Protein AF-0000000080648294 (afdb_homodimer)

InterPro domains:
  IPR009181 Methanogenesis marker 8 protein [PF09872] (4-254)
  IPR009181 Methanogenesis marker 8 protein [PIRSF004929] (4-280)
  IPR009181 Methanogenesis marker 8 protein [TIGR03275] (4-256)

Structure (mmCIF, N/CA/C/O backbone):
data_AF-0000000080648294-model_v1
#
loop_
_entity.id
_entity.type
_entity.pdbx_description
1 polymer 'Putative methanogenesis marker protein 8'
#
loop_
_atom_site.group_PDB
_atom_site.id
_atom_site.type_symbol
_atom_site.label_atom_id
_atom_site.label_alt_id
_atom_site.label_comp_id
_atom_site.label_asym_id
_atom_site.label_entity_id
_atom_site.label_seq_id
_atom_site.pdbx_PDB_ins_code
_atom_site.Cartn_x
_atom_site.Cartn_y
_atom_site.Cartn_z
_atom_site.occupancy
_atom_site.B_iso_or_equiv
_atom_site.auth_seq_id
_atom_site.auth_comp_id
_atom_site.auth_asym_id
_atom_site.auth_atom_id
_atom_site.pdbx_PDB_model_num
ATOM 1 N N . MET A 1 1 ? -3.008 39 13.141 1 90.19 1 MET A N 1
ATOM 2 C CA . MET A 1 1 ? -1.625 38.531 13.125 1 90.19 1 MET A CA 1
ATOM 3 C C . MET A 1 1 ? -1.568 37.031 13.039 1 90.19 1 MET A C 1
ATOM 5 O O . MET A 1 1 ? -2.24 36.312 13.805 1 90.19 1 MET A O 1
ATOM 9 N N . ASP A 1 2 ? -0.834 36.562 12.039 1 96.5 2 ASP A N 1
ATOM 10 C CA . ASP A 1 2 ? -0.7 35.125 11.789 1 96.5 2 ASP A CA 1
ATOM 11 C C . ASP A 1 2 ? 0.73 34.656 12.047 1 96.5 2 ASP A C 1
ATOM 13 O O . ASP A 1 2 ? 1.686 35.406 11.812 1 96.5 2 ASP A O 1
ATOM 17 N N . GLU A 1 3 ? 0.848 33.469 12.617 1 97.94 3 GLU A N 1
ATOM 18 C CA . GLU A 1 3 ? 2.152 32.875 12.859 1 97.94 3 GLU A CA 1
ATOM 19 C C . GLU A 1 3 ? 2.182 31.422 12.398 1 97.94 3 GLU A C 1
ATOM 21 O O . GLU A 1 3 ? 1.264 30.641 12.688 1 97.94 3 GLU A O 1
ATOM 26 N N . MET A 1 4 ? 3.215 31.094 11.664 1 98 4 MET A N 1
ATOM 27 C CA . MET A 1 4 ? 3.428 29.734 11.211 1 98 4 MET A CA 1
ATOM 28 C C . MET A 1 4 ? 4.906 29.359 11.273 1 98 4 MET A C 1
ATOM 30 O O . MET A 1 4 ? 5.773 30.203 11.039 1 98 4 MET A O 1
ATOM 34 N N . GLU A 1 5 ? 5.152 28.156 11.656 1 97.38 5 GLU A N 1
ATOM 35 C CA . GLU A 1 5 ? 6.5 27.594 11.586 1 97.38 5 GLU A CA 1
ATOM 36 C C . GLU A 1 5 ? 6.68 26.734 10.344 1 97.38 5 GLU A C 1
ATOM 38 O O . GLU A 1 5 ? 5.859 25.859 10.062 1 97.38 5 GLU A O 1
ATOM 43 N N . LEU A 1 6 ? 7.672 27.078 9.578 1 95.62 6 LEU A N 1
ATOM 44 C CA . LEU A 1 6 ? 7.906 26.328 8.336 1 95.62 6 LEU A CA 1
ATOM 45 C C . LEU A 1 6 ? 9.398 26.234 8.039 1 95.62 6 LEU A C 1
ATOM 47 O O . LEU A 1 6 ? 10.203 26.938 8.656 1 95.62 6 LEU A O 1
ATOM 51 N N . LEU A 1 7 ? 9.734 25.344 7.168 1 93.38 7 LEU A N 1
ATOM 52 C CA . LEU A 1 7 ? 11.109 25.203 6.691 1 93.38 7 LEU A CA 1
ATOM 53 C C . LEU A 1 7 ? 12.094 25.188 7.855 1 93.38 7 LEU A C 1
ATOM 55 O O . LEU A 1 7 ? 12.828 26.156 8.062 1 93.38 7 LEU A O 1
ATOM 59 N N . GLY A 1 8 ? 12.141 24.062 8.484 1 92.19 8 GLY A N 1
ATOM 60 C CA . GLY A 1 8 ? 13.039 23.969 9.625 1 92.19 8 GLY A CA 1
ATOM 61 C C . GLY A 1 8 ? 12.477 24.609 10.883 1 92.19 8 GLY A C 1
ATOM 62 O O . GLY A 1 8 ? 13.219 25.219 11.648 1 92.19 8 GLY A O 1
ATOM 63 N N . ARG A 1 9 ? 11.242 24.609 10.961 1 95.31 9 ARG A N 1
ATOM 64 C CA . ARG A 1 9 ? 10.539 25.219 12.086 1 95.31 9 ARG A CA 1
ATOM 65 C C . ARG A 1 9 ? 10.922 26.688 12.242 1 95.31 9 ARG A C 1
ATOM 67 O O . ARG A 1 9 ? 11.141 27.156 13.359 1 95.31 9 ARG A O 1
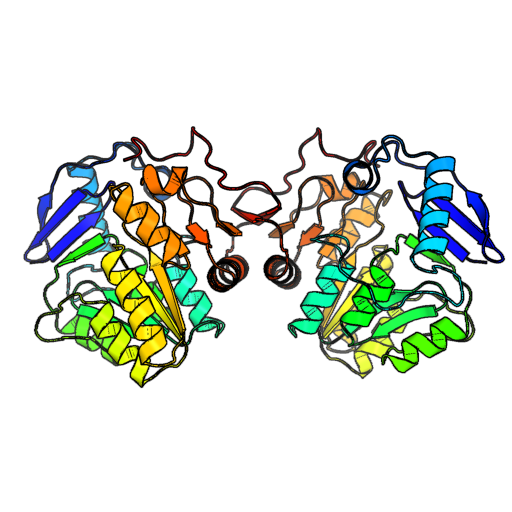ATOM 74 N N . THR A 1 10 ? 11.078 27.297 11.211 1 97.31 10 THR A N 1
ATOM 75 C CA . THR A 1 10 ? 11.32 28.734 11.219 1 97.31 10 THR A CA 1
ATOM 76 C C . THR A 1 10 ? 10.039 29.5 11.523 1 97.31 10 THR A C 1
ATOM 78 O O . THR A 1 10 ? 9.055 29.391 10.789 1 97.31 10 THR A O 1
ATOM 81 N N . ARG A 1 11 ? 10.078 30.266 12.562 1 98.06 11 ARG A N 1
ATOM 82 C CA . ARG A 1 11 ? 8.922 31.094 12.906 1 98.06 11 ARG A CA 1
ATOM 83 C C . ARG A 1 11 ? 8.75 32.25 11.922 1 98.06 11 ARG A C 1
ATOM 85 O O . ARG A 1 11 ? 9.672 33.031 11.711 1 98.06 11 ARG A O 1
ATOM 92 N N . VAL A 1 12 ? 7.629 32.281 11.32 1 98.38 12 VAL A N 1
ATOM 93 C CA . VAL A 1 12 ? 7.312 33.375 10.398 1 98.38 12 VAL A CA 1
ATOM 94 C C . VAL A 1 12 ? 6.016 34.062 10.828 1 98.38 12 VAL A C 1
ATOM 96 O O . VAL A 1 12 ? 5.012 33.406 11.086 1 98.38 12 VAL A O 1
ATOM 99 N N . VAL A 1 13 ? 6.074 35.375 10.898 1 98.5 13 VAL A N 1
ATOM 100 C CA . VAL A 1 13 ? 4.906 36.188 11.289 1 98.5 13 VAL A CA 1
ATOM 101 C C . VAL A 1 13 ? 4.418 37 10.102 1 98.5 13 VAL A C 1
ATOM 103 O O . VAL A 1 13 ? 5.211 37.656 9.414 1 98.5 13 VAL A O 1
ATOM 106 N N . VAL A 1 14 ? 3.176 36.906 9.867 1 97.5 14 VAL A N 1
ATOM 107 C CA . VAL A 1 14 ? 2.543 37.656 8.781 1 97.5 14 VAL A CA 1
ATOM 108 C C . VAL A 1 14 ? 1.523 38.625 9.344 1 97.5 14 VAL A C 1
ATOM 110 O O . VAL A 1 14 ? 0.705 38.281 10.195 1 97.5 14 VAL A O 1
ATOM 113 N N . LYS A 1 15 ? 1.603 39.844 8.938 1 94.81 15 LYS A N 1
ATOM 114 C CA . LYS A 1 15 ? 0.655 40.906 9.281 1 94.81 15 LYS A CA 1
ATOM 115 C C . LYS A 1 15 ? 0.231 41.688 8.047 1 94.81 15 LYS A C 1
ATOM 117 O O . LYS A 1 15 ? 1.077 42.156 7.273 1 94.81 15 LYS A O 1
ATOM 122 N N . ASP A 1 16 ? -1.077 41.875 7.867 1 88 16 ASP A N 1
ATOM 123 C CA . ASP A 1 16 ? -1.646 42.688 6.777 1 88 16 ASP A CA 1
ATOM 124 C C . ASP A 1 16 ? -1.103 42.219 5.426 1 88 16 ASP A C 1
ATOM 126 O O . ASP A 1 16 ? -0.658 43.031 4.617 1 88 16 ASP A O 1
ATOM 130 N N . GLY A 1 17 ? -0.957 40.906 5.336 1 86.19 17 GLY A N 1
ATOM 131 C CA . GLY A 1 17 ? -0.591 40.312 4.062 1 86.19 17 GLY A CA 1
ATOM 132 C C . GLY A 1 17 ? 0.898 40.344 3.779 1 86.19 17 GLY A C 1
ATOM 133 O O . GLY A 1 17 ? 1.329 40.156 2.643 1 86.19 17 GLY A O 1
ATOM 134 N N . ARG A 1 18 ? 1.695 40.656 4.762 1 93.94 18 ARG A N 1
ATOM 135 C CA . ARG A 1 18 ? 3.141 40.719 4.578 1 93.94 18 ARG A CA 1
ATOM 136 C C . ARG A 1 18 ? 3.875 40 5.688 1 93.94 18 ARG A C 1
ATOM 138 O O . ARG A 1 18 ? 3.43 39.969 6.84 1 93.94 18 ARG A O 1
ATOM 145 N N . VAL A 1 19 ? 4.961 39.438 5.297 1 97.5 19 VAL A N 1
ATOM 146 C CA . VAL A 1 19 ? 5.84 38.844 6.301 1 97.5 19 VAL A CA 1
ATOM 147 C C . VAL A 1 19 ? 6.531 39.938 7.094 1 97.5 19 VAL A C 1
ATOM 149 O O . VAL A 1 19 ? 7.219 40.781 6.52 1 97.5 19 VAL A O 1
ATOM 152 N N . VAL A 1 20 ? 6.449 39.969 8.375 1 97.88 20 VAL A N 1
ATOM 153 C CA . VAL A 1 20 ? 6.969 41.062 9.156 1 97.88 20 VAL A CA 1
ATOM 154 C C . VAL A 1 20 ? 8.086 40.594 10.078 1 97.88 20 VAL A C 1
ATOM 156 O O . VAL A 1 20 ? 8.875 41.406 10.578 1 97.88 20 VAL A O 1
ATOM 159 N N . GLU A 1 21 ? 8.109 39.344 10.328 1 97.88 21 GLU A N 1
ATOM 160 C CA . GLU A 1 21 ? 9.117 38.781 11.211 1 97.88 21 GLU A CA 1
ATOM 161 C C . GLU A 1 21 ? 9.461 37.344 10.797 1 97.88 21 GLU A C 1
ATOM 163 O O . GLU A 1 21 ? 8.578 36.562 10.414 1 97.88 21 GLU A O 1
ATOM 168 N N . THR A 1 22 ? 10.656 37 10.828 1 98.19 22 THR A N 1
ATOM 169 C CA . THR A 1 22 ? 11.133 35.656 10.562 1 98.19 22 THR A CA 1
ATOM 170 C C . THR A 1 22 ? 12.188 35.25 11.578 1 98.19 22 THR A C 1
ATOM 172 O O . THR A 1 22 ? 13.102 36.031 11.883 1 98.19 22 THR A O 1
ATOM 175 N N . GLY A 1 23 ? 11.977 34.062 12.109 1 97.88 23 GLY A N 1
ATOM 176 C CA . GLY A 1 23 ? 12.93 33.562 13.086 1 97.88 23 GLY A CA 1
ATOM 177 C C . GLY A 1 23 ? 14.078 32.812 12.461 1 97.88 23 GLY A C 1
ATOM 178 O O . GLY A 1 23 ? 14.25 32.812 11.234 1 97.88 23 GLY A O 1
ATOM 179 N N . GLU A 1 24 ? 14.906 32.219 13.359 1 97.25 24 GLU A N 1
ATOM 180 C CA . GLU A 1 24 ? 16.031 31.391 12.93 1 97.25 24 GLU A CA 1
ATOM 181 C C . GLU A 1 24 ? 15.602 29.938 12.711 1 97.25 24 GLU A C 1
ATOM 183 O O . GLU A 1 24 ? 14.906 29.359 13.547 1 97.25 24 GLU A O 1
ATOM 188 N N . PRO A 1 25 ? 16.031 29.375 11.539 1 97.19 25 PRO A N 1
ATOM 189 C CA . PRO A 1 25 ? 15.68 27.969 11.305 1 97.19 25 PRO A CA 1
ATOM 190 C C . PRO A 1 25 ? 16.422 27.016 12.242 1 97.19 25 PRO A C 1
ATOM 192 O O . PRO A 1 25 ? 17.562 27.266 12.617 1 97.19 25 PRO A O 1
ATOM 195 N N . LEU A 1 26 ? 15.773 25.906 12.539 1 96.56 26 LEU A N 1
ATOM 196 C CA . LEU A 1 26 ? 16.438 24.859 13.312 1 96.56 26 LEU A CA 1
ATOM 197 C C . LEU A 1 26 ? 17.234 23.938 12.398 1 96.56 26 LEU A C 1
ATOM 199 O O . LEU A 1 26 ? 18.094 23.188 12.867 1 96.56 26 LEU A O 1
ATOM 203 N N . LEU A 1 27 ? 16.844 23.953 11.102 1 96.81 27 LEU A N 1
ATOM 204 C CA . LEU A 1 27 ? 17.484 23.094 10.125 1 96.81 27 LEU A CA 1
ATOM 205 C C . LEU A 1 27 ? 18.281 23.891 9.109 1 96.81 27 LEU A C 1
ATOM 207 O O . LEU A 1 27 ? 17.938 25.047 8.836 1 96.81 27 LEU A O 1
ATOM 211 N N . ARG A 1 28 ? 19.25 23.234 8.5 1 96.69 28 ARG A N 1
ATOM 212 C CA . ARG A 1 28 ? 20.031 23.844 7.43 1 96.69 28 ARG A CA 1
ATOM 213 C C . ARG A 1 28 ? 19.594 23.312 6.07 1 96.69 28 ARG A C 1
ATOM 215 O O . ARG A 1 28 ? 19.797 23.969 5.047 1 96.69 28 ARG A O 1
ATOM 222 N N . TRP A 1 29 ? 19 22.094 6.148 1 96.5 29 TRP A N 1
ATOM 223 C CA . TRP A 1 29 ? 18.656 21.469 4.879 1 96.5 29 TRP A CA 1
ATOM 224 C C . TRP A 1 29 ? 17.562 20.422 5.062 1 96.5 29 TRP A C 1
ATOM 226 O O . TRP A 1 29 ? 17.516 19.734 6.078 1 96.5 29 TRP A O 1
ATOM 236 N N . CYS A 1 30 ? 16.719 20.375 4.062 1 94.44 30 CYS A N 1
ATOM 237 C CA . CYS A 1 30 ? 15.648 19.375 3.99 1 94.44 30 CYS A CA 1
ATOM 238 C C . CYS A 1 30 ? 15.539 18.797 2.588 1 94.44 30 CYS A C 1
ATOM 240 O O . CYS A 1 30 ? 15.391 19.531 1.612 1 94.44 30 CYS A O 1
ATOM 242 N N . PRO A 1 31 ? 15.602 17.484 2.51 1 93.06 31 PRO A N 1
ATOM 243 C CA . PRO A 1 31 ? 15.578 16.859 1.186 1 93.06 31 PRO A CA 1
ATOM 244 C C . PRO A 1 31 ? 14.281 17.109 0.431 1 93.06 31 PRO A C 1
ATOM 246 O O . PRO A 1 31 ? 14.281 17.203 -0.799 1 93.06 31 PRO A O 1
ATOM 249 N N . LEU A 1 32 ? 13.203 17.234 1.111 1 89.44 32 LEU A N 1
ATOM 250 C CA . LEU A 1 32 ? 11.914 17.5 0.471 1 89.44 32 LEU A CA 1
ATOM 251 C C . LEU A 1 32 ? 11.914 18.844 -0.23 1 89.44 32 LEU A C 1
ATOM 253 O O . LEU A 1 32 ? 11.57 18.938 -1.41 1 89.44 32 LEU A O 1
ATOM 257 N N . PHE A 1 33 ? 12.328 19.859 0.433 1 91.5 33 PHE A N 1
ATOM 258 C CA . PHE A 1 33 ? 12.281 21.203 -0.124 1 91.5 33 PHE A CA 1
ATOM 259 C C . PHE A 1 33 ? 13.383 21.406 -1.152 1 91.5 33 PHE A C 1
ATOM 261 O O . PHE A 1 33 ? 13.227 22.188 -2.096 1 91.5 33 PHE A O 1
ATOM 268 N N . ASP A 1 34 ? 14.453 20.703 -0.922 1 93.94 34 ASP A N 1
ATOM 269 C CA . ASP A 1 34 ? 15.484 20.672 -1.954 1 93.94 34 ASP A CA 1
ATOM 270 C C . ASP A 1 34 ? 14.93 20.125 -3.268 1 93.94 34 ASP A C 1
ATOM 272 O O . ASP A 1 34 ? 15.117 20.734 -4.324 1 93.94 34 ASP A O 1
ATOM 276 N N . LYS A 1 35 ? 14.227 19.078 -3.164 1 88.56 35 LYS A N 1
ATOM 277 C CA . LYS A 1 35 ? 13.688 18.406 -4.34 1 88.56 35 LYS A CA 1
ATOM 278 C C . LYS A 1 35 ? 12.57 19.219 -4.98 1 88.56 35 LYS A C 1
ATOM 280 O O . LYS A 1 35 ? 12.547 19.406 -6.199 1 88.56 35 LYS A O 1
ATOM 285 N N . VAL A 1 36 ? 11.68 19.797 -4.199 1 86.25 36 VAL A N 1
ATOM 286 C CA . VAL A 1 36 ? 10.438 20.328 -4.734 1 86.25 36 VAL A CA 1
ATOM 287 C C . VAL A 1 36 ? 10.609 21.828 -5.043 1 86.25 36 VAL A C 1
ATOM 289 O O . VAL A 1 36 ? 9.977 22.344 -5.957 1 86.25 36 VAL A O 1
ATOM 292 N N . ARG A 1 37 ? 11.5 22.516 -4.266 1 89.56 37 ARG A N 1
ATOM 293 C CA . ARG A 1 37 ? 11.586 23.953 -4.426 1 89.56 37 ARG A CA 1
ATOM 294 C C . ARG A 1 37 ? 13.016 24.391 -4.719 1 89.56 37 ARG A C 1
ATOM 296 O O . ARG A 1 37 ? 13.266 25.578 -4.957 1 89.56 37 ARG A O 1
ATOM 303 N N . GLY A 1 38 ? 13.922 23.484 -4.641 1 92.44 38 GLY A N 1
ATOM 304 C CA . GLY A 1 38 ? 15.312 23.812 -4.922 1 92.44 38 GLY A CA 1
ATOM 305 C C . GLY A 1 38 ? 15.984 24.578 -3.797 1 92.44 38 GLY A C 1
ATOM 306 O O . GLY A 1 38 ? 16.969 25.281 -4.02 1 92.44 38 GLY A O 1
ATOM 307 N N . ILE A 1 39 ? 15.422 24.469 -2.629 1 95 39 ILE A N 1
ATOM 308 C CA . ILE A 1 39 ? 16 25.156 -1.48 1 95 39 ILE A CA 1
ATOM 309 C C . ILE A 1 39 ? 17.172 24.344 -0.925 1 95 39 ILE A C 1
ATOM 311 O O . ILE A 1 39 ? 16.953 23.422 -0.13 1 95 39 ILE A O 1
ATOM 315 N N . LYS A 1 40 ? 18.312 24.781 -1.219 1 95.69 40 LYS A N 1
ATOM 316 C CA . LYS A 1 40 ? 19.516 24.031 -0.856 1 95.69 40 LYS A CA 1
ATOM 317 C C . LYS A 1 40 ? 19.938 24.344 0.575 1 95.69 40 LYS A C 1
ATOM 319 O O . LYS A 1 40 ? 20.625 23.547 1.208 1 95.69 40 LYS A O 1
ATOM 324 N N . GLU A 1 41 ? 19.562 25.547 0.936 1 97 41 GLU A N 1
ATOM 325 C CA . GLU A 1 41 ? 19.844 25.984 2.301 1 97 41 GLU A CA 1
ATOM 326 C C . GLU A 1 41 ? 18.641 26.703 2.908 1 97 41 GLU A C 1
ATOM 328 O O . GLU A 1 41 ? 18.109 27.625 2.309 1 97 41 GLU A O 1
ATOM 333 N N . ILE A 1 42 ? 18.344 26.25 4.062 1 97.25 42 ILE A N 1
ATOM 334 C CA . ILE A 1 42 ? 17.219 26.875 4.766 1 97.25 42 ILE A CA 1
ATOM 335 C C . ILE A 1 42 ? 17.734 28.047 5.594 1 97.25 42 ILE A C 1
ATOM 337 O O . ILE A 1 42 ? 18.531 27.875 6.512 1 97.25 42 ILE A O 1
ATOM 341 N N . THR A 1 43 ? 17.312 29.172 5.258 1 97.69 43 THR A N 1
ATOM 342 C CA . THR A 1 43 ? 17.609 30.406 5.969 1 97.69 43 THR A CA 1
ATOM 343 C C . THR A 1 43 ? 16.328 31.156 6.316 1 97.69 43 THR A C 1
ATOM 345 O O . THR A 1 43 ? 15.242 30.812 5.844 1 97.69 43 THR A O 1
ATOM 348 N N . SER A 1 44 ? 16.516 32.219 7.164 1 97.88 44 SER A N 1
ATOM 349 C CA . SER A 1 44 ? 15.367 33.062 7.477 1 97.88 44 SER A CA 1
ATOM 350 C C . SER A 1 44 ? 14.789 33.688 6.215 1 97.88 44 SER A C 1
ATOM 352 O O . SER A 1 44 ? 13.57 33.781 6.07 1 97.88 44 SER A O 1
ATOM 354 N N . GLU A 1 45 ? 15.688 34.062 5.367 1 97.44 45 GLU A N 1
ATOM 355 C CA . GLU A 1 45 ? 15.273 34.656 4.113 1 97.44 45 GLU A CA 1
ATOM 356 C C . GLU A 1 45 ? 14.531 33.656 3.227 1 97.44 45 GLU A C 1
ATOM 358 O O . GLU A 1 45 ? 13.516 34 2.613 1 97.44 45 GLU A O 1
ATOM 363 N N . ALA A 1 46 ? 15.031 32.469 3.16 1 96.88 46 ALA A N 1
ATOM 364 C CA . ALA A 1 46 ? 14.383 31.438 2.367 1 96.88 46 ALA A CA 1
ATOM 365 C C . ALA A 1 46 ? 12.984 31.125 2.908 1 96.88 46 ALA A C 1
ATOM 367 O O . ALA A 1 46 ? 12.047 30.906 2.137 1 96.88 46 ALA A O 1
ATOM 368 N N . ALA A 1 47 ? 12.891 31.094 4.203 1 97.5 47 ALA A N 1
ATOM 369 C CA . ALA A 1 47 ? 11.602 30.844 4.844 1 97.5 47 ALA A CA 1
ATOM 370 C C . ALA A 1 47 ? 10.602 31.953 4.527 1 97.5 47 ALA A C 1
ATOM 372 O O . ALA A 1 47 ? 9.445 31.672 4.207 1 97.5 47 ALA A O 1
ATOM 373 N N . ALA A 1 48 ? 11.078 33.188 4.652 1 97.75 48 ALA A N 1
ATOM 374 C CA . ALA A 1 48 ? 10.227 34.344 4.324 1 97.75 48 ALA A CA 1
ATOM 375 C C . ALA A 1 48 ? 9.758 34.281 2.875 1 97.75 48 ALA A C 1
ATOM 377 O O . ALA A 1 48 ? 8.57 34.469 2.59 1 97.75 48 ALA A O 1
ATOM 378 N N . ALA A 1 49 ? 10.664 33.969 2.031 1 96.75 49 ALA A N 1
ATOM 379 C CA . ALA A 1 49 ? 10.344 33.875 0.609 1 96.75 49 ALA A CA 1
ATOM 380 C C . ALA A 1 49 ? 9.336 32.781 0.34 1 96.75 49 ALA A C 1
ATOM 382 O O . ALA A 1 49 ? 8.461 32.906 -0.516 1 96.75 49 ALA A O 1
ATOM 383 N N . ASN A 1 50 ? 9.547 31.688 0.988 1 96.19 50 ASN A N 1
ATOM 384 C CA . ASN A 1 50 ? 8.617 30.578 0.826 1 96.19 50 ASN A CA 1
ATOM 385 C C . ASN A 1 50 ? 7.215 30.938 1.299 1 96.19 50 ASN A C 1
ATOM 387 O O . ASN A 1 50 ? 6.227 30.547 0.67 1 96.19 50 ASN A O 1
ATOM 391 N N . MET A 1 51 ? 7.152 31.641 2.393 1 97.06 51 MET A N 1
ATOM 392 C CA . MET A 1 51 ? 5.855 32.094 2.883 1 97.06 51 MET A CA 1
ATOM 393 C C . MET A 1 51 ? 5.199 33.031 1.884 1 97.06 51 MET A C 1
ATOM 395 O O . MET A 1 51 ? 4.008 32.906 1.596 1 97.06 51 MET A O 1
ATOM 399 N N . GLU A 1 52 ? 5.957 33.938 1.379 1 97.06 52 GLU A N 1
ATOM 400 C CA . GLU A 1 52 ? 5.441 34.875 0.392 1 97.06 52 GLU A CA 1
ATOM 401 C C . GLU A 1 52 ? 4.941 34.156 -0.855 1 97.06 52 GLU A C 1
ATOM 403 O O . GLU A 1 52 ? 3.918 34.531 -1.428 1 97.06 52 GLU A O 1
AT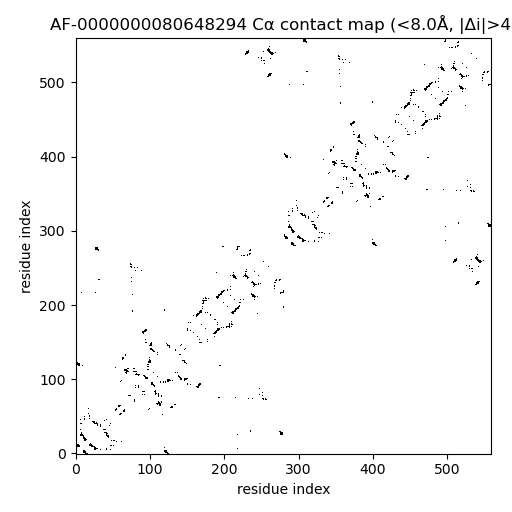OM 408 N N . PHE A 1 53 ? 5.684 33.188 -1.214 1 95.62 53 PHE A N 1
ATOM 409 C CA . PHE A 1 53 ? 5.266 32.375 -2.336 1 95.62 53 PHE A CA 1
ATOM 410 C C . PHE A 1 53 ? 3.902 31.734 -2.068 1 95.62 53 PHE A C 1
ATOM 412 O O . PHE A 1 53 ? 3.012 31.797 -2.92 1 95.62 53 PHE A O 1
ATOM 419 N N . ARG A 1 54 ? 3.701 31.188 -0.909 1 95.62 54 ARG A N 1
ATOM 420 C CA . ARG A 1 54 ? 2.443 30.547 -0.55 1 95.62 54 ARG A CA 1
ATOM 421 C C . ARG A 1 54 ? 1.299 31.547 -0.51 1 95.62 54 ARG A C 1
ATOM 423 O O . ARG A 1 54 ? 0.176 31.234 -0.913 1 95.62 54 ARG A O 1
ATOM 430 N N . MET A 1 55 ? 1.632 32.719 0.008 1 96.69 55 MET A N 1
ATOM 431 C CA . MET A 1 55 ? 0.629 33.781 0.053 1 96.69 55 MET A CA 1
ATOM 432 C C . MET A 1 55 ? 0.204 34.188 -1.354 1 96.69 55 MET A C 1
ATOM 434 O O . MET A 1 55 ? -0.988 34.344 -1.628 1 96.69 55 MET A O 1
ATOM 438 N N . ARG A 1 56 ? 1.156 34.312 -2.217 1 96.06 56 ARG A N 1
ATOM 439 C CA . ARG A 1 56 ? 0.896 34.75 -3.582 1 96.06 56 ARG A CA 1
ATOM 440 C C . ARG A 1 56 ? 0.206 33.656 -4.391 1 96.06 56 ARG A C 1
ATOM 442 O O . ARG A 1 56 ? -0.791 33.906 -5.07 1 96.06 56 ARG A O 1
ATOM 449 N N . GLU A 1 57 ? 0.686 32.438 -4.277 1 94.81 57 GLU A N 1
ATOM 450 C CA . GLU A 1 57 ? 0.249 31.359 -5.16 1 94.81 57 GLU A CA 1
ATOM 451 C C . GLU A 1 57 ? -1.02 30.688 -4.637 1 94.81 57 GLU A C 1
ATOM 453 O O . GLU A 1 57 ? -1.857 30.234 -5.414 1 94.81 57 GLU A O 1
ATOM 458 N N . HIS A 1 58 ? -1.169 30.672 -3.297 1 95.81 58 HIS A N 1
ATOM 459 C CA . HIS A 1 58 ? -2.252 29.875 -2.734 1 95.81 58 HIS A CA 1
ATOM 460 C C . HIS A 1 58 ? -3.18 30.719 -1.876 1 95.81 58 HIS A C 1
ATOM 462 O O . HIS A 1 58 ? -4.16 30.219 -1.326 1 95.81 58 HIS A O 1
ATOM 468 N N . GLY A 1 59 ? -2.834 31.969 -1.691 1 96.56 59 GLY A N 1
ATOM 469 C CA . GLY A 1 59 ? -3.676 32.906 -0.969 1 96.56 59 GLY A CA 1
ATOM 470 C C . GLY A 1 59 ? -3.643 32.719 0.535 1 96.56 59 GLY A C 1
ATOM 471 O O . GLY A 1 59 ? -4.566 33.125 1.242 1 96.56 59 GLY A O 1
ATOM 472 N N . MET A 1 60 ? -2.645 32.062 1.048 1 96.75 60 MET A N 1
ATOM 473 C CA . MET A 1 60 ? -2.562 31.812 2.482 1 96.75 60 MET A CA 1
ATOM 474 C C . MET A 1 60 ? -2.584 33.125 3.273 1 96.75 60 MET A C 1
ATOM 476 O O . MET A 1 60 ? -1.997 34.094 2.852 1 96.75 60 MET A O 1
ATOM 480 N N . PHE A 1 61 ? -3.334 33.156 4.328 1 97.06 61 PHE A N 1
ATOM 481 C CA . PHE A 1 61 ? -3.453 34.25 5.277 1 97.06 61 PHE A CA 1
ATOM 482 C C . PHE A 1 61 ? -4.137 35.469 4.629 1 97.06 61 PHE A C 1
ATOM 484 O O . PHE A 1 61 ? -4.051 36.594 5.141 1 97.06 61 PHE A O 1
ATOM 491 N N . THR A 1 62 ? -4.805 35.281 3.506 1 96.25 62 THR A N 1
ATOM 492 C CA . THR A 1 62 ? -5.531 36.375 2.834 1 96.25 62 THR A CA 1
ATOM 493 C C . THR A 1 62 ? -6.934 35.906 2.445 1 96.25 62 THR A C 1
ATOM 495 O O . THR A 1 62 ? -7.234 34.719 2.48 1 96.25 62 THR A O 1
ATOM 498 N N . PRO A 1 63 ? -7.781 36.844 2.047 1 96.69 63 PRO A N 1
ATOM 499 C CA . PRO A 1 63 ? -9.125 36.469 1.59 1 96.69 63 PRO A CA 1
ATOM 500 C C . PRO A 1 63 ? -9.109 35.625 0.321 1 96.69 63 PRO A C 1
ATOM 502 O O . PRO A 1 63 ? -10.125 35 -0.02 1 96.69 63 PRO A O 1
ATOM 505 N N . ALA A 1 64 ? -8.055 35.594 -0.363 1 96.56 64 ALA A N 1
ATOM 506 C CA . ALA A 1 64 ? -7.953 34.844 -1.62 1 96.56 64 ALA A CA 1
ATOM 507 C C . ALA A 1 64 ? -7.5 33.406 -1.379 1 96.56 64 ALA A C 1
ATOM 509 O O . ALA A 1 64 ? -7.129 32.719 -2.32 1 96.56 64 ALA A O 1
ATOM 510 N N . ARG A 1 65 ? -7.531 32.938 -0.154 1 97.69 65 ARG A N 1
ATOM 511 C CA . ARG A 1 65 ? -7.078 31.625 0.244 1 97.69 65 ARG A CA 1
ATOM 512 C C . ARG A 1 65 ? -7.785 30.531 -0.56 1 97.69 65 ARG A C 1
ATOM 514 O O . ARG A 1 65 ? -9.016 30.422 -0.516 1 97.69 65 ARG A O 1
ATOM 521 N N . LYS A 1 66 ? -6.996 29.75 -1.257 1 97.38 66 LYS A N 1
ATOM 522 C CA . LYS A 1 66 ? -7.555 28.625 -1.983 1 97.38 66 LYS A CA 1
ATOM 523 C C . LYS A 1 66 ? -7.91 27.484 -1.033 1 97.38 66 LYS A C 1
ATOM 525 O O . LYS A 1 66 ? -7.086 27.062 -0.216 1 97.38 66 LYS A O 1
ATOM 530 N N . LEU A 1 67 ? -9.102 26.938 -1.147 1 97.94 67 LEU A N 1
ATOM 531 C CA . LEU A 1 67 ? -9.57 25.891 -0.247 1 97.94 67 LEU A CA 1
ATOM 532 C C . LEU A 1 67 ? -9.719 24.562 -0.987 1 97.94 67 LEU A C 1
ATOM 534 O O . LEU A 1 67 ? -10.18 23.562 -0.412 1 97.94 67 LEU A O 1
ATOM 538 N N . GLU A 1 68 ? -9.406 24.516 -2.211 1 95.12 68 GLU A N 1
ATOM 539 C CA . GLU A 1 68 ? -9.281 23.312 -3.031 1 95.12 68 GLU A CA 1
ATOM 540 C C . GLU A 1 68 ? -7.957 23.297 -3.781 1 95.12 68 GLU A C 1
ATOM 542 O O . GLU A 1 68 ? -7.59 24.266 -4.438 1 95.12 68 GLU A O 1
ATOM 547 N N . MET A 1 69 ? -7.281 22.188 -3.578 1 91.75 69 MET A N 1
ATOM 548 C CA . MET A 1 69 ? -5.965 22.078 -4.203 1 91.75 69 MET A CA 1
ATOM 549 C C . MET A 1 69 ? -5.668 20.625 -4.57 1 91.75 69 MET A C 1
ATOM 551 O O . MET A 1 69 ? -6.199 19.703 -3.953 1 91.75 69 MET A O 1
ATOM 555 N N . ASP A 1 70 ? -4.848 20.5 -5.582 1 86.75 70 ASP A N 1
ATOM 556 C CA . ASP A 1 70 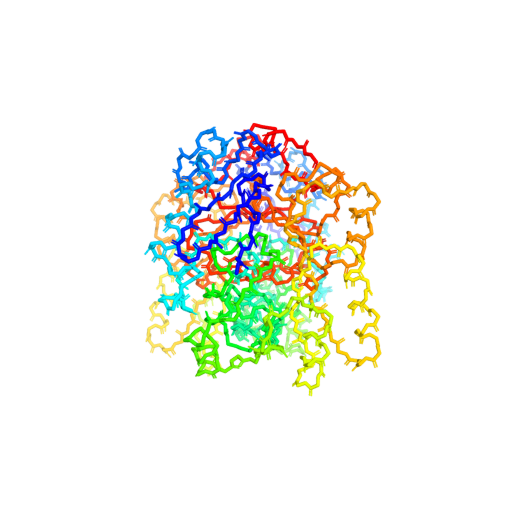? -4.34 19.172 -5.945 1 86.75 70 ASP A CA 1
ATOM 557 C C . ASP A 1 70 ? -3.295 18.703 -4.938 1 86.75 70 ASP A C 1
ATOM 559 O O . ASP A 1 70 ? -2.861 19.453 -4.074 1 86.75 70 ASP A O 1
ATOM 563 N N . VAL A 1 71 ? -2.963 17.5 -5.125 1 86.56 71 VAL A N 1
ATOM 564 C CA . VAL A 1 71 ? -1.968 16.938 -4.215 1 86.56 71 VAL A CA 1
ATOM 565 C C . VAL A 1 71 ? -0.588 17.5 -4.547 1 86.56 71 VAL A C 1
ATOM 567 O O . VAL A 1 71 ? -0.25 17.672 -5.723 1 86.56 71 VAL A O 1
ATOM 570 N N . PHE A 1 72 ? 0.05 17.812 -3.496 1 78.88 72 PHE A N 1
ATOM 571 C CA . PHE A 1 72 ? 1.398 18.359 -3.576 1 78.88 72 PHE A CA 1
ATOM 572 C C . PHE A 1 72 ? 2.439 17.25 -3.5 1 78.88 72 PHE A C 1
ATOM 574 O O . PHE A 1 72 ? 3.393 17.234 -4.281 1 78.88 72 PHE A O 1
ATOM 581 N N . VAL A 1 73 ? 2.281 16.344 -2.566 1 82.94 73 VAL A N 1
ATOM 582 C CA . VAL A 1 73 ? 3.176 15.203 -2.363 1 82.94 73 VAL A CA 1
ATOM 583 C C . VAL A 1 73 ? 2.375 13.906 -2.373 1 82.94 73 VAL A C 1
ATOM 585 O O . VAL A 1 73 ? 1.16 13.914 -2.164 1 82.94 73 VAL A O 1
ATOM 588 N N . GLY A 1 74 ? 3.117 12.906 -2.617 1 87.12 74 GLY A N 1
ATOM 589 C CA . GLY A 1 74 ? 2.453 11.617 -2.666 1 87.12 74 GLY A CA 1
ATOM 590 C C . GLY A 1 74 ? 1.904 11.172 -1.321 1 87.12 74 GLY A C 1
ATOM 591 O O . GLY A 1 74 ? 0.779 10.68 -1.235 1 87.12 74 GLY A O 1
ATOM 592 N N . PHE A 1 75 ? 2.84 11.422 -0.353 1 92.5 75 PHE A N 1
ATOM 593 C CA . PHE A 1 75 ? 2.475 11.023 1.003 1 92.5 75 PHE A CA 1
ATOM 594 C C . PHE A 1 75 ? 2.611 12.203 1.962 1 92.5 75 PHE A C 1
ATOM 596 O O . PHE A 1 75 ? 3.711 12.727 2.164 1 92.5 75 PHE A O 1
ATOM 603 N N . GLY A 1 76 ? 1.568 12.742 2.406 1 94.06 76 GLY A N 1
ATOM 604 C CA . GLY A 1 76 ? 1.438 13.75 3.447 1 94.06 76 GLY A CA 1
ATOM 605 C C . GLY A 1 76 ? 0.228 13.531 4.336 1 94.06 76 GLY A C 1
ATOM 606 O O . GLY A 1 76 ? -0.653 12.734 4.012 1 94.06 76 GLY A O 1
ATOM 607 N N . ALA A 1 77 ? 0.292 14.234 5.379 1 95.94 77 ALA A N 1
ATOM 608 C CA . ALA A 1 77 ? -0.809 14.062 6.324 1 95.94 77 ALA A CA 1
ATOM 609 C C . ALA A 1 77 ? -2.146 14.406 5.676 1 95.94 77 ALA A C 1
ATOM 611 O O . ALA A 1 77 ? -3.113 13.656 5.793 1 95.94 77 ALA A O 1
ATOM 612 N N . SER A 1 78 ? -2.209 15.516 4.957 1 96.56 78 SER A N 1
ATOM 613 C CA . SER A 1 78 ? -3.465 15.93 4.34 1 96.56 78 SER A CA 1
ATOM 614 C C . SER A 1 78 ? -3.867 14.984 3.213 1 96.56 78 SER A C 1
ATOM 616 O O . SER A 1 78 ? -5.039 14.625 3.088 1 96.56 78 SER A O 1
ATOM 618 N N . GLU A 1 79 ? -2.895 14.57 2.369 1 96.62 79 GLU A N 1
ATOM 619 C CA . GLU A 1 79 ? -3.172 13.633 1.287 1 96.62 79 GLU A CA 1
ATOM 620 C C . GLU A 1 79 ? -3.73 12.32 1.825 1 96.62 79 GLU A C 1
ATOM 622 O O . GLU A 1 79 ? -4.691 11.773 1.274 1 96.62 79 GLU A O 1
ATOM 627 N N . VAL A 1 80 ? -3.133 11.914 2.879 1 97.62 80 VAL A N 1
ATOM 628 C CA . VAL A 1 80 ? -3.52 10.648 3.488 1 97.62 80 VAL A CA 1
ATOM 629 C C . VAL A 1 80 ? -4.938 10.75 4.043 1 97.62 80 VAL A C 1
ATOM 631 O O . VAL A 1 80 ? -5.773 9.875 3.793 1 97.62 80 VAL A O 1
ATOM 634 N N . MET A 1 81 ? -5.211 11.828 4.727 1 98.25 81 MET A N 1
ATOM 635 C CA . MET A 1 81 ? -6.539 12.008 5.305 1 98.25 81 MET A CA 1
ATOM 636 C C . MET A 1 81 ? -7.586 12.211 4.215 1 98.25 81 MET A C 1
ATOM 638 O O . MET A 1 81 ? -8.719 11.742 4.344 1 98.25 81 MET A O 1
ATOM 642 N N . MET A 1 82 ? -7.188 12.906 3.164 1 98.12 82 MET A N 1
ATOM 643 C CA . MET A 1 82 ? -8.078 13.086 2.02 1 98.12 82 MET A CA 1
ATOM 644 C C . MET A 1 82 ? -8.484 11.734 1.437 1 98.12 82 MET A C 1
ATOM 646 O O . MET A 1 82 ? -9.68 11.453 1.302 1 98.12 82 MET A O 1
ATOM 650 N N . THR A 1 83 ? -7.523 10.898 1.187 1 97.81 83 THR A N 1
ATOM 651 C CA . THR A 1 83 ? -7.785 9.586 0.605 1 97.81 83 THR A CA 1
ATOM 652 C C . THR A 1 83 ? -8.586 8.719 1.569 1 97.81 83 THR A C 1
ATOM 654 O O . THR A 1 83 ? -9.531 8.031 1.161 1 97.81 83 THR A O 1
ATOM 657 N N . ALA A 1 84 ? -8.188 8.75 2.859 1 98.5 84 ALA A N 1
ATOM 658 C CA . ALA A 1 84 ? -8.883 7.949 3.863 1 98.5 84 ALA A CA 1
ATOM 659 C C . ALA A 1 84 ? -10.367 8.312 3.92 1 98.5 84 ALA A C 1
ATOM 661 O O . ALA A 1 84 ? -11.219 7.438 4.074 1 98.5 84 ALA A O 1
ATOM 662 N N . THR A 1 85 ? -10.625 9.594 3.795 1 98.56 85 THR A N 1
ATOM 663 C CA . THR A 1 85 ? -12.008 10.062 3.816 1 98.56 85 THR A CA 1
ATOM 664 C C . THR A 1 85 ? -12.742 9.641 2.543 1 98.56 85 THR A C 1
ATOM 666 O O . THR A 1 85 ? -13.852 9.109 2.605 1 98.56 85 THR A O 1
ATOM 669 N N . ARG A 1 86 ? -12.102 9.836 1.43 1 97.5 86 ARG A N 1
ATOM 670 C CA . ARG A 1 86 ? -12.695 9.492 0.142 1 97.5 86 ARG A CA 1
ATOM 671 C C . ARG A 1 86 ? -13.016 8 0.066 1 97.5 86 ARG A C 1
ATOM 673 O O . ARG A 1 86 ? -14.016 7.605 -0.535 1 97.5 86 ARG A O 1
ATOM 680 N N . ARG A 1 87 ? -12.203 7.219 0.716 1 96.94 87 ARG A N 1
ATOM 681 C CA . ARG A 1 87 ? -12.312 5.766 0.618 1 96.94 87 ARG A CA 1
ATOM 682 C C . ARG A 1 87 ? -13.117 5.199 1.787 1 96.94 87 ARG A C 1
ATOM 684 O O . ARG A 1 87 ? -13.242 3.98 1.924 1 96.94 87 ARG A O 1
ATOM 691 N N . GLY A 1 88 ? -13.547 6.023 2.705 1 97.25 88 GLY A N 1
ATOM 692 C CA . GLY A 1 88 ? -14.453 5.625 3.771 1 97.25 88 GLY A CA 1
ATOM 693 C C . GLY A 1 88 ? -13.734 5.004 4.957 1 97.25 88 GLY A C 1
ATOM 694 O O . GLY A 1 88 ? -14.359 4.324 5.777 1 97.25 88 GLY A O 1
ATOM 695 N N . LEU A 1 89 ? -12.438 5.133 5.016 1 98.06 89 LEU A N 1
ATOM 696 C CA . LEU A 1 89 ? -11.68 4.609 6.148 1 98.06 89 LEU A CA 1
ATOM 697 C C . LEU A 1 89 ? -11.867 5.5 7.375 1 98.06 89 LEU A C 1
ATOM 699 O O . LEU A 1 89 ? -11.648 5.055 8.508 1 98.06 89 LEU A O 1
ATOM 703 N N . ILE A 1 90 ? -12.133 6.762 7.129 1 98.75 90 ILE A N 1
ATOM 704 C CA . ILE A 1 90 ? -12.586 7.707 8.141 1 98.75 90 ILE A CA 1
ATOM 705 C C . ILE A 1 90 ? -13.781 8.5 7.609 1 98.75 90 ILE A C 1
ATOM 707 O O . ILE A 1 90 ? -13.969 8.609 6.398 1 98.75 90 ILE A O 1
ATOM 711 N N . GLU A 1 91 ? -14.5 9.031 8.523 1 98.81 91 GLU A N 1
ATOM 712 C CA . GLU A 1 91 ? -15.695 9.766 8.125 1 98.81 91 GLU A CA 1
ATOM 713 C C . GLU A 1 91 ? -15.414 11.258 8.023 1 98.81 91 GLU A C 1
ATOM 715 O O . GLU A 1 91 ? -16.125 11.984 7.328 1 98.81 91 GLU A O 1
ATOM 720 N N . ALA A 1 92 ? -14.398 11.719 8.742 1 98.88 92 ALA A N 1
ATOM 721 C CA . ALA A 1 92 ? -14.078 13.148 8.789 1 98.88 92 ALA A CA 1
ATOM 722 C C . ALA A 1 92 ? -12.664 13.375 9.305 1 98.88 92 ALA A C 1
ATOM 724 O O . ALA A 1 92 ? -11.953 12.414 9.625 1 98.88 92 ALA A O 1
ATOM 725 N N . ALA A 1 93 ? -12.281 14.617 9.289 1 98.88 93 ALA A N 1
ATOM 726 C CA . ALA A 1 93 ? -10.984 15.016 9.836 1 98.88 93 ALA A CA 1
ATOM 727 C C . ALA A 1 93 ? -11.109 16.312 10.633 1 98.88 93 ALA A C 1
ATOM 729 O O . ALA A 1 93 ? -11.953 17.156 10.336 1 98.88 93 ALA A O 1
ATOM 730 N N . VAL A 1 94 ? -10.383 16.375 11.672 1 98.88 94 VAL A N 1
ATOM 731 C CA . VAL A 1 94 ? -10.164 17.594 12.445 1 98.88 94 VAL A CA 1
ATOM 732 C C . VAL A 1 94 ? -8.75 18.125 12.188 1 98.88 94 VAL A C 1
ATOM 734 O O . VAL A 1 94 ? -7.766 17.5 12.594 1 98.88 94 VAL A O 1
ATOM 737 N N . THR A 1 95 ? -8.688 19.188 11.531 1 98.31 95 THR A N 1
ATOM 738 C CA . THR A 1 95 ? -7.398 19.781 11.18 1 98.31 95 THR A CA 1
ATOM 739 C C . THR A 1 95 ? -7.461 21.297 11.281 1 98.31 95 THR A C 1
ATOM 741 O O . THR A 1 95 ? -8.352 21.844 11.93 1 98.31 95 THR A O 1
ATOM 744 N N . VAL A 1 96 ? -6.398 22.016 10.805 1 98.38 96 VAL A N 1
ATOM 745 C CA . VAL A 1 96 ? -6.352 23.469 10.977 1 98.38 96 VAL A CA 1
ATOM 746 C C . VAL A 1 96 ? -6.289 24.156 9.609 1 98.38 96 VAL A C 1
ATOM 748 O O . VAL A 1 96 ? -5.883 23.531 8.617 1 98.38 96 VAL A O 1
ATOM 751 N N . CYS A 1 97 ? -6.676 25.359 9.594 1 98.5 97 CYS A N 1
ATOM 752 C CA . CYS A 1 97 ? -6.605 26.203 8.414 1 98.5 97 CYS A CA 1
ATOM 753 C C . CYS A 1 97 ? -6.27 27.641 8.797 1 98.5 97 CYS A C 1
ATOM 755 O O . CYS A 1 97 ? -6.816 28.172 9.766 1 98.5 97 CYS A O 1
ATOM 757 N N . ASP A 1 98 ? -5.32 28.219 8.078 1 98.06 98 ASP A N 1
ATOM 758 C CA . ASP A 1 98 ? -5.09 29.641 8.281 1 98.06 98 ASP A CA 1
ATOM 759 C C . ASP A 1 98 ? -6.352 30.453 7.977 1 98.06 98 ASP A C 1
ATOM 761 O O . ASP A 1 98 ? -7.074 30.141 7.027 1 98.06 98 ASP A O 1
ATOM 765 N N . GLY A 1 99 ? -6.605 31.391 8.82 1 97.88 99 GLY A N 1
ATOM 766 C CA . GLY A 1 99 ? -7.797 32.219 8.672 1 97.88 99 GLY A CA 1
ATOM 767 C C . GLY A 1 99 ? -9.008 31.625 9.375 1 97.88 99 GLY A C 1
ATOM 768 O O . GLY A 1 99 ? -10.055 32.281 9.469 1 97.88 99 GLY A O 1
ATOM 769 N N . ALA A 1 100 ? -8.875 30.375 9.953 1 98.62 100 ALA A N 1
ATOM 770 C CA . ALA A 1 100 ? -10.078 29.766 10.492 1 98.62 100 ALA A CA 1
ATOM 771 C C . ALA A 1 100 ? -9.773 28.984 11.766 1 98.62 100 ALA A C 1
ATOM 773 O O . ALA A 1 100 ? -10.68 28.688 12.555 1 98.62 100 ALA A O 1
AT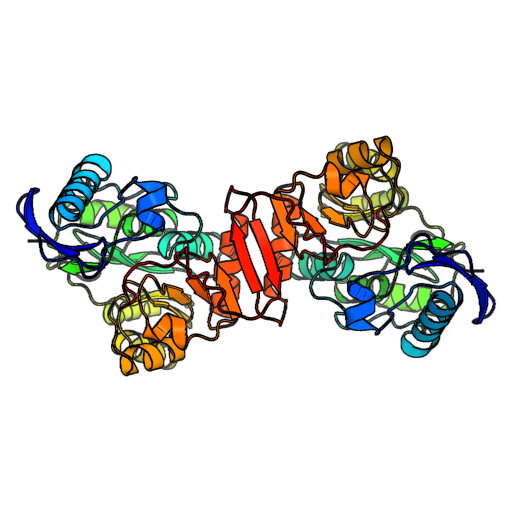OM 774 N N . GLY A 1 101 ? -8.477 28.641 12 1 98.56 101 GLY A N 1
ATOM 775 C CA . GLY A 1 101 ? -8.141 27.797 13.141 1 98.56 101 GLY A CA 1
ATOM 776 C C . GLY A 1 101 ? -8.555 26.359 12.953 1 98.56 101 GLY A C 1
ATOM 777 O O . GLY A 1 101 ? -8.328 25.766 11.898 1 98.56 101 GLY A O 1
ATOM 778 N N . THR A 1 102 ? -9.117 25.688 13.969 1 98.81 102 THR A N 1
ATOM 779 C CA . THR A 1 102 ? -9.5 24.281 13.906 1 98.81 102 THR A CA 1
ATOM 780 C C . THR A 1 102 ? -10.797 24.109 13.125 1 98.81 102 THR A C 1
ATOM 782 O O . THR A 1 102 ? -11.773 24.828 13.352 1 98.81 102 THR A O 1
ATOM 785 N N . VAL A 1 103 ? -10.805 23.188 12.203 1 98.88 103 VAL A N 1
ATOM 786 C CA . VAL A 1 103 ? -11.938 22.906 11.328 1 98.88 103 VAL A CA 1
ATOM 787 C C . VAL A 1 103 ? -12.258 21.406 11.344 1 98.88 103 VAL A C 1
ATOM 789 O O . VAL A 1 103 ? -11.352 20.578 11.312 1 98.88 103 VAL A O 1
ATOM 792 N N . VAL A 1 104 ? -13.523 21.078 11.461 1 98.94 104 VAL A N 1
ATOM 793 C CA . VAL A 1 104 ? -14.039 19.719 11.297 1 98.94 104 VAL A CA 1
ATOM 794 C C . VAL A 1 104 ? -14.68 19.578 9.922 1 98.94 104 VAL A C 1
ATOM 796 O O . VAL A 1 104 ? -15.516 20.391 9.531 1 98.94 104 VAL A O 1
ATOM 799 N N . THR A 1 105 ? -14.305 18.547 9.141 1 98.88 105 THR A N 1
ATOM 800 C CA . THR A 1 105 ? -14.914 18.422 7.828 1 98.88 105 THR A CA 1
ATOM 801 C C . THR A 1 105 ? -14.914 16.969 7.371 1 98.88 105 THR A C 1
ATOM 803 O O . THR A 1 105 ? -13.977 16.219 7.664 1 98.88 105 THR A O 1
ATOM 806 N N . ALA A 1 106 ? -15.945 16.594 6.688 1 98.75 106 ALA A N 1
ATOM 807 C CA . ALA A 1 106 ? -16.062 15.281 6.043 1 98.75 106 ALA A CA 1
ATOM 808 C C . ALA A 1 106 ? -15.766 15.383 4.551 1 98.75 106 ALA A C 1
ATOM 810 O O . ALA A 1 106 ? -15.938 14.406 3.812 1 98.75 106 ALA A O 1
ATOM 811 N N . ASN A 1 107 ? -15.383 16.562 4.098 1 98.69 107 ASN A N 1
ATOM 812 C CA . ASN A 1 107 ? -15.094 16.828 2.691 1 98.69 107 ASN A CA 1
ATOM 813 C C . ASN A 1 107 ? -13.625 16.594 2.367 1 98.69 107 ASN A C 1
ATOM 815 O O . ASN A 1 107 ? -12.766 17.391 2.738 1 98.69 107 ASN A O 1
ATOM 819 N N . PRO A 1 108 ? -13.352 15.523 1.586 1 98.19 108 PRO A N 1
ATOM 820 C CA . PRO A 1 108 ? -11.953 15.195 1.314 1 98.19 108 PRO A CA 1
ATOM 821 C C . PRO A 1 108 ? -11.219 16.312 0.582 1 98.19 108 PRO A C 1
ATOM 823 O O . PRO A 1 108 ? -10.039 16.562 0.853 1 98.19 108 PRO A O 1
ATOM 826 N N . SER A 1 109 ? -11.867 16.953 -0.291 1 97.75 109 SER A N 1
ATOM 827 C CA . SER A 1 109 ? -11.242 18.047 -1.043 1 97.75 109 SER A CA 1
ATOM 828 C C . SER A 1 109 ? -10.867 19.203 -0.13 1 97.75 109 SER A C 1
ATOM 830 O O . SER A 1 109 ? -9.812 19.812 -0.293 1 97.75 109 SER A O 1
ATOM 832 N N . LEU A 1 110 ? -11.719 19.484 0.815 1 98.56 110 LEU A N 1
ATOM 833 C CA . LEU A 1 110 ? -11.453 20.562 1.764 1 98.56 110 LEU A CA 1
ATOM 834 C C . LEU A 1 110 ? -10.305 20.188 2.693 1 98.56 110 LEU A C 1
ATOM 836 O O . LEU A 1 110 ? -9.484 21.047 3.041 1 98.56 110 LEU A O 1
ATOM 840 N N . ILE A 1 111 ? -10.211 18.922 3.1 1 98.38 111 ILE A N 1
ATOM 841 C CA . ILE A 1 111 ? -9.102 18.438 3.918 1 98.38 111 ILE A CA 1
ATOM 842 C C . ILE A 1 111 ? -7.777 18.766 3.227 1 98.38 111 ILE A C 1
ATOM 844 O O . ILE A 1 111 ? -6.887 19.359 3.824 1 98.38 111 ILE A O 1
ATOM 848 N N . GLN A 1 112 ? -7.711 18.391 1.987 1 97.81 112 GLN A N 1
ATOM 849 C CA . GLN A 1 112 ? -6.496 18.609 1.205 1 97.81 112 GLN A CA 1
ATOM 850 C C . GLN A 1 112 ? -6.266 20.109 0.959 1 97.81 112 GLN A C 1
ATOM 852 O O . GLN A 1 112 ? -5.137 20.594 1.057 1 97.81 112 GLN A O 1
ATOM 857 N N . GLY A 1 113 ? -7.266 20.797 0.624 1 97.06 113 GLY A N 1
ATOM 858 C CA . GLY A 1 113 ? -7.148 22.219 0.35 1 97.06 113 GLY A CA 1
ATOM 859 C C . GLY A 1 113 ? -6.641 23.016 1.536 1 97.06 113 GLY A C 1
ATOM 860 O O . GLY A 1 113 ? -5.824 23.938 1.375 1 97.06 113 GLY A O 1
ATOM 861 N N . MET A 1 114 ? -7.086 22.688 2.74 1 97.44 114 MET A N 1
ATOM 862 C CA . MET A 1 114 ? -6.672 23.391 3.957 1 97.44 114 MET A CA 1
ATOM 863 C C . MET A 1 114 ? -5.25 23 4.348 1 97.44 114 MET A C 1
ATOM 865 O O . MET A 1 114 ? -4.449 23.859 4.727 1 97.44 114 MET A O 1
ATOM 869 N N . GLY A 1 115 ? -4.98 21.688 4.156 1 94.62 115 GLY A N 1
ATOM 870 C CA . GLY A 1 115 ? -3.768 21.141 4.742 1 94.62 115 GLY A CA 1
ATOM 871 C C . GLY A 1 115 ? -2.611 21.062 3.764 1 94.62 115 GLY A C 1
ATOM 872 O O . GLY A 1 115 ? -1.459 20.891 4.168 1 94.62 115 GLY A O 1
ATOM 873 N N . GLY A 1 116 ? -2.807 21.156 2.482 1 90 116 GLY A N 1
ATOM 874 C CA . GLY A 1 116 ? -1.828 20.859 1.445 1 90 116 GLY A CA 1
ATOM 875 C C . GLY A 1 116 ? -0.549 21.672 1.593 1 90 116 GLY A C 1
ATOM 876 O O . GLY A 1 116 ? 0.549 21.125 1.442 1 90 116 GLY A O 1
ATOM 877 N N . TRP A 1 117 ? -0.651 22.906 1.989 1 89.88 117 TRP A N 1
ATOM 878 C CA . TRP A 1 117 ? 0.522 23.781 2.018 1 89.88 117 TRP A CA 1
ATOM 879 C C . TRP A 1 117 ? 0.74 24.359 3.412 1 89.88 117 TRP A C 1
ATOM 881 O O . TRP A 1 117 ? 1.587 25.234 3.604 1 89.88 117 TRP A O 1
ATOM 891 N N . ILE A 1 118 ? 0.005 23.734 4.312 1 92.5 118 ILE A N 1
ATOM 892 C CA . ILE A 1 118 ? 0.163 24.234 5.676 1 92.5 118 ILE A CA 1
ATOM 893 C C . ILE A 1 118 ? 1.323 23.516 6.355 1 92.5 118 ILE A C 1
ATOM 895 O O . ILE A 1 118 ? 1.58 22.344 6.078 1 92.5 118 ILE A O 1
ATOM 899 N N . SER A 1 119 ? 2.033 24.234 7.121 1 93.06 119 SER A N 1
ATOM 900 C CA . SER A 1 119 ? 3.047 23.672 8.008 1 93.06 119 SER A CA 1
ATOM 901 C C . SER A 1 119 ? 2.613 23.766 9.469 1 93.06 119 SER A C 1
ATOM 903 O O . SER A 1 119 ? 1.495 23.375 9.812 1 93.06 119 SER A O 1
ATOM 905 N N . GLY A 1 120 ? 3.436 24.25 10.32 1 96.38 120 GLY A N 1
ATOM 906 C CA . GLY A 1 120 ? 3.08 24.344 11.727 1 96.38 120 GLY A CA 1
ATOM 907 C C . GLY A 1 120 ? 2.361 25.625 12.078 1 96.38 120 GLY A C 1
ATOM 908 O O . GLY A 1 120 ? 2.977 26.578 12.578 1 96.38 120 GLY A O 1
ATOM 909 N N . LEU A 1 121 ? 1.05 25.656 11.812 1 97.94 121 LEU A N 1
ATOM 910 C CA . LEU A 1 121 ? 0.262 26.828 12.148 1 97.94 121 LEU A CA 1
ATOM 911 C C . LEU A 1 121 ? 0.186 27.031 13.656 1 97.94 121 LEU A C 1
ATOM 913 O O . LEU A 1 121 ? -0.248 26.125 14.383 1 97.94 121 LEU A O 1
ATOM 917 N N . VAL A 1 122 ? 0.618 28.172 14.094 1 97.25 122 VAL A N 1
ATOM 918 C CA . VAL A 1 122 ? 0.678 28.453 15.523 1 97.25 122 VAL A CA 1
ATOM 919 C C . VAL A 1 122 ? -0.524 29.297 15.938 1 97.25 122 VAL A C 1
ATOM 921 O O . VAL A 1 122 ? -1.209 28.969 16.922 1 97.25 122 VAL A O 1
ATOM 924 N N . THR A 1 123 ? -0.72 30.422 15.242 1 97.31 123 THR A N 1
ATOM 925 C CA . THR A 1 123 ? -1.857 31.297 15.477 1 97.31 123 THR A CA 1
ATOM 926 C C . THR A 1 123 ? -2.346 31.922 14.164 1 97.31 123 THR A C 1
ATOM 928 O O . THR A 1 123 ? -1.584 32.031 13.195 1 97.31 123 THR A O 1
ATOM 931 N N . THR A 1 124 ? -3.594 32.219 14.156 1 98.06 124 THR A N 1
ATOM 932 C CA . THR A 1 124 ? -4.172 32.875 12.984 1 98.06 124 THR A CA 1
ATOM 933 C C . THR A 1 124 ? -5.363 33.75 13.383 1 98.06 124 THR A C 1
ATOM 935 O O . THR A 1 124 ? -5.973 33.531 14.43 1 98.06 124 THR A O 1
ATOM 938 N N . ASP A 1 125 ? -5.613 34.719 12.586 1 97.5 125 ASP A N 1
ATOM 939 C CA . ASP A 1 125 ? -6.797 35.562 12.758 1 97.5 125 ASP A CA 1
ATOM 940 C C . ASP A 1 125 ? -7.91 35.156 11.797 1 97.5 125 ASP A C 1
ATOM 942 O O . ASP A 1 125 ? -7.637 34.719 10.68 1 97.5 125 ASP A O 1
ATOM 946 N N . PRO A 1 126 ? -9.117 35.375 12.297 1 98.06 126 PRO A N 1
ATOM 947 C CA . PRO A 1 126 ? -10.227 35 11.414 1 98.06 126 PRO A CA 1
ATOM 948 C C . PRO A 1 126 ? -10.289 35.875 10.156 1 98.06 126 PRO A C 1
ATOM 950 O O . PRO A 1 126 ? -10.062 37.062 10.227 1 98.06 126 PRO A O 1
ATOM 953 N N . ILE A 1 127 ? -10.508 35.25 9.047 1 98.06 127 ILE A N 1
ATOM 954 C CA . ILE A 1 127 ? -10.742 35.906 7.777 1 98.06 127 ILE A CA 1
ATOM 955 C C . ILE A 1 127 ? -12.133 35.562 7.254 1 98.06 127 ILE A C 1
ATOM 957 O O . ILE A 1 127 ? -12.398 34.438 6.887 1 98.06 127 ILE A O 1
ATOM 961 N N . PRO A 1 128 ? -12.977 36.562 7.145 1 98.5 128 PRO A N 1
ATOM 962 C CA . PRO A 1 128 ? -14.383 36.312 6.824 1 98.5 128 PRO A CA 1
ATOM 963 C C . PRO A 1 128 ? -14.555 35.5 5.547 1 98.5 128 PRO A C 1
ATOM 965 O O . PRO A 1 128 ? -15.367 34.562 5.508 1 98.5 128 PRO A O 1
ATOM 968 N N . GLU A 1 129 ? -13.836 35.781 4.492 1 98.44 129 GLU A N 1
ATOM 969 C CA . GLU A 1 129 ? -13.953 35.062 3.217 1 98.44 129 GLU A CA 1
ATOM 970 C C . GLU A 1 129 ? -13.547 33.594 3.344 1 98.44 129 GLU A C 1
ATOM 972 O O . GLU A 1 129 ? -14.156 32.719 2.727 1 98.44 129 GLU A O 1
ATOM 977 N N . VAL A 1 130 ? -12.555 33.344 4.18 1 98.44 130 VAL A N 1
ATOM 978 C CA . VAL A 1 130 ? -12.078 31.969 4.398 1 98.44 130 VAL A CA 1
ATOM 979 C C . VAL A 1 130 ? -13.117 31.188 5.207 1 98.44 130 VAL A C 1
ATOM 981 O O . VAL A 1 130 ? -13.445 30.047 4.863 1 98.44 130 VAL A O 1
ATOM 984 N N . LEU A 1 131 ? -13.633 31.828 6.258 1 98.81 131 LEU A N 1
ATOM 985 C CA . LEU A 1 131 ? -14.664 31.219 7.082 1 98.81 131 LEU A CA 1
ATOM 986 C C . LEU A 1 131 ? -15.875 30.828 6.238 1 98.81 131 LEU A C 1
ATOM 988 O O . LEU A 1 131 ? -16.359 29.688 6.309 1 98.81 131 LEU A O 1
ATOM 992 N N . ALA A 1 132 ? -16.312 31.75 5.402 1 98.75 132 ALA A N 1
ATOM 993 C CA . ALA A 1 132 ? -17.469 31.5 4.539 1 98.75 132 ALA A CA 1
ATOM 994 C C . ALA A 1 132 ? -17.172 30.391 3.535 1 98.75 132 ALA A C 1
ATOM 996 O O . ALA A 1 132 ? -18.047 29.562 3.24 1 98.75 132 ALA A O 1
ATOM 997 N N . GLY A 1 133 ? -15.977 30.391 2.975 1 98.69 133 GLY A N 1
ATOM 998 C CA . GLY A 1 133 ? -15.578 29.359 2.025 1 98.69 133 GLY A CA 1
ATOM 999 C C . GLY A 1 133 ? -15.578 27.969 2.625 1 98.69 133 GLY A C 1
ATOM 1000 O O . GLY A 1 133 ? -15.992 27 1.972 1 98.69 133 GLY A O 1
ATOM 1001 N N . ILE A 1 134 ? -15.125 27.828 3.844 1 98.81 134 ILE A N 1
ATOM 1002 C CA . ILE A 1 134 ? -15.086 26.562 4.547 1 98.81 134 ILE A CA 1
ATOM 1003 C C . ILE A 1 134 ? -16.516 26.062 4.809 1 98.81 134 ILE A C 1
ATOM 1005 O O . ILE A 1 134 ? -16.828 24.906 4.543 1 98.81 134 ILE A O 1
ATOM 1009 N N . GLU A 1 135 ? -17.328 26.969 5.27 1 98.69 135 GLU A N 1
ATOM 1010 C CA . GLU A 1 135 ? -18.719 26.625 5.559 1 98.69 135 GLU A CA 1
ATOM 1011 C C . GLU A 1 135 ? -19.453 26.188 4.293 1 98.69 135 GLU A C 1
ATOM 1013 O O . GLU A 1 135 ? -20.234 25.234 4.316 1 98.69 135 GLU A O 1
ATOM 1018 N N . ALA A 1 136 ? -19.172 26.875 3.229 1 98.56 136 ALA A N 1
ATOM 1019 C CA . ALA A 1 136 ? -19.812 26.562 1.953 1 98.56 136 ALA A CA 1
ATOM 1020 C C . ALA A 1 136 ? -19.422 25.172 1.465 1 98.56 136 ALA A C 1
ATOM 1022 O O . ALA A 1 136 ? -20.141 24.562 0.673 1 98.56 136 ALA A O 1
ATOM 1023 N N . ARG A 1 137 ? -18.359 24.688 1.98 1 98.5 137 ARG A N 1
ATOM 1024 C CA . ARG A 1 137 ? -17.859 23.391 1.552 1 98.5 137 ARG A CA 1
ATOM 1025 C C . ARG A 1 137 ? -18.125 22.328 2.6 1 98.5 137 ARG A C 1
ATOM 1027 O O . ARG A 1 137 ? -17.562 21.234 2.545 1 98.5 137 ARG A O 1
ATOM 1034 N N . GLY A 1 138 ? -18.891 22.688 3.561 1 98.12 138 GLY A N 1
ATOM 1035 C CA . GLY A 1 138 ? -19.359 21.719 4.543 1 98.12 138 GLY A CA 1
ATOM 1036 C C . GLY A 1 138 ? -18.453 21.625 5.758 1 98.12 138 GLY A C 1
ATOM 1037 O O . GLY A 1 138 ? -18.594 20.703 6.566 1 98.12 138 GLY A O 1
ATOM 1038 N N . GLY A 1 139 ? -17.516 22.5 5.902 1 98.69 139 GLY A N 1
ATOM 1039 C CA . GLY A 1 139 ? -16.656 22.516 7.074 1 98.69 139 GLY A CA 1
ATOM 1040 C C . GLY A 1 139 ? -17.281 23.234 8.258 1 98.69 139 GLY A C 1
ATOM 1041 O O . GLY A 1 139 ? -18.109 24.141 8.078 1 98.69 139 GLY A O 1
ATOM 1042 N N . VAL A 1 140 ? -16.922 22.812 9.391 1 98.81 140 VAL A N 1
ATOM 1043 C CA . VAL A 1 140 ? -17.344 23.453 10.633 1 98.81 140 VAL A CA 1
ATOM 1044 C C . VAL A 1 140 ? -16.125 24.094 11.312 1 98.81 140 VAL A C 1
ATOM 1046 O O . VAL A 1 140 ? -15.203 23.391 11.727 1 98.81 140 VAL A O 1
ATOM 1049 N N . VAL A 1 141 ? -16.188 25.391 11.453 1 98.88 141 VAL A N 1
ATOM 1050 C CA . VAL A 1 141 ? -15.125 26.109 12.141 1 98.88 141 VAL A CA 1
ATOM 1051 C C . VAL A 1 141 ? -15.383 26.109 13.648 1 98.88 141 VAL A C 1
ATOM 1053 O O . VAL A 1 141 ? -16.469 26.469 14.102 1 98.88 141 VAL A O 1
ATOM 1056 N N . LEU A 1 142 ? -14.391 25.719 14.375 1 98.75 142 LEU A N 1
ATOM 1057 C CA . LEU A 1 142 ? -14.531 25.578 15.82 1 98.75 142 LEU A CA 1
ATOM 1058 C C . LEU A 1 142 ? -14.953 26.906 16.453 1 98.75 142 LEU A C 1
ATOM 1060 O O . LEU A 1 142 ? -15.859 26.938 17.281 1 98.75 142 LEU A O 1
ATOM 1064 N N . ASP A 1 143 ? -14.266 27.984 16.109 1 98.5 143 ASP A N 1
ATOM 1065 C CA . ASP A 1 143 ? -14.492 29.297 16.703 1 98.5 143 ASP A CA 1
ATOM 1066 C C . ASP A 1 143 ? -14.312 30.406 15.672 1 98.5 143 ASP A C 1
ATOM 1068 O O . ASP A 1 143 ? -13.242 31.016 15.594 1 98.5 143 ASP A O 1
ATOM 1072 N N . PRO A 1 144 ? -15.32 30.766 14.961 1 98.38 144 PRO A N 1
ATOM 1073 C CA . PRO A 1 144 ? -15.211 31.75 13.891 1 98.38 144 PRO A CA 1
ATOM 1074 C C . PRO A 1 144 ? -14.797 33.125 14.398 1 98.38 144 PRO A C 1
ATOM 1076 O O . PRO A 1 144 ? -14.297 33.969 13.633 1 98.38 144 PRO A O 1
ATOM 1079 N N . ALA A 1 145 ? -15.016 33.406 15.656 1 98.31 145 ALA A N 1
ATOM 1080 C CA . ALA A 1 145 ? -14.727 34.719 16.203 1 98.31 145 ALA A CA 1
ATOM 1081 C C . ALA A 1 145 ? -13.227 34.906 16.438 1 98.31 145 ALA A C 1
ATOM 1083 O O . ALA A 1 145 ? -12.688 36 16.266 1 98.31 145 ALA A O 1
ATOM 1084 N N . THR A 1 146 ? -12.523 33.844 16.828 1 98.12 146 THR A N 1
ATOM 1085 C CA . THR A 1 146 ? -11.133 34.031 17.25 1 98.12 146 THR A CA 1
ATOM 1086 C C . THR A 1 146 ? -10.203 33.156 16.391 1 98.12 146 THR A C 1
ATOM 1088 O O . THR A 1 146 ? -8.984 33.344 16.422 1 98.12 146 THR A O 1
ATOM 1091 N N . ALA A 1 147 ? -10.781 32.219 15.656 1 98.31 147 ALA A N 1
ATOM 1092 C CA . ALA A 1 147 ? -9.992 31.25 14.883 1 98.31 147 ALA A CA 1
ATOM 1093 C C . ALA A 1 147 ? -9.008 30.516 15.781 1 98.31 147 ALA A C 1
ATOM 1095 O O . ALA A 1 147 ? -7.867 30.25 15.383 1 98.31 147 ALA A O 1
ATOM 1096 N N . ARG A 1 148 ? -9.414 30.203 16.969 1 97.94 148 ARG A N 1
ATOM 1097 C CA . ARG A 1 148 ? -8.508 29.531 17.875 1 97.94 148 ARG A CA 1
ATOM 1098 C C . ARG A 1 148 ? -8.188 28.125 17.406 1 97.94 148 ARG A C 1
ATOM 1100 O O . ARG A 1 148 ? -9.023 27.469 16.766 1 97.94 148 ARG A O 1
ATOM 1107 N N . ILE A 1 149 ? -7.027 27.594 17.75 1 98.25 149 ILE A N 1
ATOM 1108 C CA . ILE A 1 149 ? -6.582 26.234 17.422 1 98.25 149 ILE A CA 1
ATOM 1109 C C . ILE A 1 149 ? -6.703 25.344 18.672 1 98.25 149 ILE A C 1
ATOM 1111 O O . ILE A 1 149 ? -6.047 25.594 19.688 1 98.25 149 ILE A O 1
ATOM 1115 N N . ASP A 1 150 ? -7.582 24.438 18.594 1 98.69 150 ASP A N 1
ATOM 1116 C CA . ASP A 1 150 ? -7.855 23.484 19.672 1 98.69 150 ASP A CA 1
ATOM 1117 C C . ASP A 1 150 ? -8.375 22.156 19.125 1 98.69 150 ASP A C 1
ATOM 1119 O O . ASP A 1 150 ? -9.578 21.984 18.922 1 98.69 150 ASP A O 1
ATOM 1123 N N . GLN A 1 151 ? -7.504 21.234 19.016 1 98.75 151 GLN A N 1
ATOM 1124 C CA . GLN A 1 151 ? -7.82 19.984 18.328 1 98.75 151 GLN A CA 1
ATOM 1125 C C . GLN A 1 151 ? -8.727 19.109 19.188 1 98.75 151 GLN A C 1
ATOM 1127 O O . GLN A 1 151 ? -9.539 18.344 18.672 1 98.75 151 GLN A O 1
ATOM 1132 N N . VAL A 1 152 ? -8.539 19.172 20.484 1 98.88 152 VAL A N 1
ATOM 1133 C CA . VAL A 1 152 ? -9.383 18.391 21.375 1 98.88 152 VAL A CA 1
ATOM 1134 C C . VAL A 1 152 ? -10.82 18.891 21.312 1 98.88 152 VAL A C 1
ATOM 1136 O O . VAL A 1 152 ? -11.758 18.094 21.188 1 98.88 152 VAL A O 1
ATOM 1139 N N . ALA A 1 153 ? -10.969 20.188 21.344 1 98.81 153 ALA A N 1
ATOM 1140 C CA . ALA A 1 153 ? -12.305 20.766 21.234 1 98.81 153 ALA A CA 1
ATOM 1141 C C . ALA A 1 153 ? -12.922 20.438 19.875 1 98.81 153 ALA A C 1
ATOM 1143 O O . ALA A 1 153 ? -14.117 20.141 19.781 1 98.81 153 ALA A O 1
ATOM 1144 N N . GLY A 1 154 ? -12.148 20.516 18.797 1 98.88 154 GLY A N 1
ATOM 1145 C CA . GLY A 1 154 ? -12.625 20.094 17.484 1 98.88 154 GLY A CA 1
ATOM 1146 C C . GLY A 1 154 ? -13.055 18.641 17.453 1 98.88 154 GLY A C 1
ATOM 1147 O O . GLY A 1 154 ? -14.0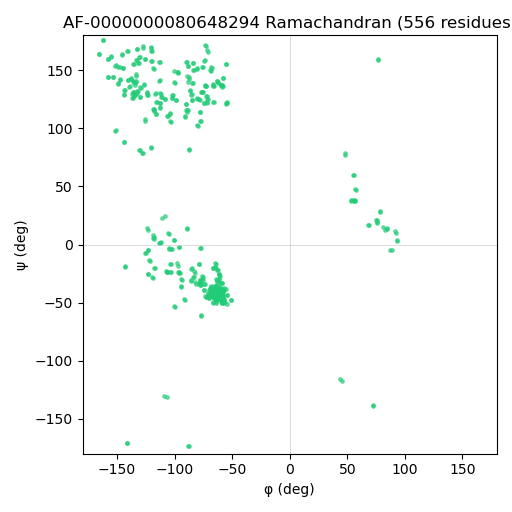7 18.297 16.844 1 98.88 154 GLY A O 1
ATOM 1148 N N . ALA A 1 155 ? -12.281 17.812 18.109 1 98.94 155 ALA A N 1
ATOM 1149 C CA . ALA A 1 155 ? -12.586 16.375 18.156 1 98.94 155 ALA A CA 1
ATOM 1150 C C . ALA A 1 155 ? -13.906 16.125 18.891 1 98.94 155 ALA A C 1
ATOM 1152 O O . ALA A 1 155 ? -14.648 15.203 18.531 1 98.94 155 ALA A O 1
ATOM 1153 N N . LYS A 1 156 ? -14.125 16.875 19.906 1 98.88 156 LYS A N 1
ATOM 1154 C CA . LYS A 1 156 ? -15.398 16.734 20.609 1 98.88 156 LYS A CA 1
ATOM 1155 C C . LYS A 1 156 ? -16.578 17 19.688 1 98.88 156 LYS A C 1
ATOM 1157 O O . LYS A 1 156 ? -17.578 16.266 19.719 1 98.88 156 LYS A O 1
ATOM 1162 N N . ILE A 1 157 ? -16.469 18.031 18.875 1 98.75 157 ILE A N 1
ATOM 1163 C CA . ILE A 1 157 ? -17.5 18.328 17.906 1 98.75 157 ILE A CA 1
ATOM 1164 C C . ILE A 1 157 ? -17.625 17.172 16.906 1 98.75 157 ILE A C 1
ATOM 1166 O O . ILE A 1 157 ? -18.734 16.719 16.609 1 98.75 157 ILE A O 1
ATOM 1170 N N . ALA A 1 158 ? -16.516 16.688 16.422 1 98.88 158 ALA A N 1
ATOM 1171 C CA . ALA A 1 158 ? -16.516 15.57 15.469 1 98.88 158 ALA A CA 1
ATOM 1172 C C . ALA A 1 158 ? -17.172 14.336 16.078 1 98.88 158 ALA A C 1
ATOM 1174 O O . ALA A 1 158 ? -17.938 13.641 15.414 1 98.88 158 ALA A O 1
ATOM 1175 N N . ALA A 1 159 ? -16.906 14.117 17.359 1 98.69 159 ALA A N 1
ATOM 1176 C CA . ALA A 1 159 ? -17.391 12.93 18.047 1 98.69 159 ALA A CA 1
ATOM 1177 C C . ALA A 1 159 ? -18.922 12.953 18.172 1 98.69 159 ALA A C 1
ATOM 1179 O O . ALA A 1 159 ? -19.547 11.914 18.391 1 98.69 159 ALA A O 1
ATOM 1180 N N . GLU A 1 160 ? -19.531 14.078 18.062 1 98.31 160 GLU A N 1
ATOM 1181 C CA . GLU A 1 160 ? -20.984 14.195 18.094 1 98.31 160 GLU A CA 1
ATOM 1182 C C . GLU A 1 160 ? -21.594 13.805 16.75 1 98.31 160 GLU A C 1
ATOM 1184 O O . GLU A 1 160 ? -22.797 13.531 16.672 1 98.31 160 GLU A O 1
ATOM 1189 N N . ARG A 1 161 ? -20.812 13.766 15.742 1 97.94 161 ARG A N 1
ATOM 1190 C CA . ARG A 1 161 ? -21.344 13.648 14.398 1 97.94 161 ARG A CA 1
ATOM 1191 C C . ARG A 1 161 ? -20.859 12.375 13.711 1 97.94 161 ARG A C 1
ATOM 1193 O O . ARG A 1 161 ? -21.516 11.852 12.812 1 97.94 161 ARG A O 1
ATOM 1200 N N . TYR A 1 162 ? -19.75 11.992 14.117 1 98.44 162 TYR A N 1
ATOM 1201 C CA . TYR A 1 162 ? -19.094 10.898 13.406 1 98.44 162 TYR A CA 1
ATOM 1202 C C . TYR A 1 162 ? -18.609 9.836 14.375 1 98.44 162 TYR A C 1
ATOM 1204 O O . TYR A 1 162 ? -18.312 10.133 15.531 1 98.44 162 TYR A O 1
ATOM 1212 N N . LYS A 1 163 ? -18.453 8.617 13.898 1 98.44 163 LYS A N 1
ATOM 1213 C CA . LYS A 1 163 ? -17.984 7.504 14.711 1 98.44 163 LYS A CA 1
ATOM 1214 C C . LYS A 1 163 ? -16.484 7.297 14.555 1 98.44 163 LYS A C 1
ATOM 1216 O O . LYS A 1 163 ? -15.836 6.703 15.422 1 98.44 163 LYS A O 1
ATOM 1221 N N . SER A 1 164 ? -15.922 7.754 13.43 1 98.88 164 SER A N 1
ATOM 1222 C CA . SER A 1 164 ? -14.5 7.617 13.164 1 98.88 164 SER A CA 1
ATOM 1223 C C . SER A 1 164 ? -13.953 8.828 12.414 1 98.88 164 SER A C 1
ATOM 1225 O O . SER A 1 164 ? -14.516 9.242 11.398 1 98.88 164 SER A O 1
ATOM 1227 N N . PHE A 1 165 ? -12.906 9.422 12.859 1 98.94 165 PHE A N 1
ATOM 1228 C CA . PHE A 1 165 ? -12.344 10.609 12.219 1 98.94 165 PHE A CA 1
ATOM 1229 C C . PHE A 1 165 ? -10.875 10.773 12.578 1 98.94 165 PHE A C 1
ATOM 1231 O O . PHE A 1 165 ? -10.391 10.164 13.531 1 98.94 165 PHE A O 1
ATOM 1238 N N . ALA A 1 166 ? -10.141 11.523 11.773 1 98.94 166 ALA A N 1
ATOM 1239 C CA . ALA A 1 166 ? -8.727 11.797 12.008 1 98.94 166 ALA A CA 1
ATOM 1240 C C . ALA A 1 166 ? -8.531 13.148 12.695 1 98.94 166 ALA A C 1
ATOM 1242 O O . ALA A 1 166 ? -9.32 14.07 12.492 1 98.94 166 ALA A O 1
ATOM 1243 N N . VAL A 1 167 ? -7.531 13.25 13.484 1 98.94 167 VAL A N 1
ATOM 1244 C CA . VAL A 1 167 ? -7.148 14.5 14.133 1 98.94 167 VAL A CA 1
ATOM 1245 C C . VAL A 1 167 ? -5.641 14.695 14.031 1 98.94 167 VAL A C 1
ATOM 1247 O O . VAL A 1 167 ? -4.867 13.797 14.383 1 98.94 167 VAL A O 1
ATOM 1250 N N . THR A 1 168 ? -5.215 15.844 13.547 1 98.69 168 THR A N 1
ATOM 1251 C CA . THR A 1 168 ? -3.793 16.172 13.555 1 98.69 168 THR A CA 1
ATOM 1252 C C . THR A 1 168 ? -3.375 16.75 14.898 1 98.69 168 THR A C 1
ATOM 1254 O O . THR A 1 168 ? -4.105 17.547 15.492 1 98.69 168 THR A O 1
ATOM 1257 N N . VAL A 1 169 ? -2.24 16.344 15.352 1 98.25 169 VAL A N 1
ATOM 1258 C CA . VAL A 1 169 ? -1.726 16.859 16.625 1 98.25 169 VAL A CA 1
ATOM 1259 C C . VAL A 1 169 ? -0.243 17.188 16.484 1 98.25 169 VAL A C 1
ATOM 1261 O O . VAL A 1 169 ? 0.462 16.594 15.664 1 98.25 169 VAL A O 1
ATOM 1264 N N . ALA A 1 170 ? 0.21 18.125 17.359 1 96.75 170 ALA A N 1
ATOM 1265 C CA . ALA A 1 170 ? 1.611 18.531 17.297 1 96.75 170 ALA A CA 1
ATOM 1266 C C . ALA A 1 170 ? 2.33 18.219 18.609 1 96.75 170 ALA A C 1
ATOM 1268 O O . ALA A 1 170 ? 3.465 18.656 18.812 1 96.75 170 ALA A O 1
ATOM 1269 N N . ASP A 1 171 ? 1.595 17.531 19.547 1 96.81 171 ASP A N 1
ATOM 1270 C CA . ASP A 1 171 ? 2.217 17.219 20.828 1 96.81 171 ASP A CA 1
ATOM 1271 C C . ASP A 1 171 ? 1.559 16 21.484 1 96.81 171 ASP A C 1
ATOM 1273 O O . ASP A 1 171 ? 0.437 15.633 21.125 1 96.81 171 ASP A O 1
ATOM 1277 N N . ALA A 1 172 ? 2.293 15.469 22.406 1 98.19 172 ALA A N 1
ATOM 1278 C CA . ALA A 1 172 ? 1.87 14.227 23.062 1 98.19 172 ALA A CA 1
ATOM 1279 C C . ALA A 1 172 ? 0.654 14.461 23.953 1 98.19 172 ALA A C 1
ATOM 1281 O O . ALA A 1 172 ? -0.229 13.609 24.047 1 98.19 172 ALA A O 1
ATOM 1282 N N . GLU A 1 173 ? 0.646 15.523 24.594 1 98.5 173 GLU A N 1
ATOM 1283 C CA . GLU A 1 173 ? -0.455 15.805 25.516 1 98.5 173 GLU A CA 1
ATOM 1284 C C . GLU A 1 173 ? -1.797 15.789 24.781 1 98.5 173 GLU A C 1
ATOM 1286 O O . GLU A 1 173 ? -2.752 15.164 25.25 1 98.5 173 GLU A O 1
ATOM 1291 N N . THR A 1 174 ? -1.841 16.516 23.672 1 98.69 174 THR A N 1
ATOM 1292 C CA . THR A 1 174 ? -3.066 16.547 22.891 1 98.69 174 THR A CA 1
ATOM 1293 C C . THR A 1 174 ? -3.441 15.141 22.422 1 98.69 174 THR A C 1
ATOM 1295 O O . THR A 1 174 ? -4.609 14.75 22.484 1 98.69 174 THR A O 1
ATOM 1298 N N . ALA A 1 175 ? -2.49 14.352 21.969 1 98.81 175 ALA A N 1
ATOM 1299 C CA . ALA A 1 175 ? -2.736 12.984 21.531 1 98.81 175 ALA A CA 1
ATOM 1300 C C . ALA A 1 175 ? -3.346 12.148 22.641 1 98.81 175 ALA A C 1
ATOM 1302 O O . ALA A 1 175 ? -4.305 11.406 22.422 1 98.81 175 ALA A O 1
ATOM 1303 N N . GLU A 1 176 ? -2.809 12.297 23.781 1 98.88 176 GLU A N 1
ATOM 1304 C CA . GLU A 1 176 ? -3.277 11.531 24.938 1 98.88 176 GLU A CA 1
ATOM 1305 C C . GLU A 1 176 ? -4.699 11.938 25.312 1 98.88 176 GLU A C 1
ATOM 1307 O O . GLU A 1 176 ? -5.512 11.086 25.688 1 98.88 176 GLU A O 1
ATOM 1312 N N . ARG A 1 177 ? -4.934 13.164 25.25 1 98.81 177 ARG A N 1
ATOM 1313 C CA . ARG A 1 177 ? -6.285 13.641 25.547 1 98.81 177 ARG A CA 1
ATOM 1314 C C . ARG A 1 177 ? -7.285 13.102 24.531 1 98.81 177 ARG A C 1
ATOM 1316 O O . ARG A 1 177 ? -8.438 12.836 24.859 1 98.81 177 ARG A O 1
ATOM 1323 N N . LEU A 1 178 ? -6.875 12.977 23.312 1 98.94 178 LEU A N 1
ATOM 1324 C CA . LEU A 1 178 ? -7.742 12.406 22.281 1 98.94 178 LEU A CA 1
ATOM 1325 C C . LEU A 1 178 ? -8.031 10.938 22.578 1 98.94 178 LEU A C 1
ATOM 1327 O O . LEU A 1 178 ? -9.148 10.469 22.344 1 98.94 178 LEU A O 1
ATOM 1331 N N . ARG A 1 179 ? -7.043 10.195 23.062 1 98.81 179 ARG A N 1
ATOM 1332 C CA . ARG A 1 179 ? -7.273 8.805 23.438 1 98.81 179 ARG A CA 1
ATOM 1333 C C . ARG A 1 179 ? -8.297 8.703 24.562 1 98.81 179 ARG A C 1
ATOM 1335 O O . ARG A 1 179 ? -9.164 7.828 24.547 1 98.81 179 ARG A O 1
ATOM 1342 N N . ALA A 1 180 ? -8.148 9.625 25.469 1 98.62 180 ALA A N 1
ATOM 1343 C CA . ALA A 1 180 ? -9.141 9.664 26.547 1 98.62 180 ALA A CA 1
ATOM 1344 C C . ALA A 1 180 ? -10.539 9.953 26 1 98.62 180 ALA A C 1
ATOM 1346 O O . ALA A 1 180 ? -11.516 9.328 26.406 1 98.62 180 ALA A O 1
ATOM 1347 N N . LEU A 1 181 ? -10.602 10.898 25.094 1 98.62 181 LEU A N 1
ATOM 1348 C CA . LEU A 1 181 ? -11.875 11.273 24.484 1 98.62 181 LEU A CA 1
ATOM 1349 C C . LEU A 1 181 ? -12.484 10.086 23.734 1 98.62 181 LEU A C 1
ATOM 1351 O O . LEU A 1 181 ? -13.703 9.898 23.75 1 98.62 181 LEU A O 1
ATOM 1355 N N . GLU A 1 182 ? -11.672 9.352 23.016 1 98.25 182 GLU A N 1
ATOM 1356 C CA . GLU A 1 182 ? -12.109 8.164 22.281 1 98.25 182 GLU A CA 1
ATOM 1357 C C . GLU A 1 182 ? -12.883 7.215 23.188 1 98.25 182 GLU A C 1
ATOM 1359 O O . GLU A 1 182 ? -13.938 6.707 22.812 1 98.25 182 GLU A O 1
ATOM 1364 N N . LYS A 1 183 ? -12.328 6.957 24.328 1 97.31 183 LYS A N 1
ATOM 1365 C CA . LYS A 1 183 ? -12.945 6.055 25.281 1 97.31 183 LYS A CA 1
ATOM 1366 C C . LYS A 1 183 ? -14.242 6.648 25.844 1 97.31 183 LYS A C 1
ATOM 1368 O O . LYS A 1 183 ? -15.25 5.953 25.953 1 97.31 183 LYS A O 1
ATOM 1373 N N . GLU A 1 184 ? -14.156 7.891 26.109 1 98 184 GLU A N 1
ATOM 1374 C CA . GLU A 1 184 ? -15.289 8.586 26.719 1 98 184 GLU A CA 1
ATOM 1375 C C . GLU A 1 184 ? -16.484 8.617 25.781 1 98 184 GLU A C 1
ATOM 1377 O O . GLU A 1 184 ? -17.625 8.445 26.203 1 98 184 GLU A O 1
ATOM 1382 N N . ARG A 1 185 ? -16.25 8.844 24.531 1 98.12 185 ARG A N 1
ATOM 1383 C CA . ARG A 1 185 ? -17.328 9.102 23.578 1 98.12 185 ARG A CA 1
ATOM 1384 C C . ARG A 1 185 ? -17.609 7.871 22.734 1 98.12 185 ARG A C 1
ATOM 1386 O O . ARG A 1 185 ? -18.547 7.871 21.922 1 98.12 185 ARG A O 1
ATOM 1393 N N . ASP A 1 186 ? -16.891 6.805 22.859 1 97.75 186 ASP A N 1
ATOM 1394 C CA . ASP A 1 186 ? -17.016 5.562 22.109 1 97.75 186 ASP A CA 1
ATOM 1395 C C . ASP A 1 186 ? -16.906 5.816 20.609 1 97.75 186 ASP A C 1
ATOM 1397 O O . ASP A 1 186 ? -17.797 5.449 19.844 1 97.75 186 ASP A O 1
ATOM 1401 N N . VAL A 1 187 ? -15.945 6.555 20.203 1 98.62 187 VAL A N 1
ATOM 1402 C CA . VAL A 1 187 ? -15.602 6.824 18.812 1 98.62 187 VAL A CA 1
ATOM 1403 C C . VAL A 1 187 ? -14.18 6.344 18.531 1 98.62 187 VAL A C 1
ATOM 1405 O O . VAL A 1 187 ? -13.453 5.957 19.453 1 98.62 187 VAL A O 1
ATOM 1408 N N . ARG A 1 188 ? -13.805 6.254 17.312 1 98.5 188 ARG A N 1
ATOM 1409 C CA . ARG A 1 188 ? -12.445 5.922 16.891 1 98.5 188 ARG A CA 1
ATOM 1410 C C . ARG A 1 188 ? -11.734 7.141 16.312 1 98.5 188 ARG A C 1
ATOM 1412 O O . ARG A 1 188 ? -12.242 7.777 15.391 1 98.5 188 ARG A O 1
ATOM 1419 N N . ILE A 1 189 ? -10.594 7.449 16.859 1 98.94 189 ILE A N 1
ATOM 1420 C CA . ILE A 1 189 ? -9.867 8.633 16.422 1 98.94 189 ILE A CA 1
ATOM 1421 C C . ILE A 1 189 ? -8.516 8.219 15.836 1 98.94 189 ILE A C 1
ATOM 1423 O O . ILE A 1 189 ? -7.699 7.598 16.531 1 98.94 189 ILE A O 1
ATOM 1427 N N . LEU A 1 190 ? -8.336 8.477 14.594 1 98.94 190 LEU A N 1
ATOM 1428 C CA . LEU A 1 190 ? -7.02 8.336 13.969 1 98.94 190 LEU A CA 1
ATOM 1429 C C . LEU A 1 190 ? -6.133 9.531 14.312 1 98.94 190 LEU A C 1
ATOM 1431 O O . LEU A 1 190 ? -6.309 10.625 13.773 1 98.94 190 LEU A O 1
ATOM 1435 N N . VAL A 1 191 ? -5.188 9.344 15.156 1 98.94 191 VAL A N 1
ATOM 1436 C CA . VAL A 1 191 ? -4.32 10.422 15.617 1 98.94 191 VAL A CA 1
ATOM 1437 C C . VAL A 1 191 ? -3.104 10.531 14.703 1 98.94 191 VAL A C 1
ATOM 1439 O O . VAL A 1 191 ? -2.32 9.586 14.586 1 98.94 191 VAL A O 1
ATOM 1442 N N . VAL A 1 192 ? -2.936 11.711 14.094 1 98.81 192 VAL A N 1
ATOM 1443 C CA . VAL A 1 192 ? -1.851 11.953 13.148 1 98.81 192 VAL A CA 1
ATOM 1444 C C . VAL A 1 192 ? -0.917 13.031 13.703 1 98.81 192 VAL A C 1
ATOM 1446 O O . VAL A 1 192 ? -1.285 14.203 13.773 1 98.81 192 VAL A O 1
ATOM 1449 N N . GLY A 1 193 ? 0.294 12.609 14.031 1 98.31 193 GLY A N 1
ATOM 1450 C CA . GLY A 1 193 ? 1.282 13.547 14.539 1 98.31 193 GLY A CA 1
ATOM 1451 C C . GLY A 1 193 ? 1.969 14.336 13.438 1 98.31 193 GLY A C 1
ATOM 1452 O O . GLY A 1 193 ? 2.541 13.758 12.516 1 98.31 193 GLY A O 1
ATOM 1453 N N . VAL A 1 194 ? 1.935 15.641 13.547 1 97.19 194 VAL A N 1
ATOM 1454 C CA . VAL A 1 194 ? 2.543 16.531 12.57 1 97.19 194 VAL A CA 1
ATOM 1455 C C . VAL A 1 194 ? 3.406 17.578 13.281 1 97.19 194 VAL A C 1
ATOM 1457 O O . VAL A 1 194 ? 3.295 17.75 14.5 1 97.19 194 VAL A O 1
ATOM 1460 N N . HIS A 1 195 ? 4.309 18.203 12.508 1 95.81 195 HIS A N 1
ATOM 1461 C CA . HIS A 1 195 ? 5.109 19.312 13.016 1 95.81 195 HIS A CA 1
ATOM 1462 C C . HIS A 1 195 ? 5.871 18.922 14.273 1 95.81 195 HIS A C 1
ATOM 1464 O O . HIS A 1 195 ? 5.785 19.609 15.297 1 95.81 195 HIS A O 1
ATOM 1470 N N . LEU A 1 196 ? 6.73 17.906 14.156 1 96.06 196 LEU A N 1
ATOM 1471 C CA . LEU A 1 196 ? 7.305 17.281 15.352 1 96.06 196 LEU A CA 1
ATOM 1472 C C . LEU A 1 196 ? 8.805 17.547 15.43 1 96.06 196 LEU A C 1
ATOM 1474 O O . LEU A 1 196 ? 9.477 17.047 16.328 1 96.06 196 LEU A O 1
ATOM 1478 N N . THR A 1 197 ? 9.305 18.281 14.461 1 94.56 197 THR A N 1
ATOM 1479 C CA . THR A 1 197 ? 10.711 18.672 14.539 1 94.56 197 THR A CA 1
ATOM 1480 C C . THR A 1 197 ? 11.008 19.375 15.859 1 94.56 197 THR A C 1
ATOM 1482 O O . THR A 1 197 ? 10.305 20.312 16.234 1 94.56 197 THR A O 1
ATOM 1485 N N . GLY A 1 198 ? 11.945 18.859 16.609 1 93.56 198 GLY A N 1
ATOM 1486 C CA . GLY A 1 198 ? 12.359 19.516 17.844 1 93.56 198 GLY A CA 1
ATOM 1487 C C . GLY A 1 198 ? 11.617 19 19.062 1 93.56 198 GLY A C 1
ATOM 1488 O O . GLY A 1 198 ? 11.805 19.516 20.172 1 93.56 198 GLY A O 1
ATOM 1489 N N . ILE A 1 199 ? 10.789 18.031 18.875 1 95.25 199 ILE A N 1
ATOM 1490 C CA . ILE A 1 199 ? 10.086 17.438 20.016 1 95.25 199 ILE A CA 1
ATOM 1491 C C . ILE A 1 199 ? 11.094 16.797 20.969 1 95.25 199 ILE A C 1
ATOM 1493 O O . ILE A 1 199 ? 12.086 16.203 20.516 1 95.25 199 ILE A O 1
ATOM 1497 N N . GLY A 1 200 ? 10.883 16.922 22.266 1 95.56 200 GLY A N 1
ATOM 1498 C CA . GLY A 1 200 ? 11.766 16.297 23.25 1 95.56 200 GLY A CA 1
ATOM 1499 C C . GLY A 1 200 ? 11.617 14.789 23.312 1 95.56 200 GLY A C 1
ATOM 1500 O O . GLY A 1 200 ? 10.656 14.234 22.781 1 95.56 200 GLY A O 1
ATOM 1501 N N . GLU A 1 201 ? 12.57 14.164 23.984 1 97.19 201 GLU A N 1
ATOM 1502 C CA . GLU A 1 201 ? 12.617 12.703 24.078 1 97.19 201 GLU A CA 1
ATOM 1503 C C . GLU A 1 201 ? 11.344 12.156 24.734 1 97.19 201 GLU A C 1
ATOM 1505 O O . GLU A 1 201 ? 10.727 11.227 24.203 1 97.19 201 GLU A O 1
ATOM 1510 N N . GLU A 1 202 ? 11.008 12.711 25.797 1 97.81 202 GLU A N 1
ATOM 1511 C CA . GLU A 1 202 ? 9.812 12.242 26.5 1 97.81 202 GLU A CA 1
ATOM 1512 C C . GLU A 1 202 ? 8.555 12.453 25.672 1 97.81 202 GLU A C 1
ATOM 1514 O O . GLU A 1 202 ? 7.707 11.562 25.578 1 97.81 202 GLU A O 1
ATOM 1519 N N . GLY A 1 203 ? 8.453 13.664 25.094 1 97.69 203 GLY A N 1
ATOM 1520 C CA . GLY A 1 203 ? 7.32 13.938 24.234 1 97.69 203 GLY A CA 1
ATOM 1521 C C . GLY A 1 203 ? 7.215 12.969 23.062 1 97.69 203 GLY A C 1
ATOM 1522 O O . GLY A 1 203 ? 6.117 12.539 22.703 1 97.69 203 GLY A O 1
ATOM 1523 N N . ALA A 1 204 ? 8.383 12.633 22.531 1 97.94 204 ALA A N 1
ATOM 1524 C CA . ALA A 1 204 ? 8.422 11.703 21.406 1 97.94 204 ALA A CA 1
ATOM 1525 C C . ALA A 1 204 ? 7.902 10.328 21.812 1 97.94 204 ALA A C 1
ATOM 1527 O O . ALA A 1 204 ? 7.082 9.734 21.109 1 97.94 204 ALA A O 1
ATOM 1528 N N . GLU A 1 205 ? 8.367 9.82 22.906 1 98.25 205 GLU A N 1
ATOM 1529 C CA . GLU A 1 205 ? 7.953 8.5 23.391 1 98.25 205 GLU A CA 1
ATOM 1530 C C . GLU A 1 205 ? 6.453 8.453 23.656 1 98.25 205 GLU A C 1
ATOM 1532 O O . GLU A 1 205 ? 5.777 7.5 23.281 1 98.25 205 GLU A O 1
ATOM 1537 N N . ARG A 1 206 ? 6.016 9.484 24.297 1 98.5 206 ARG A N 1
ATOM 1538 C CA . ARG A 1 206 ? 4.594 9.57 24.625 1 98.5 206 ARG A CA 1
ATOM 1539 C C . ARG A 1 206 ? 3.748 9.672 23.359 1 98.5 206 ARG A C 1
ATOM 1541 O O . ARG A 1 206 ? 2.691 9.047 23.266 1 98.5 206 ARG A O 1
ATOM 1548 N N . LEU A 1 207 ? 4.199 10.422 22.438 1 98.56 207 LEU A N 1
ATOM 1549 C CA . LEU A 1 207 ? 3.465 10.578 21.188 1 98.56 207 LEU A CA 1
ATOM 1550 C C . LEU A 1 207 ? 3.439 9.266 20.406 1 98.56 207 LEU A C 1
ATOM 1552 O O . LEU A 1 207 ? 2.4 8.875 19.875 1 98.56 207 LEU A O 1
ATOM 1556 N N . LEU A 1 208 ? 4.57 8.523 20.359 1 98.62 208 LEU A N 1
ATOM 1557 C CA . LEU A 1 208 ? 4.652 7.238 19.656 1 98.62 208 LEU A CA 1
ATOM 1558 C C . LEU A 1 208 ? 3.682 6.23 20.266 1 98.62 208 LEU A C 1
ATOM 1560 O O . LEU A 1 208 ? 3.152 5.371 19.547 1 98.62 208 LEU A O 1
ATOM 1564 N N . ALA A 1 209 ? 3.371 6.379 21.469 1 98.5 209 ALA A N 1
ATOM 1565 C CA . ALA A 1 209 ? 2.473 5.457 22.172 1 98.5 209 ALA A CA 1
ATOM 1566 C C . ALA A 1 209 ? 1.013 5.805 21.891 1 98.5 209 ALA A C 1
ATOM 1568 O O . ALA A 1 209 ? 0.142 4.934 21.938 1 98.5 209 ALA A O 1
ATOM 1569 N N . ALA A 1 210 ? 0.788 7.078 21.547 1 98.69 210 ALA A N 1
ATOM 1570 C CA . ALA A 1 210 ? -0.598 7.535 21.484 1 98.69 210 ALA A CA 1
ATOM 1571 C C . ALA A 1 210 ? -1.052 7.715 20.031 1 98.69 210 ALA A C 1
ATOM 1573 O O . ALA A 1 210 ? -2.25 7.676 19.75 1 98.69 210 ALA A O 1
ATOM 1574 N N . ALA A 1 211 ? -0.147 7.91 19.125 1 98.75 211 ALA A N 1
ATOM 1575 C CA . ALA A 1 211 ? -0.494 8.258 17.734 1 98.75 211 ALA A CA 1
ATOM 1576 C C . ALA A 1 211 ? -0.679 7.008 16.891 1 98.75 211 ALA A C 1
ATOM 1578 O O . ALA A 1 211 ? -0.227 5.922 17.266 1 98.75 211 ALA A O 1
ATOM 1579 N N . ASP A 1 212 ? -1.418 7.133 15.797 1 98.88 212 ASP A N 1
ATOM 1580 C CA . ASP A 1 212 ? -1.557 6.078 14.797 1 98.88 212 ASP A CA 1
ATOM 1581 C C . ASP A 1 212 ? -0.556 6.266 13.664 1 98.88 212 ASP A C 1
ATOM 1583 O O . ASP A 1 212 ? -0.093 5.285 13.07 1 98.88 212 ASP A O 1
ATOM 1587 N N . ILE A 1 213 ? -0.324 7.5 13.328 1 98.81 213 ILE A N 1
ATOM 1588 C CA . ILE A 1 213 ? 0.619 7.91 12.297 1 98.81 213 ILE A CA 1
ATOM 1589 C C . ILE A 1 213 ? 1.451 9.094 12.789 1 98.81 213 ILE A C 1
ATOM 1591 O O . ILE A 1 213 ? 0.93 9.992 13.461 1 98.81 213 ILE A O 1
ATOM 1595 N N . VAL A 1 214 ? 2.719 9.109 12.469 1 98.44 214 VAL A N 1
ATOM 1596 C CA . VAL A 1 214 ? 3.529 10.281 12.773 1 98.44 214 VAL A CA 1
ATOM 1597 C C . VAL A 1 214 ? 4.371 10.664 11.555 1 98.44 214 VAL A C 1
ATOM 1599 O O . VAL A 1 214 ? 4.848 9.789 10.828 1 98.44 214 VAL A O 1
ATOM 1602 N N . THR A 1 215 ? 4.43 11.969 11.406 1 94.81 215 THR A N 1
ATOM 1603 C CA . THR A 1 215 ? 5.391 12.516 10.453 1 94.81 215 THR A CA 1
ATOM 1604 C C . THR A 1 215 ? 6.73 12.789 11.133 1 94.81 215 THR A C 1
ATOM 1606 O O . THR A 1 215 ? 6.777 13.406 12.195 1 94.81 215 THR A O 1
ATOM 1609 N N . SER A 1 216 ? 7.754 12.211 10.844 1 89 216 SER A N 1
ATOM 1610 C CA . SER A 1 216 ? 8.992 12.344 11.609 1 89 216 SER A CA 1
ATOM 1611 C C . SER A 1 216 ? 9.719 13.641 11.258 1 89 216 SER A C 1
ATOM 1613 O O . SER A 1 216 ? 10.32 14.273 12.133 1 89 216 SER A O 1
ATOM 1615 N N . CYS A 1 217 ? 9.602 14.016 10.023 1 90.69 217 CYS A N 1
ATOM 1616 C CA . CYS A 1 217 ? 10.359 15.164 9.539 1 90.69 217 CYS A CA 1
ATOM 1617 C C . CYS A 1 217 ? 11.805 15.102 10.016 1 90.69 217 CYS A C 1
ATOM 1619 O O . CYS A 1 217 ? 12.516 14.133 9.734 1 90.69 217 CYS A O 1
ATOM 1621 N N . ALA A 1 218 ? 12.281 16.188 10.891 1 95.12 218 ALA A N 1
ATOM 1622 C CA . ALA A 1 218 ? 13.672 16.203 11.32 1 95.12 218 ALA A CA 1
ATOM 1623 C C . ALA A 1 218 ? 13.797 15.859 12.805 1 95.12 218 ALA A C 1
ATOM 1625 O O . ALA A 1 218 ? 14.797 16.203 13.445 1 95.12 218 ALA A O 1
ATOM 1626 N N . SER A 1 219 ? 12.867 15.164 13.359 1 95.81 219 SER A N 1
ATOM 1627 C CA . SER A 1 219 ? 12.875 14.828 14.781 1 95.81 219 SER A CA 1
ATOM 1628 C C . SER A 1 219 ? 13.836 13.68 15.07 1 95.81 219 SER A C 1
ATOM 1630 O O . SER A 1 219 ? 13.562 12.531 14.703 1 95.81 219 SER A O 1
ATOM 1632 N N . LYS A 1 220 ? 14.867 13.93 15.789 1 96 220 LYS A N 1
ATOM 1633 C CA . LYS A 1 220 ? 15.859 12.914 16.125 1 96 220 LYS A CA 1
ATOM 1634 C C . LYS A 1 220 ? 15.266 11.844 17.031 1 96 220 LYS A C 1
ATOM 1636 O O . LYS A 1 220 ? 15.328 10.648 16.734 1 96 220 LYS A O 1
ATOM 1641 N N . PRO A 1 221 ? 14.617 12.211 18.094 1 97.25 221 PRO A N 1
ATOM 1642 C CA . PRO A 1 221 ? 14.102 11.18 19 1 97.25 221 PRO A CA 1
ATOM 1643 C C . PRO A 1 221 ? 13.062 10.281 18.328 1 97.25 221 PRO A C 1
ATOM 1645 O O . PRO A 1 221 ? 13.031 9.078 18.578 1 97.25 221 PRO A O 1
ATOM 1648 N N . LEU A 1 222 ? 12.18 10.805 17.5 1 97.31 222 LEU A N 1
ATOM 1649 C CA . LEU A 1 222 ? 11.18 9.992 16.828 1 97.31 222 LEU A CA 1
ATOM 1650 C C . LEU A 1 222 ? 11.836 9 15.875 1 97.31 222 LEU A C 1
ATOM 1652 O O . LEU A 1 222 ? 11.477 7.82 15.859 1 97.31 222 LEU A O 1
ATOM 1656 N N . ARG A 1 223 ? 12.773 9.492 15.117 1 96.5 223 ARG A N 1
ATOM 1657 C CA . ARG A 1 223 ? 13.453 8.656 14.133 1 96.5 223 ARG A CA 1
ATOM 1658 C C . ARG A 1 223 ? 14.234 7.539 14.812 1 96.5 223 ARG A C 1
ATOM 1660 O O . ARG A 1 223 ? 14.367 6.441 14.266 1 96.5 223 ARG A O 1
ATOM 1667 N N . GLU A 1 224 ? 14.695 7.758 15.969 1 96.5 224 GLU A N 1
ATOM 1668 C CA . GLU A 1 224 ? 15.5 6.777 16.703 1 96.5 224 GLU A CA 1
ATOM 1669 C C . GLU A 1 224 ? 14.609 5.758 17.406 1 96.5 224 GLU A C 1
ATOM 1671 O O . GLU A 1 224 ? 14.977 4.586 17.516 1 96.5 224 GLU A O 1
ATOM 1676 N N . LYS A 1 225 ? 13.461 6.152 17.828 1 97.5 225 LYS A N 1
ATOM 1677 C CA . LYS A 1 225 ? 12.695 5.32 18.734 1 97.5 225 LYS A CA 1
ATOM 1678 C C . LYS A 1 225 ? 11.539 4.625 18.016 1 97.5 225 LYS A C 1
ATOM 1680 O O . LYS A 1 225 ? 10.969 3.66 18.531 1 97.5 225 LYS A O 1
ATOM 1685 N N . VAL A 1 226 ? 11.195 5.074 16.906 1 98.12 226 VAL A N 1
ATOM 1686 C CA . VAL A 1 226 ? 9.992 4.602 16.219 1 98.12 226 VAL A CA 1
ATOM 1687 C C . VAL A 1 226 ? 10.172 3.139 15.82 1 98.12 226 VAL A C 1
ATOM 1689 O O . VAL A 1 226 ? 11.266 2.727 15.422 1 98.12 226 VAL A O 1
ATOM 1692 N N . ARG A 1 227 ? 9.18 2.311 15.969 1 97.62 227 ARG A N 1
ATOM 1693 C CA . ARG A 1 227 ? 9.047 0.941 15.484 1 97.62 227 ARG A CA 1
ATOM 1694 C C . ARG A 1 227 ? 7.746 0.756 14.719 1 97.62 227 ARG A C 1
ATOM 1696 O O . ARG A 1 227 ? 6.801 0.149 15.219 1 97.62 227 ARG A O 1
ATOM 1703 N N . PRO A 1 228 ? 7.707 1.201 13.469 1 98.5 228 PRO A N 1
ATOM 1704 C CA . PRO A 1 228 ? 6.449 1.278 12.727 1 98.5 228 PRO A CA 1
ATOM 1705 C C . PRO A 1 228 ? 6.066 -0.048 12.07 1 98.5 228 PRO A C 1
ATOM 1707 O O . PRO A 1 228 ? 6.93 -0.9 11.844 1 98.5 228 PRO A O 1
ATOM 1710 N N . LEU A 1 229 ? 4.801 -0.239 11.805 1 98.44 229 LEU A N 1
ATOM 1711 C CA . LEU A 1 229 ? 4.285 -1.337 11 1 98.44 229 LEU A CA 1
ATOM 1712 C C . LEU A 1 229 ? 4.496 -1.059 9.516 1 98.44 229 LEU A C 1
ATOM 1714 O O . LEU A 1 229 ? 4.629 -1.989 8.711 1 98.44 229 LEU A O 1
ATOM 1718 N N . VAL A 1 230 ? 4.48 0.176 9.211 1 98.62 230 VAL A N 1
ATOM 1719 C CA . VAL A 1 230 ? 4.668 0.597 7.828 1 98.62 230 VAL A CA 1
ATOM 1720 C C . VAL A 1 230 ? 5.379 1.947 7.789 1 98.62 230 VAL A C 1
ATOM 1722 O O . VAL A 1 230 ? 5.18 2.785 8.672 1 98.62 230 VAL A O 1
ATOM 1725 N N . GLN A 1 231 ? 6.238 2.119 6.875 1 98.62 231 GLN A N 1
ATOM 1726 C CA . GLN A 1 231 ? 6.914 3.373 6.562 1 98.62 231 GLN A CA 1
ATOM 1727 C C . GLN A 1 231 ? 6.695 3.77 5.105 1 98.62 231 GLN A C 1
ATOM 1729 O O . GLN A 1 231 ? 6.836 2.941 4.203 1 98.62 231 GLN A O 1
ATOM 1734 N N . VAL A 1 232 ? 6.266 4.988 4.879 1 97.75 232 VAL A N 1
ATOM 1735 C CA . VAL A 1 232 ? 6.176 5.504 3.52 1 97.75 232 VAL A CA 1
ATOM 1736 C C . VAL A 1 232 ? 7.219 6.605 3.316 1 97.75 232 VAL A C 1
ATOM 1738 O O . VAL A 1 232 ? 7.297 7.547 4.109 1 97.75 232 VAL A O 1
ATOM 1741 N N . GLY A 1 233 ? 8.008 6.449 2.281 1 94.38 233 GLY A N 1
ATOM 1742 C CA . GLY A 1 233 ? 9.109 7.371 2.047 1 94.38 233 GLY A CA 1
ATOM 1743 C C . GLY A 1 233 ? 10.289 7.125 2.959 1 94.38 233 GLY A C 1
ATOM 1744 O O . GLY A 1 233 ? 10.141 6.566 4.047 1 94.38 233 GLY A O 1
ATOM 1745 N N . THR A 1 234 ? 11.492 7.637 2.516 1 92.62 234 THR A N 1
ATOM 1746 C CA . THR A 1 234 ? 12.688 7.387 3.312 1 92.62 234 THR A CA 1
ATOM 1747 C C . THR A 1 234 ? 13.359 8.703 3.705 1 92.62 234 THR A C 1
ATOM 1749 O O . THR A 1 234 ? 14.078 8.758 4.707 1 92.62 234 THR A O 1
ATOM 1752 N N . ALA A 1 235 ? 13.156 9.766 2.916 1 89.12 235 ALA A N 1
ATOM 1753 C CA . ALA A 1 235 ? 13.758 11.055 3.227 1 89.12 235 ALA A CA 1
ATOM 1754 C C . ALA A 1 235 ? 13 11.758 4.348 1 89.12 235 ALA A C 1
ATOM 1756 O O . ALA A 1 235 ? 13.562 12.047 5.402 1 89.12 235 ALA A O 1
ATOM 1757 N N . VAL A 1 236 ? 11.75 12.031 4.094 1 90.12 236 VAL A N 1
ATOM 1758 C CA . VAL A 1 236 ? 10.828 12.555 5.102 1 90.12 236 VAL A CA 1
ATOM 1759 C C . VAL A 1 236 ? 9.656 11.594 5.277 1 90.12 236 VAL A C 1
ATOM 1761 O O . VAL A 1 236 ? 8.562 11.844 4.762 1 90.12 236 VAL A O 1
ATOM 1764 N N . PRO A 1 237 ? 9.875 10.609 6.066 1 95.38 237 PRO A N 1
ATOM 1765 C CA . PRO A 1 237 ? 8.93 9.492 6.105 1 95.38 237 PRO A CA 1
ATOM 1766 C C . PRO A 1 237 ? 7.703 9.789 6.961 1 95.38 237 PRO A C 1
ATOM 1768 O O . PRO A 1 237 ? 7.758 10.641 7.855 1 95.38 237 PRO A O 1
ATOM 1771 N N . LEU A 1 238 ? 6.629 9.172 6.605 1 97.75 238 LEU A N 1
ATOM 1772 C CA . LEU A 1 238 ? 5.516 8.93 7.52 1 97.75 238 LEU A CA 1
ATOM 1773 C C . LEU A 1 238 ? 5.555 7.5 8.055 1 97.75 238 LEU A C 1
ATOM 1775 O O . LEU A 1 238 ? 5.848 6.562 7.312 1 97.75 238 LEU A O 1
ATOM 1779 N N . PHE A 1 239 ? 5.25 7.34 9.336 1 98.75 239 PHE A N 1
ATOM 1780 C CA . PHE A 1 239 ? 5.254 6.039 9.992 1 98.75 239 PHE A CA 1
ATOM 1781 C C . PHE A 1 239 ? 3.855 5.66 10.461 1 98.75 239 PHE A C 1
ATOM 1783 O O . PHE A 1 239 ? 3.191 6.441 11.148 1 98.75 239 PHE A O 1
ATOM 1790 N N . GLY A 1 240 ? 3.373 4.5 9.977 1 98.75 240 GLY A N 1
ATOM 1791 C CA . GLY A 1 240 ? 2.186 3.902 10.562 1 98.75 240 GLY A CA 1
ATOM 1792 C C . GLY A 1 240 ? 2.488 3.053 11.781 1 98.75 240 GLY A C 1
ATOM 1793 O O . GLY A 1 240 ? 3.246 2.084 11.703 1 98.75 240 GLY A O 1
ATOM 1794 N N . LEU A 1 241 ? 1.85 3.352 12.906 1 98.69 241 LEU A N 1
ATOM 1795 C CA . LEU A 1 241 ? 2.232 2.764 14.188 1 98.69 241 LEU A CA 1
ATOM 1796 C C . LEU A 1 241 ? 1.215 1.719 14.633 1 98.69 241 LEU A C 1
ATOM 1798 O O . LEU A 1 241 ? 1.51 0.884 15.484 1 98.69 241 LEU A O 1
ATOM 1802 N N . THR A 1 242 ? 0.034 1.825 14.148 1 98.5 242 THR A N 1
ATOM 1803 C CA . THR A 1 242 ? -1.051 0.899 14.453 1 98.5 242 THR A CA 1
ATOM 1804 C C . THR A 1 242 ? -1.568 0.237 13.18 1 98.5 242 THR A C 1
ATOM 1806 O O . THR A 1 242 ? -1.231 0.661 12.07 1 98.5 242 THR A O 1
ATOM 1809 N N . ALA A 1 243 ? -2.422 -0.809 13.312 1 98.06 243 ALA A N 1
ATOM 1810 C CA . ALA A 1 243 ? -3.027 -1.468 12.156 1 98.06 243 ALA A CA 1
ATOM 1811 C C . ALA A 1 243 ? -3.861 -0.485 11.344 1 98.06 243 ALA A C 1
ATOM 1813 O O . ALA A 1 243 ? -3.854 -0.53 10.109 1 98.06 243 ALA A O 1
ATOM 1814 N N . TRP A 1 244 ? -4.539 0.406 12.078 1 98.31 244 TRP A N 1
ATOM 1815 C CA . TRP A 1 244 ? -5.352 1.406 11.391 1 98.31 244 TRP A CA 1
ATOM 1816 C C . TRP A 1 244 ? -4.473 2.4 10.641 1 98.31 244 TRP A C 1
ATOM 1818 O O . TRP A 1 244 ? -4.754 2.738 9.492 1 98.31 244 TRP A O 1
ATOM 1828 N N . GLY A 1 245 ? -3.416 2.846 11.305 1 98.62 245 GLY A N 1
ATOM 1829 C CA . GLY A 1 245 ? -2.459 3.707 10.633 1 98.62 245 GLY A CA 1
ATOM 1830 C C . GLY A 1 245 ? -1.846 3.066 9.398 1 98.62 245 GLY A C 1
ATOM 1831 O O . GLY A 1 245 ? -1.706 3.715 8.359 1 98.62 245 GLY A O 1
ATOM 1832 N N . LYS A 1 246 ? -1.551 1.819 9.508 1 98.56 246 LYS A N 1
ATOM 1833 C CA . LYS A 1 246 ? -1.017 1.066 8.375 1 98.56 246 LYS A CA 1
ATOM 1834 C C . LYS A 1 246 ? -2.016 1.02 7.223 1 98.56 246 LYS A C 1
ATOM 1836 O O . LYS A 1 246 ? -1.663 1.299 6.074 1 98.56 246 LYS A O 1
ATOM 1841 N N . GLU A 1 247 ? -3.225 0.731 7.527 1 98.19 247 GLU A N 1
ATOM 1842 C CA . GLU A 1 247 ? -4.27 0.621 6.516 1 98.19 247 GLU A CA 1
ATOM 1843 C C . GLU A 1 247 ? -4.441 1.932 5.754 1 98.19 247 GLU A C 1
ATOM 1845 O O . GLU A 1 247 ? -4.527 1.935 4.523 1 98.19 247 GLU A O 1
ATOM 1850 N N . VAL A 1 248 ? -4.441 2.988 6.48 1 98.44 248 VAL A N 1
ATOM 1851 C CA . VAL A 1 248 ? -4.688 4.309 5.906 1 98.44 248 VAL A CA 1
ATOM 1852 C C . VAL A 1 248 ? -3.516 4.703 5.008 1 98.44 248 VAL A C 1
ATOM 1854 O O . VAL A 1 248 ? -3.719 5.195 3.895 1 98.44 248 VAL A O 1
ATOM 1857 N N . LEU A 1 249 ? -2.322 4.477 5.457 1 98.44 249 LEU A N 1
ATOM 1858 C CA . LEU A 1 249 ? -1.146 4.82 4.668 1 98.44 249 LEU A CA 1
ATOM 1859 C C . LEU A 1 249 ? -1.063 3.957 3.412 1 98.44 249 LEU A C 1
ATOM 1861 O O . LEU A 1 249 ? -0.751 4.457 2.328 1 98.44 249 LEU A O 1
ATOM 1865 N N . VAL A 1 250 ? -1.352 2.693 3.553 1 98.38 250 VAL A N 1
ATOM 1866 C CA . VAL A 1 250 ? -1.325 1.787 2.41 1 98.38 250 VAL A CA 1
ATOM 1867 C C . VAL A 1 250 ? -2.395 2.195 1.401 1 98.38 250 VAL A C 1
ATOM 1869 O O . VAL A 1 250 ? -2.156 2.176 0.191 1 98.38 250 VAL A O 1
ATOM 1872 N N . GLU A 1 251 ? -3.543 2.568 1.891 1 98.12 251 GLU A N 1
ATOM 1873 C CA . GLU A 1 251 ? -4.613 3.004 0.998 1 98.12 251 GLU A CA 1
ATOM 1874 C C . GLU A 1 251 ? -4.172 4.191 0.147 1 98.12 251 GLU A C 1
ATOM 1876 O O . GLU A 1 251 ? -4.484 4.258 -1.044 1 98.12 251 GLU A O 1
ATOM 1881 N N . ARG A 1 252 ? -3.443 5.105 0.74 1 97.81 252 ARG A N 1
ATOM 1882 C CA . ARG A 1 252 ? -2.936 6.277 0.031 1 97.81 252 ARG A CA 1
ATOM 1883 C C . ARG A 1 252 ? -2.062 5.863 -1.149 1 97.81 252 ARG A C 1
ATOM 1885 O O . ARG A 1 252 ? -2.066 6.523 -2.191 1 97.81 252 ARG A O 1
ATOM 1892 N N . ALA A 1 253 ? -1.372 4.812 -1.055 1 97.38 253 ALA A N 1
ATOM 1893 C CA . ALA A 1 253 ? -0.45 4.336 -2.084 1 97.38 253 ALA A CA 1
ATOM 1894 C C . ALA A 1 253 ? -1.187 4.047 -3.389 1 97.38 253 ALA A C 1
ATOM 1896 O O . ALA A 1 253 ? -0.619 4.188 -4.473 1 97.38 253 ALA A O 1
ATOM 1897 N N . LYS A 1 254 ? -2.42 3.67 -3.311 1 96.81 254 LYS A N 1
ATOM 1898 C CA . LYS A 1 254 ? -3.213 3.344 -4.492 1 96.81 254 LYS A CA 1
ATOM 1899 C C . LYS A 1 254 ? -3.352 4.555 -5.414 1 96.81 254 LYS A C 1
ATOM 1901 O O . LYS A 1 254 ? -3.469 4.402 -6.629 1 96.81 254 LYS A O 1
ATOM 1906 N N . GLU A 1 255 ? -3.244 5.742 -4.82 1 95.12 255 GLU A N 1
ATOM 1907 C CA . GLU A 1 255 ? -3.543 6.957 -5.578 1 95.12 255 GLU A CA 1
ATOM 1908 C C . GLU A 1 255 ? -2.264 7.695 -5.961 1 95.12 255 GLU A C 1
ATOM 1910 O O . GLU A 1 255 ? -2.316 8.734 -6.617 1 95.12 255 GLU A O 1
ATOM 1915 N N . VAL A 1 256 ? -1.168 7.195 -5.516 1 94.56 256 VAL A N 1
ATOM 1916 C CA . VAL A 1 256 ? 0.097 7.816 -5.891 1 94.56 256 VAL A CA 1
ATOM 1917 C C . VAL A 1 256 ? 0.401 7.527 -7.355 1 94.56 256 VAL A C 1
ATOM 1919 O O . VAL A 1 256 ? 0.339 6.379 -7.797 1 94.56 256 VAL A O 1
ATOM 1922 N N . ASP A 1 257 ? 0.673 8.508 -8.133 1 90.69 257 ASP A N 1
ATOM 1923 C CA . ASP A 1 257 ? 0.822 8.383 -9.578 1 90.69 257 ASP A CA 1
ATOM 1924 C C . ASP A 1 257 ? 2.186 7.805 -9.945 1 90.69 257 ASP A C 1
ATOM 1926 O O . ASP A 1 257 ? 2.312 7.078 -10.93 1 90.69 257 ASP A O 1
ATOM 1930 N N . ARG A 1 258 ? 3.207 8.078 -9.188 1 93.44 258 ARG A N 1
ATOM 1931 C CA . ARG A 1 258 ? 4.551 7.574 -9.461 1 93.44 258 ARG A CA 1
ATOM 1932 C C . ARG A 1 258 ? 4.668 6.098 -9.094 1 93.44 258 ARG A C 1
ATOM 1934 O O . ARG A 1 258 ? 3.969 5.613 -8.203 1 93.44 258 ARG A O 1
ATOM 1941 N N . PRO A 1 259 ? 5.613 5.371 -9.797 1 96.69 259 PRO A N 1
ATOM 1942 C CA . PRO A 1 259 ? 5.828 3.963 -9.461 1 96.69 259 PRO A CA 1
ATOM 1943 C C . PRO A 1 259 ? 6.234 3.76 -8 1 96.69 259 PRO A C 1
ATOM 1945 O O . PRO A 1 259 ? 6.992 4.562 -7.449 1 96.69 259 PRO A O 1
ATOM 1948 N N . ILE A 1 260 ? 5.727 2.676 -7.457 1 97.56 260 ILE A N 1
ATOM 1949 C CA . ILE A 1 260 ? 5.961 2.469 -6.035 1 97.56 260 ILE A CA 1
ATOM 1950 C C . ILE A 1 260 ? 6.562 1.084 -5.805 1 97.56 260 ILE A C 1
ATOM 1952 O O . ILE A 1 260 ? 6.168 0.114 -6.457 1 97.56 260 ILE A O 1
ATOM 1956 N N . LEU A 1 261 ? 7.539 1.011 -4.922 1 98.19 261 LEU A N 1
ATOM 1957 C CA . LEU A 1 261 ? 8.078 -0.242 -4.406 1 98.19 261 LEU A CA 1
ATOM 1958 C C . LEU A 1 261 ? 7.543 -0.535 -3.012 1 98.19 261 LEU A C 1
ATOM 1960 O O . LEU A 1 261 ? 7.57 0.334 -2.137 1 98.19 261 LEU A O 1
ATOM 1964 N N . ILE A 1 262 ? 6.98 -1.707 -2.842 1 98 262 ILE A N 1
ATOM 1965 C CA . ILE A 1 262 ? 6.562 -2.201 -1.535 1 98 262 ILE A CA 1
ATOM 1966 C C . ILE A 1 262 ? 7.426 -3.393 -1.133 1 98 262 ILE A C 1
ATOM 1968 O O . ILE A 1 262 ? 7.469 -4.406 -1.836 1 98 262 ILE A O 1
ATOM 1972 N N . ASN A 1 263 ? 8.078 -3.27 -0.007 1 95.56 263 ASN A N 1
ATOM 1973 C CA . ASN A 1 263 ? 8.992 -4.32 0.428 1 95.56 263 ASN A CA 1
ATOM 1974 C C . ASN A 1 263 ? 8.883 -4.578 1.928 1 95.56 263 ASN A C 1
ATOM 1976 O O . ASN A 1 263 ? 8.781 -3.637 2.717 1 95.56 263 ASN A O 1
ATOM 1980 N N . THR A 1 264 ? 8.844 -5.867 2.279 1 94.12 264 THR A N 1
ATOM 1981 C CA . THR A 1 264 ? 8.977 -6.227 3.688 1 94.12 264 THR A CA 1
ATOM 1982 C C . THR A 1 264 ? 10.43 -6.148 4.133 1 94.12 264 THR A C 1
ATOM 1984 O O . THR A 1 264 ? 11.312 -6.758 3.52 1 94.12 264 THR A O 1
ATOM 1987 N N . MET A 1 265 ? 10.695 -5.406 5.133 1 93.94 265 MET A N 1
ATOM 1988 C CA . MET A 1 265 ? 12.047 -5.258 5.664 1 93.94 265 MET A CA 1
ATOM 1989 C C . MET A 1 265 ? 12.023 -4.605 7.047 1 93.94 265 MET A C 1
ATOM 1991 O O . MET A 1 265 ? 11.008 -4.031 7.445 1 93.94 265 MET A O 1
ATOM 1995 N N . PRO A 1 266 ? 13.141 -4.723 7.762 1 95.69 266 PRO A N 1
ATOM 1996 C CA . PRO A 1 266 ? 13.188 -4.031 9.055 1 95.69 266 PRO A CA 1
ATOM 1997 C C . PRO A 1 266 ? 13.062 -2.516 8.914 1 95.69 266 PRO A C 1
ATOM 1999 O O . PRO A 1 266 ? 13.648 -1.926 8 1 95.69 266 PRO A O 1
ATOM 2002 N N . LEU A 1 267 ? 12.312 -1.965 9.797 1 97.62 267 LEU A N 1
ATOM 2003 C CA . LEU A 1 267 ? 12.094 -0.523 9.812 1 97.62 267 LEU A CA 1
ATOM 2004 C C . LEU A 1 267 ? 12.609 0.091 11.109 1 97.62 267 LEU A C 1
ATOM 2006 O O . LEU A 1 267 ? 12.664 -0.583 12.141 1 97.62 267 LEU A O 1
ATOM 2010 N N . PRO A 1 268 ? 13.023 1.319 11.117 1 97.62 268 PRO A N 1
ATOM 2011 C CA . PRO A 1 268 ? 12.891 2.275 10.016 1 97.62 268 PRO A CA 1
ATOM 2012 C C . PRO A 1 268 ? 14.062 2.221 9.047 1 97.62 268 PRO A C 1
ATOM 2014 O O . PRO A 1 268 ? 15.148 1.754 9.406 1 97.62 268 PRO A O 1
ATOM 2017 N N . VAL A 1 269 ? 13.828 2.598 7.824 1 97 269 VAL A N 1
ATOM 2018 C CA . VAL A 1 269 ? 14.844 2.781 6.797 1 97 269 VAL A CA 1
ATOM 2019 C C . VAL A 1 269 ? 15.109 4.27 6.598 1 97 269 VAL A C 1
ATOM 2021 O O . VAL A 1 269 ? 14.312 4.973 5.977 1 97 269 VAL A O 1
ATOM 2024 N N . LEU A 1 270 ? 16.219 4.719 7.082 1 96.5 270 LEU A N 1
ATOM 2025 C CA . LEU A 1 270 ? 16.594 6.125 7.098 1 96.5 270 LEU A CA 1
ATOM 2026 C C . LEU A 1 270 ? 18 6.316 6.559 1 96.5 270 LEU A C 1
ATOM 2028 O O . LEU A 1 270 ? 18.938 6.516 7.332 1 96.5 270 LEU A O 1
ATOM 2032 N N . PRO A 1 271 ? 18.094 6.34 5.281 1 94.25 271 PRO A N 1
ATOM 2033 C CA . PRO A 1 271 ? 19.438 6.523 4.723 1 94.25 271 PRO A CA 1
ATOM 2034 C C . PRO A 1 271 ? 20.078 7.836 5.16 1 94.25 271 PRO A C 1
ATOM 2036 O O . PRO A 1 271 ? 19.453 8.898 5.066 1 94.25 271 PRO A O 1
ATOM 2039 N N . GLU A 1 272 ? 21.297 7.758 5.496 1 92.5 272 GLU A N 1
ATOM 2040 C CA . GLU A 1 272 ? 22 8.891 6.086 1 92.5 272 GLU A CA 1
ATOM 2041 C C . GLU A 1 272 ? 22.062 10.07 5.117 1 92.5 272 GLU A C 1
ATOM 2043 O O . GLU A 1 272 ? 21.859 11.219 5.52 1 92.5 272 GLU A O 1
ATOM 2048 N N . ASN A 1 273 ? 22.266 9.82 3.889 1 91.62 273 ASN A N 1
ATOM 2049 C CA . ASN A 1 273 ? 22.469 10.875 2.904 1 91.62 273 ASN A CA 1
ATOM 2050 C C . ASN A 1 273 ? 21.156 11.539 2.506 1 91.62 273 ASN A C 1
ATOM 2052 O O . ASN A 1 273 ? 21.156 12.539 1.787 1 91.62 273 ASN A O 1
ATOM 2056 N N . LYS A 1 274 ? 20.078 11.062 3.016 1 92.5 274 LYS A N 1
ATOM 2057 C CA . LYS A 1 274 ? 18.766 11.609 2.633 1 92.5 274 LYS A CA 1
ATOM 2058 C C . LYS A 1 274 ? 18.062 12.219 3.834 1 92.5 274 LYS A C 1
ATOM 2060 O O . LYS A 1 274 ? 16.891 12.609 3.734 1 92.5 274 LYS A O 1
ATOM 2065 N N . GLN A 1 275 ? 18.672 12.312 4.906 1 94.88 275 GLN A N 1
ATOM 2066 C CA . GLN A 1 275 ? 18.031 12.828 6.109 1 94.88 275 GLN A CA 1
ATOM 2067 C C . GLN A 1 275 ? 18.156 14.352 6.188 1 94.88 275 GLN A C 1
ATOM 2069 O O . GLN A 1 275 ? 19.172 14.914 5.777 1 94.88 275 GLN A O 1
ATOM 2074 N N . PRO A 1 276 ? 17.094 14.984 6.707 1 95.62 276 PRO A N 1
ATOM 2075 C CA . PRO A 1 276 ? 17.266 16.406 7.02 1 95.62 276 PRO A CA 1
ATOM 2076 C C . PRO A 1 276 ? 18.453 16.656 7.957 1 95.62 276 PRO A C 1
ATOM 2078 O O . PRO A 1 276 ? 18.844 15.766 8.711 1 95.62 276 PRO A O 1
ATOM 2081 N N . ARG A 1 277 ? 18.984 17.922 7.867 1 94.81 277 ARG A N 1
ATOM 2082 C CA . ARG A 1 277 ? 20.156 18.203 8.672 1 94.81 277 ARG A CA 1
ATOM 2083 C C . ARG A 1 277 ? 20.031 19.547 9.375 1 94.81 277 ARG A C 1
ATOM 2085 O O . ARG A 1 277 ? 19.672 20.547 8.742 1 94.81 277 ARG A O 1
ATOM 2092 N N . PRO A 1 278 ? 20.406 19.672 10.578 1 96 278 PRO A N 1
ATOM 2093 C CA . PRO A 1 278 ? 20.625 18.547 11.484 1 96 278 PRO A CA 1
ATOM 2094 C C . PRO A 1 278 ? 19.328 17.906 11.961 1 96 278 PRO A C 1
ATOM 2096 O O . PRO A 1 278 ? 18.25 18.516 11.828 1 96 278 PRO A O 1
ATOM 2099 N N . LEU A 1 279 ? 19.422 16.688 12.406 1 95.44 279 LEU A N 1
ATOM 2100 C CA . LEU A 1 279 ? 18.312 16.141 13.164 1 95.44 279 LEU A CA 1
ATOM 2101 C C . LEU A 1 279 ? 18.234 16.766 14.555 1 95.44 279 LEU A C 1
ATOM 2103 O O . LEU A 1 279 ? 19.266 16.984 15.195 1 95.44 279 LEU A O 1
ATOM 2107 N N . VAL A 1 280 ? 17.094 17.062 14.875 1 94.75 280 VAL A N 1
ATOM 2108 C CA . VAL A 1 280 ? 16.922 17.766 16.141 1 94.75 280 VAL A CA 1
ATOM 2109 C C . VAL A 1 280 ? 15.773 17.125 16.938 1 94.75 280 VAL A C 1
ATOM 2111 O O . VAL A 1 280 ? 14.859 16.531 16.344 1 94.75 280 VAL A O 1
ATOM 2114 N N . MET B 1 1 ? -2.033 -39.844 -13.281 1 90.19 1 MET B N 1
ATOM 2115 C CA . MET B 1 1 ? -0.681 -39.281 -13.391 1 90.19 1 MET B CA 1
ATOM 2116 C C . MET B 1 1 ? -0.694 -37.781 -13.312 1 90.19 1 MET B C 1
ATOM 2118 O O . MET B 1 1 ? -1.465 -37.125 -14.023 1 90.19 1 MET B O 1
ATOM 2122 N N . ASP B 1 2 ? 0.097 -37.281 -12.383 1 96.5 2 ASP B N 1
ATOM 2123 C CA . ASP B 1 2 ? 0.174 -35.844 -12.141 1 96.5 2 ASP B CA 1
ATOM 2124 C C . ASP B 1 2 ? 1.551 -35.281 -12.516 1 96.5 2 ASP B C 1
ATOM 2126 O O . ASP B 1 2 ? 2.561 -36 -12.359 1 96.5 2 ASP B O 1
ATOM 2130 N N . GLU B 1 3 ? 1.562 -34.094 -13.102 1 97.88 3 GLU B N 1
ATOM 2131 C CA . GLU B 1 3 ? 2.809 -33.438 -13.453 1 97.88 3 GLU B CA 1
ATOM 2132 C C . GLU B 1 3 ? 2.801 -31.984 -12.984 1 97.88 3 GLU B C 1
ATOM 2134 O O . GLU B 1 3 ? 1.819 -31.266 -13.188 1 97.88 3 GLU B O 1
ATOM 2139 N N . MET B 1 4 ? 3.873 -31.609 -12.344 1 97.94 4 MET B N 1
ATOM 2140 C CA . MET B 1 4 ? 4.051 -30.234 -11.906 1 97.94 4 MET B CA 1
ATOM 2141 C C . MET B 1 4 ? 5.496 -29.781 -12.102 1 97.94 4 MET B C 1
ATOM 2143 O O . MET B 1 4 ? 6.426 -30.578 -11.945 1 97.94 4 MET B O 1
ATOM 2147 N N . GLU B 1 5 ? 5.641 -28.562 -12.508 1 97.38 5 GLU B N 1
ATOM 2148 C CA . GLU B 1 5 ? 6.961 -27.938 -12.555 1 97.38 5 GLU B CA 1
ATOM 2149 C C . GLU B 1 5 ? 7.203 -27.062 -11.32 1 97.38 5 GLU B C 1
ATOM 2151 O O . GLU B 1 5 ? 6.367 -26.219 -10.969 1 97.38 5 GLU B O 1
ATOM 2156 N N . LEU B 1 6 ? 8.266 -27.344 -10.641 1 95.81 6 LEU B N 1
ATOM 2157 C CA . LEU B 1 6 ? 8.57 -26.594 -9.43 1 95.81 6 LEU B CA 1
ATOM 2158 C C . LEU B 1 6 ? 10.078 -26.422 -9.258 1 95.81 6 LEU B C 1
ATOM 2160 O O . LEU B 1 6 ? 10.867 -27.078 -9.938 1 95.81 6 LEU B O 1
ATOM 2164 N N . LEU B 1 7 ? 10.453 -25.5 -8.422 1 93.5 7 LEU B N 1
ATOM 2165 C CA . LEU B 1 7 ? 11.852 -25.281 -8.07 1 93.5 7 LEU B CA 1
ATOM 2166 C C . LEU B 1 7 ? 12.719 -25.219 -9.32 1 93.5 7 LEU B C 1
ATOM 2168 O O . LEU B 1 7 ? 13.477 -26.156 -9.602 1 93.5 7 LEU B O 1
ATOM 2172 N N . GLY B 1 8 ? 12.672 -24.094 -9.945 1 92.31 8 GLY B N 1
ATOM 2173 C CA . GLY B 1 8 ? 13.461 -23.969 -11.156 1 92.31 8 GLY B CA 1
ATOM 2174 C C . GLY B 1 8 ? 12.82 -24.641 -12.359 1 92.31 8 GLY B C 1
ATOM 2175 O O . GLY B 1 8 ? 13.523 -25.219 -13.188 1 92.31 8 GLY B O 1
ATOM 2176 N N . ARG B 1 9 ? 11.594 -24.703 -12.328 1 95.31 9 ARG B N 1
ATOM 2177 C CA . ARG B 1 9 ? 10.82 -25.344 -13.383 1 95.31 9 ARG B CA 1
ATOM 2178 C C . ARG B 1 9 ? 11.258 -26.797 -13.578 1 95.31 9 ARG B C 1
ATOM 2180 O O . ARG B 1 9 ? 11.406 -27.25 -14.711 1 95.31 9 ARG B O 1
ATOM 2187 N N . THR B 1 10 ? 11.539 -27.391 -12.562 1 97.31 10 THR B N 1
ATOM 2188 C CA . THR B 1 10 ? 11.852 -28.828 -12.602 1 97.31 10 THR B CA 1
ATOM 2189 C C . THR B 1 10 ? 10.586 -29.656 -12.789 1 97.31 10 THR B C 1
ATOM 2191 O O . THR B 1 10 ? 9.664 -29.578 -11.969 1 97.31 10 THR B O 1
ATOM 2194 N N . ARG B 1 11 ? 10.578 -30.422 -13.828 1 98 11 ARG B N 1
ATOM 2195 C CA . ARG B 1 11 ? 9.438 -31.297 -14.078 1 98 11 ARG B CA 1
ATOM 2196 C C . ARG B 1 11 ? 9.414 -32.469 -13.078 1 98 11 ARG B C 1
ATOM 2198 O O . ARG B 1 11 ? 10.391 -33.188 -12.961 1 98 11 ARG B O 1
ATOM 2205 N N . VAL B 1 12 ? 8.352 -32.562 -12.391 1 98.38 12 VAL B N 1
ATOM 2206 C CA . VAL B 1 12 ? 8.172 -33.656 -11.445 1 98.38 12 VAL B CA 1
ATOM 2207 C C . VAL B 1 12 ? 6.887 -34.406 -11.766 1 98.38 12 VAL B C 1
ATOM 2209 O O . VAL B 1 12 ? 5.828 -33.812 -11.93 1 98.38 12 VAL B O 1
ATOM 2212 N N . VAL B 1 13 ? 7.012 -35.75 -11.844 1 98.5 13 VAL B N 1
ATOM 2213 C CA . VAL B 1 13 ? 5.859 -36.594 -12.133 1 98.5 13 VAL B CA 1
ATOM 2214 C C . VAL B 1 13 ? 5.516 -37.438 -10.898 1 98.5 13 VAL B C 1
ATOM 2216 O O . VAL B 1 13 ? 6.398 -38.031 -10.281 1 98.5 13 VAL B O 1
ATOM 2219 N N . VAL B 1 14 ? 4.293 -37.406 -10.555 1 97.56 14 VAL B N 1
ATOM 2220 C CA . VAL B 1 14 ? 3.795 -38.188 -9.422 1 97.56 14 VAL B CA 1
ATOM 2221 C C . VAL B 1 14 ? 2.783 -39.219 -9.898 1 97.56 14 VAL B C 1
ATOM 2223 O O . VAL B 1 14 ? 1.877 -38.906 -10.672 1 97.56 14 VAL B O 1
ATOM 2226 N N . LYS B 1 15 ? 2.963 -40.406 -9.5 1 95 15 LYS B N 1
ATOM 2227 C CA . LYS B 1 15 ? 2.045 -41.531 -9.766 1 95 15 LYS B CA 1
ATOM 2228 C C . LYS B 1 15 ? 1.777 -42.344 -8.5 1 95 15 LYS B C 1
ATOM 2230 O O . LYS B 1 15 ? 2.711 -42.719 -7.801 1 95 15 LYS B O 1
ATOM 2235 N N . ASP B 1 16 ? 0.498 -42.594 -8.203 1 88.38 16 ASP B N 1
ATOM 2236 C CA . ASP B 1 16 ? 0.071 -43.406 -7.07 1 88.38 16 ASP B CA 1
ATOM 2237 C C . ASP B 1 16 ? 0.71 -42.906 -5.773 1 88.38 16 ASP B C 1
ATOM 2239 O O . ASP B 1 16 ? 1.266 -43.719 -5.012 1 88.38 16 ASP B O 1
ATOM 2243 N N . GLY B 1 17 ? 0.793 -41.594 -5.691 1 86.62 17 GLY B N 1
ATOM 2244 C CA . GLY B 1 17 ? 1.241 -40.969 -4.449 1 86.62 17 GLY B CA 1
ATOM 2245 C C . GLY B 1 17 ? 2.752 -40.969 -4.305 1 86.62 17 GLY B C 1
ATOM 2246 O O . GLY B 1 17 ? 3.271 -40.75 -3.211 1 86.62 17 GLY B O 1
ATOM 2247 N N . ARG B 1 18 ? 3.469 -41.219 -5.352 1 94 18 ARG B N 1
ATOM 2248 C CA . ARG B 1 18 ? 4.926 -41.219 -5.301 1 94 18 ARG B CA 1
ATOM 2249 C C . ARG B 1 18 ? 5.52 -40.438 -6.465 1 94 18 ARG B C 1
ATOM 2251 O O . ARG B 1 18 ? 4.977 -40.469 -7.57 1 94 18 ARG B O 1
ATOM 2258 N N . VAL B 1 19 ? 6.594 -39.812 -6.16 1 97.5 19 VAL B N 1
ATOM 2259 C CA . VAL B 1 19 ? 7.352 -39.188 -7.234 1 97.5 19 VAL B CA 1
ATOM 2260 C C . VAL B 1 19 ? 8.031 -40.25 -8.086 1 97.5 19 VAL B C 1
ATOM 2262 O O . VAL B 1 19 ? 8.82 -41.062 -7.578 1 97.5 19 VAL B O 1
ATOM 2265 N N . VAL B 1 20 ? 7.84 -40.281 -9.352 1 97.88 20 VAL B N 1
ATOM 2266 C CA . VAL B 1 20 ? 8.352 -41.375 -10.18 1 97.88 20 VAL B CA 1
ATOM 2267 C C . VAL B 1 20 ? 9.352 -40.844 -11.188 1 97.88 20 VAL B C 1
ATOM 2269 O O . VAL B 1 20 ? 10.133 -41.594 -11.766 1 97.88 20 VAL B O 1
ATOM 2272 N N . GLU B 1 21 ? 9.289 -39.594 -11.438 1 97.88 21 GLU B N 1
ATOM 2273 C CA . GLU B 1 21 ? 10.188 -38.969 -12.406 1 97.88 21 GLU B CA 1
ATOM 2274 C C . GLU B 1 21 ? 10.484 -37.5 -12.031 1 97.88 21 GLU B C 1
ATOM 2276 O O . GLU B 1 21 ? 9.602 -36.781 -11.562 1 97.88 21 GLU B O 1
ATOM 2281 N N . THR B 1 22 ? 11.648 -37.125 -12.156 1 98.19 22 THR B N 1
ATOM 2282 C CA . THR B 1 22 ? 12.078 -35.75 -11.938 1 98.19 22 THR B CA 1
ATOM 2283 C C . THR B 1 22 ? 13.016 -35.281 -13.047 1 98.19 22 THR B C 1
ATOM 2285 O O . THR B 1 22 ? 13.93 -36 -13.438 1 98.19 22 THR B O 1
ATOM 2288 N N . GLY B 1 23 ? 12.695 -34.094 -13.57 1 97.94 23 GLY B N 1
ATOM 2289 C CA . GLY B 1 23 ? 13.531 -33.562 -14.617 1 97.94 23 GLY B CA 1
ATOM 2290 C C . GLY B 1 23 ? 14.703 -32.75 -14.086 1 97.94 23 GLY B C 1
ATOM 2291 O O . GLY B 1 23 ? 14.977 -32.75 -12.883 1 97.94 23 GLY B O 1
ATOM 2292 N N . GLU B 1 24 ? 15.422 -32.125 -15.039 1 97.25 24 GLU B N 1
ATOM 2293 C CA . GLU B 1 24 ? 16.531 -31.234 -14.703 1 97.25 24 GLU B CA 1
ATOM 2294 C C . GLU B 1 24 ? 16.047 -29.797 -14.445 1 97.25 24 GLU B C 1
ATOM 2296 O O . GLU B 1 24 ? 15.258 -29.266 -15.219 1 97.25 24 GLU B O 1
ATOM 2301 N N . PRO B 1 25 ? 16.531 -29.219 -13.32 1 97.19 25 PRO B N 1
ATOM 2302 C CA . PRO B 1 25 ? 16.141 -27.828 -13.055 1 97.19 25 PRO B CA 1
ATOM 2303 C C . PRO B 1 25 ? 16.75 -26.844 -14.047 1 97.19 25 PRO B C 1
ATOM 2305 O O . PRO B 1 25 ? 17.875 -27.047 -14.508 1 97.19 25 PRO B O 1
ATOM 2308 N N . LEU B 1 26 ? 16.016 -25.766 -14.297 1 96.62 26 LEU B N 1
ATOM 2309 C CA . LEU B 1 26 ? 16.547 -24.688 -15.117 1 96.62 26 LEU B CA 1
ATOM 2310 C C . LEU B 1 26 ? 17.375 -23.719 -14.273 1 96.62 26 LEU B C 1
ATOM 2312 O O . LEU B 1 26 ? 18.156 -22.922 -14.805 1 96.62 26 LEU B O 1
ATOM 2316 N N . LEU B 1 27 ? 17.109 -23.766 -12.945 1 96.81 27 LEU B N 1
ATOM 2317 C CA . LEU B 1 27 ? 17.781 -22.859 -12.023 1 96.81 27 LEU B CA 1
ATOM 2318 C C . LEU B 1 27 ? 18.703 -23.625 -11.078 1 96.81 27 LEU B C 1
ATOM 2320 O O . LEU B 1 27 ? 18.453 -24.797 -10.773 1 96.81 27 LEU B O 1
ATOM 2324 N N . ARG B 1 28 ? 19.672 -22.922 -10.562 1 96.62 28 ARG B N 1
ATOM 2325 C CA . ARG B 1 28 ? 20.578 -23.469 -9.555 1 96.62 28 ARG B CA 1
ATOM 2326 C C . ARG B 1 28 ? 20.234 -22.953 -8.164 1 96.62 28 ARG B C 1
ATOM 2328 O O . ARG B 1 28 ? 20.531 -23.609 -7.164 1 96.62 28 ARG B O 1
ATOM 2335 N N . TRP B 1 29 ? 19.562 -21.781 -8.195 1 96.56 29 TRP B N 1
ATOM 2336 C CA . TRP B 1 29 ? 19.297 -21.156 -6.895 1 96.56 29 TRP B CA 1
ATOM 2337 C C . TRP B 1 29 ? 18.125 -20.188 -6.984 1 96.56 29 TRP B C 1
ATOM 2339 O O . TRP B 1 29 ? 17.953 -19.5 -7.996 1 96.56 29 TRP B O 1
ATOM 2349 N N . CYS B 1 30 ? 17.375 -20.172 -5.918 1 94.5 30 CYS B N 1
ATOM 2350 C CA . CYS B 1 30 ? 16.266 -19.234 -5.754 1 94.5 30 CYS B CA 1
ATOM 2351 C C . CYS B 1 30 ? 16.25 -18.656 -4.344 1 94.5 30 CYS B C 1
ATOM 2353 O O . CYS B 1 30 ? 16.219 -19.391 -3.361 1 94.5 30 CYS B O 1
ATOM 2355 N N . PRO B 1 31 ? 16.25 -17.344 -4.262 1 93.12 31 PRO B N 1
ATOM 2356 C CA . PRO B 1 31 ? 16.312 -16.703 -2.939 1 93.12 31 PRO B CA 1
ATOM 2357 C C . PRO B 1 31 ? 15.086 -17.031 -2.08 1 93.12 31 PRO B C 1
ATOM 2359 O O . PRO B 1 31 ? 15.195 -17.125 -0.856 1 93.12 31 PRO B O 1
ATOM 2362 N N . LEU B 1 32 ? 13.961 -17.219 -2.668 1 89.38 32 LEU B N 1
ATOM 2363 C CA . LEU B 1 32 ? 12.742 -17.547 -1.926 1 89.38 32 LEU B CA 1
ATOM 2364 C C . LEU B 1 32 ? 12.875 -18.891 -1.229 1 89.38 32 LEU B C 1
ATOM 2366 O O . LEU B 1 32 ? 12.641 -19 -0.024 1 89.38 32 LEU B O 1
ATOM 2370 N N . PHE B 1 33 ? 13.281 -19.891 -1.929 1 91.5 33 PHE B N 1
ATOM 2371 C CA . PHE B 1 33 ? 13.344 -21.234 -1.371 1 91.5 33 PHE B CA 1
ATOM 2372 C C . PHE B 1 33 ? 14.547 -21.375 -0.447 1 91.5 33 PHE B C 1
ATOM 2374 O O . PHE B 1 33 ? 14.516 -22.156 0.5 1 91.5 33 PHE B O 1
ATOM 2381 N N . ASP B 1 34 ? 15.555 -20.609 -0.766 1 93.94 34 ASP B N 1
ATOM 2382 C CA . ASP B 1 34 ? 16.672 -20.531 0.176 1 93.94 34 ASP B CA 1
ATOM 2383 C C . ASP B 1 34 ? 16.203 -20.016 1.534 1 93.94 34 ASP B C 1
ATOM 2385 O O . ASP B 1 34 ? 16.5 -20.609 2.568 1 93.94 34 ASP B O 1
ATOM 2389 N N . LYS B 1 35 ? 15.438 -19 1.502 1 88.62 35 LYS B N 1
ATOM 2390 C CA . LYS B 1 35 ? 14.969 -18.344 2.721 1 88.62 35 LYS B CA 1
ATOM 2391 C C . LYS B 1 35 ? 13.953 -19.219 3.451 1 88.62 35 LYS B C 1
ATOM 2393 O O . LYS B 1 35 ? 14.039 -19.406 4.668 1 88.62 35 LYS B O 1
ATOM 2398 N N . VAL B 1 36 ? 13.031 -19.844 2.748 1 86.31 36 VAL B N 1
ATOM 2399 C CA . VAL B 1 36 ? 11.867 -20.453 3.379 1 86.31 36 VAL B CA 1
ATOM 2400 C C . VAL B 1 36 ? 12.148 -21.938 3.67 1 86.31 36 VAL B C 1
ATOM 2402 O O . VAL B 1 36 ? 11.625 -22.5 4.633 1 86.31 36 VAL B O 1
ATOM 2405 N N . ARG B 1 37 ? 13 -22.578 2.814 1 89.56 37 ARG B N 1
ATOM 2406 C CA . ARG B 1 37 ? 13.172 -24.016 2.961 1 89.56 37 ARG B CA 1
ATOM 2407 C C . ARG B 1 37 ? 14.641 -24.391 3.133 1 89.56 37 ARG B C 1
ATOM 2409 O O . ARG B 1 37 ? 14.984 -25.547 3.34 1 89.56 37 ARG B O 1
ATOM 2416 N N . GLY B 1 38 ? 15.5 -23.406 2.98 1 92.5 38 GLY B N 1
ATOM 2417 C CA . GLY B 1 38 ? 16.922 -23.672 3.143 1 92.5 38 GLY B CA 1
ATOM 2418 C C . GLY B 1 38 ? 17.547 -24.391 1.961 1 92.5 38 GLY B C 1
ATOM 2419 O O . GLY B 1 38 ? 18.562 -25.062 2.1 1 92.5 38 GLY B O 1
ATOM 2420 N N . ILE B 1 39 ? 16.875 -24.344 0.839 1 95.12 39 ILE B N 1
ATOM 2421 C CA . ILE B 1 39 ? 17.391 -24.984 -0.357 1 95.12 39 ILE B CA 1
ATOM 2422 C C . ILE B 1 39 ? 18.453 -24.109 -1.003 1 95.12 39 ILE B C 1
ATOM 2424 O O . ILE B 1 39 ? 18.141 -23.203 -1.774 1 95.12 39 ILE B O 1
ATOM 2428 N N . LYS B 1 40 ? 19.641 -24.469 -0.799 1 95.75 40 LYS B N 1
ATOM 2429 C CA . LYS B 1 40 ? 20.766 -23.672 -1.255 1 95.75 40 LYS B CA 1
ATOM 2430 C C . LYS B 1 40 ? 21.094 -23.953 -2.719 1 95.75 40 LYS B C 1
ATOM 2432 O O . LYS B 1 40 ? 21.688 -23.109 -3.402 1 95.75 40 LYS B O 1
ATOM 2437 N N . GLU B 1 41 ? 20.75 -25.172 -3.047 1 97.06 41 GLU B N 1
ATOM 2438 C CA . GLU B 1 41 ? 20.953 -25.594 -4.43 1 97.06 41 GLU B CA 1
ATOM 2439 C C . GLU B 1 41 ? 19.734 -26.375 -4.941 1 97.06 41 GLU B C 1
ATOM 2441 O O . GLU B 1 41 ? 19.297 -27.328 -4.297 1 97.06 41 GLU B O 1
ATOM 2446 N N . ILE B 1 42 ? 19.312 -25.938 -6.062 1 97.25 42 ILE B N 1
ATOM 2447 C CA . ILE B 1 42 ? 18.172 -26.625 -6.676 1 97.25 42 ILE B CA 1
ATOM 2448 C C . ILE B 1 42 ? 18.672 -27.781 -7.543 1 97.25 42 ILE B C 1
ATOM 2450 O O . ILE B 1 42 ? 19.375 -27.562 -8.531 1 97.25 42 ILE B O 1
ATOM 2454 N N . THR B 1 43 ? 18.344 -28.922 -7.176 1 97.69 43 THR B N 1
ATOM 2455 C CA . THR B 1 43 ? 18.656 -30.141 -7.91 1 97.69 43 THR B CA 1
ATOM 2456 C C . THR B 1 43 ? 17.391 -30.969 -8.148 1 97.69 43 THR B C 1
ATOM 2458 O O . THR B 1 43 ? 16.344 -30.672 -7.578 1 97.69 43 THR B O 1
ATOM 2461 N N . SER B 1 44 ? 17.562 -32 -9.016 1 97.88 44 SER B N 1
ATOM 2462 C CA . SER B 1 44 ? 16.438 -32.906 -9.227 1 97.88 44 SER B CA 1
ATOM 2463 C C . SER B 1 44 ? 16.016 -33.562 -7.926 1 97.88 44 SER B C 1
ATOM 2465 O O . SER B 1 44 ? 14.812 -33.75 -7.676 1 97.88 44 SER B O 1
ATOM 2467 N N . GLU B 1 45 ? 17 -33.875 -7.156 1 97.5 45 GLU B N 1
ATOM 2468 C CA . GLU B 1 45 ? 16.719 -34.531 -5.875 1 97.5 45 GLU B CA 1
ATOM 2469 C C . GLU B 1 45 ? 16.016 -33.562 -4.922 1 97.5 45 GLU B C 1
ATOM 2471 O O . GLU B 1 45 ? 15.078 -33.969 -4.223 1 97.5 45 GLU B O 1
ATOM 2476 N N . ALA B 1 46 ? 16.453 -32.344 -4.898 1 96.94 46 ALA B N 1
ATOM 2477 C CA . ALA B 1 46 ? 15.812 -31.344 -4.047 1 96.94 46 ALA B CA 1
ATOM 2478 C C . ALA B 1 46 ? 14.367 -31.109 -4.465 1 96.94 46 ALA B C 1
ATOM 2480 O O . ALA B 1 46 ? 13.492 -30.938 -3.615 1 96.94 46 ALA B O 1
ATOM 2481 N N . ALA B 1 47 ? 14.156 -31.078 -5.746 1 97.56 47 ALA B N 1
ATOM 2482 C CA . ALA B 1 47 ? 12.805 -30.891 -6.27 1 97.56 47 ALA B CA 1
ATOM 2483 C C . ALA B 1 47 ? 11.898 -32.031 -5.871 1 97.56 47 ALA B C 1
ATOM 2485 O O . ALA B 1 47 ? 10.758 -31.828 -5.449 1 97.56 47 ALA B O 1
ATOM 2486 N N . ALA B 1 48 ? 12.422 -33.25 -6.043 1 97.75 48 ALA B N 1
ATOM 2487 C CA . ALA B 1 48 ? 11.664 -34.438 -5.648 1 97.75 48 ALA B CA 1
ATOM 2488 C C . ALA B 1 48 ? 11.32 -34.406 -4.164 1 97.75 48 ALA B C 1
ATOM 2490 O O . ALA B 1 48 ? 10.18 -34.656 -3.777 1 97.75 48 ALA B O 1
ATOM 2491 N N . ALA B 1 49 ? 12.281 -34.062 -3.398 1 96.88 49 ALA B N 1
ATOM 2492 C CA . ALA B 1 49 ? 12.086 -34 -1.953 1 96.88 49 ALA B CA 1
ATOM 2493 C C . ALA B 1 49 ? 11.047 -32.938 -1.596 1 96.88 49 ALA B C 1
ATOM 2495 O O . ALA B 1 49 ? 10.258 -33.125 -0.668 1 96.88 49 ALA B O 1
ATOM 2496 N N . ASN B 1 50 ? 11.133 -31.828 -2.264 1 96.31 50 ASN B N 1
ATOM 2497 C CA . ASN B 1 50 ? 10.164 -30.766 -2.02 1 96.31 50 ASN B CA 1
ATOM 2498 C C . ASN B 1 50 ? 8.75 -31.203 -2.375 1 96.31 50 ASN B C 1
ATOM 2500 O O . ASN B 1 50 ? 7.797 -30.891 -1.658 1 96.31 50 ASN B O 1
ATOM 2504 N N . MET B 1 51 ? 8.633 -31.906 -3.459 1 97.12 51 MET B N 1
ATOM 2505 C CA . MET B 1 51 ? 7.328 -32.438 -3.838 1 97.12 51 MET B CA 1
ATOM 2506 C C . MET B 1 51 ? 6.809 -33.406 -2.789 1 97.12 51 MET B C 1
ATOM 2508 O O . MET B 1 51 ? 5.641 -33.344 -2.4 1 97.12 51 MET B O 1
ATOM 2512 N N . GLU B 1 52 ? 7.645 -34.281 -2.348 1 97.25 52 GLU B N 1
ATOM 2513 C CA . GLU B 1 52 ? 7.266 -35.219 -1.32 1 97.25 52 GLU B CA 1
ATOM 2514 C C . GLU B 1 52 ? 6.832 -34.531 -0.036 1 97.25 52 GLU B C 1
ATOM 2516 O O . GLU B 1 52 ? 5.883 -34.969 0.623 1 97.25 52 GLU B O 1
ATOM 2521 N N . PHE B 1 53 ? 7.562 -33.531 0.264 1 95.75 53 PHE B N 1
ATOM 2522 C CA . PHE B 1 53 ? 7.195 -32.719 1.416 1 95.75 53 PHE B CA 1
ATOM 2523 C C . PHE B 1 53 ? 5.781 -32.188 1.265 1 95.75 53 PHE B C 1
ATOM 2525 O O . PHE B 1 53 ? 4.969 -32.281 2.188 1 95.75 53 PHE B O 1
ATOM 2532 N N . ARG B 1 54 ? 5.457 -31.641 0.126 1 95.69 54 ARG B N 1
ATOM 2533 C CA . ARG B 1 54 ? 4.141 -31.062 -0.125 1 95.69 54 ARG B CA 1
ATOM 2534 C C . ARG B 1 54 ? 3.055 -32.125 -0.069 1 95.69 54 ARG B C 1
ATOM 2536 O O . ARG B 1 54 ? 1.955 -31.875 0.427 1 95.69 54 ARG B O 1
ATOM 2543 N N . MET B 1 55 ? 3.408 -33.281 -0.614 1 96.75 55 MET B N 1
ATOM 2544 C CA . MET B 1 55 ? 2.465 -34.406 -0.574 1 96.75 55 MET B CA 1
ATOM 2545 C C . MET B 1 55 ? 2.186 -34.812 0.864 1 96.75 55 MET B C 1
ATOM 2547 O O . MET B 1 55 ? 1.032 -35.031 1.241 1 96.75 55 MET B O 1
ATOM 2551 N N . ARG B 1 56 ? 3.213 -34.875 1.642 1 96.12 56 ARG B N 1
ATOM 2552 C CA . ARG B 1 56 ? 3.098 -35.344 3.023 1 96.12 56 ARG B CA 1
ATOM 2553 C C . ARG B 1 56 ? 2.42 -34.281 3.893 1 96.12 56 ARG B C 1
ATOM 2555 O O . ARG B 1 56 ? 1.5 -34.594 4.652 1 96.12 56 ARG B O 1
ATOM 2562 N N . GLU B 1 57 ? 2.818 -33.031 3.744 1 94.88 57 GLU B N 1
ATOM 2563 C CA . GLU B 1 57 ? 2.398 -31.984 4.66 1 94.88 57 GLU B CA 1
ATOM 2564 C C . GLU B 1 57 ? 1.055 -31.391 4.242 1 94.88 57 GLU B C 1
ATOM 2566 O O . GLU B 1 57 ? 0.264 -30.984 5.094 1 94.88 57 GLU B O 1
ATOM 2571 N N . HIS B 1 58 ? 0.786 -31.375 2.92 1 95.81 58 HIS B N 1
ATOM 2572 C CA . HIS B 1 58 ? -0.384 -30.641 2.455 1 95.81 58 HIS B CA 1
ATOM 2573 C C . HIS B 1 58 ? -1.331 -31.547 1.677 1 95.81 58 HIS B C 1
ATOM 2575 O O . HIS B 1 58 ? -2.383 -31.109 1.211 1 95.81 58 HIS B O 1
ATOM 2581 N N . GLY B 1 59 ? -0.928 -32.781 1.467 1 96.56 59 GLY B N 1
ATOM 2582 C CA . GLY B 1 59 ? -1.775 -33.781 0.815 1 96.56 59 GLY B CA 1
ATOM 2583 C C . GLY B 1 59 ? -1.88 -33.562 -0.685 1 96.56 59 GLY B C 1
ATOM 2584 O O . GLY B 1 59 ? -2.836 -34.031 -1.312 1 96.56 59 GLY B O 1
ATOM 2585 N N . MET B 1 60 ? -0.973 -32.875 -1.279 1 96.75 60 MET B N 1
ATOM 2586 C CA . MET B 1 60 ? -1.027 -32.594 -2.715 1 96.75 60 MET B CA 1
ATOM 2587 C C . MET B 1 60 ? -1.047 -33.906 -3.508 1 96.75 60 MET B C 1
ATOM 2589 O O . MET B 1 60 ? -0.364 -34.875 -3.148 1 96.75 60 MET B O 1
ATOM 2593 N N . PHE B 1 61 ? -1.887 -34 -4.496 1 97.12 61 PHE B N 1
ATOM 2594 C CA . PHE B 1 61 ? -2.025 -35.094 -5.434 1 97.12 61 PHE B CA 1
ATOM 2595 C C . PHE B 1 61 ? -2.586 -36.344 -4.734 1 97.12 61 PHE B C 1
ATOM 2597 O O . PHE B 1 61 ? -2.484 -37.438 -5.254 1 97.12 61 PHE B O 1
ATOM 2604 N N . THR B 1 62 ? -3.156 -36.188 -3.561 1 96.31 62 THR B N 1
ATOM 2605 C CA . THR B 1 62 ? -3.76 -37.312 -2.83 1 96.31 62 THR B CA 1
ATOM 2606 C C . THR B 1 62 ? -5.148 -36.938 -2.324 1 96.31 62 THR B C 1
ATOM 2608 O O . THR B 1 62 ? -5.52 -35.75 -2.33 1 96.31 62 THR B O 1
ATOM 2611 N N . PRO B 1 63 ? -5.918 -37.906 -1.863 1 96.69 63 PRO B N 1
ATOM 2612 C CA . PRO B 1 63 ? -7.238 -37.625 -1.292 1 96.69 63 PRO B CA 1
ATOM 2613 C C . PRO B 1 63 ? -7.164 -36.781 -0.024 1 96.69 63 PRO B C 1
ATOM 2615 O O . PRO B 1 63 ? -8.172 -36.219 0.407 1 96.69 63 PRO B O 1
ATOM 2618 N N . ALA B 1 64 ? -6.059 -36.688 0.573 1 96.62 64 ALA B N 1
ATOM 2619 C CA . ALA B 1 64 ? -5.887 -35.938 1.819 1 96.62 64 ALA B CA 1
ATOM 2620 C C . ALA B 1 64 ? -5.531 -34.469 1.547 1 96.62 64 ALA B C 1
ATOM 2622 O O . ALA B 1 64 ? -5.121 -33.75 2.455 1 96.62 64 ALA B O 1
ATOM 2623 N N . ARG B 1 65 ? -5.684 -34 0.336 1 97.69 65 ARG B N 1
ATOM 2624 C CA . ARG B 1 65 ? -5.34 -32.656 -0.093 1 97.69 65 ARG B CA 1
ATOM 2625 C C . ARG B 1 65 ? -6.031 -31.625 0.775 1 97.69 65 ARG B C 1
ATOM 2627 O O . ARG B 1 65 ? -7.262 -31.578 0.841 1 97.69 65 ARG B O 1
ATOM 2634 N N . LYS B 1 66 ? -5.238 -30.781 1.406 1 97.38 66 LYS B N 1
ATOM 2635 C CA . LYS B 1 66 ? -5.793 -29.688 2.184 1 97.38 66 LYS B CA 1
ATOM 2636 C C . LYS B 1 66 ? -6.285 -28.562 1.271 1 97.38 66 LYS B C 1
ATOM 2638 O O . LYS B 1 66 ? -5.551 -28.094 0.393 1 97.38 66 LYS B O 1
ATOM 2643 N N . LEU B 1 67 ? -7.488 -28.078 1.473 1 97.94 67 LEU B N 1
ATOM 2644 C CA . LEU B 1 67 ? -8.086 -27.062 0.621 1 97.94 67 LEU B CA 1
ATOM 2645 C C . LEU B 1 67 ? -8.242 -25.75 1.379 1 97.94 67 LEU B C 1
ATOM 2647 O O . LEU B 1 67 ? -8.82 -24.797 0.858 1 97.94 67 LEU B O 1
ATOM 2651 N N . GLU B 1 68 ? -7.812 -25.688 2.568 1 95.06 68 GLU B N 1
ATOM 2652 C CA . GLU B 1 68 ? -7.68 -24.484 3.383 1 95.06 68 GLU B CA 1
ATOM 2653 C C . GLU B 1 68 ? -6.293 -24.391 4.012 1 95.06 68 GLU B C 1
ATOM 2655 O O . GLU B 1 68 ? -5.812 -25.359 4.613 1 95.06 68 GLU B O 1
ATOM 2660 N N . MET B 1 69 ? -5.703 -23.266 3.777 1 91.75 69 MET B N 1
ATOM 2661 C CA . MET B 1 69 ? -4.348 -23.078 4.289 1 91.75 69 MET B CA 1
ATOM 2662 C C . MET B 1 69 ? -4.09 -21.609 4.625 1 91.75 69 MET B C 1
ATOM 2664 O O . MET B 1 69 ? -4.715 -20.719 4.051 1 91.75 69 MET B O 1
ATOM 2668 N N . ASP B 1 70 ? -3.189 -21.438 5.574 1 86.69 70 ASP B N 1
ATOM 2669 C CA . ASP B 1 70 ? -2.723 -20.094 5.891 1 86.69 70 ASP B CA 1
ATOM 2670 C C . ASP B 1 70 ? -1.802 -19.562 4.797 1 86.69 70 ASP B C 1
ATOM 2672 O O . ASP B 1 70 ? -1.403 -20.297 3.896 1 86.69 70 ASP B O 1
ATOM 2676 N N . VAL B 1 71 ? -1.526 -18.344 4.941 1 86.75 71 VAL B N 1
ATOM 2677 C CA . VAL B 1 71 ? -0.648 -17.734 3.947 1 86.75 71 VAL B CA 1
ATOM 2678 C C . VAL B 1 71 ? 0.784 -18.219 4.156 1 86.75 71 VAL B C 1
ATOM 2680 O O . VAL B 1 71 ? 1.234 -18.375 5.293 1 86.75 71 VAL B O 1
ATOM 2683 N N . PHE B 1 72 ? 1.316 -18.5 3.064 1 78.69 72 PHE B N 1
ATOM 2684 C CA . PHE B 1 72 ? 2.695 -18.984 3.02 1 78.69 72 PHE B CA 1
ATOM 2685 C C . PHE B 1 72 ? 3.664 -17.812 2.871 1 78.69 72 PHE B C 1
ATOM 2687 O O . PHE B 1 72 ? 4.672 -17.734 3.576 1 78.69 72 PHE B O 1
ATOM 2694 N N . VAL B 1 73 ? 3.385 -16.906 1.949 1 82.81 73 VAL B N 1
ATOM 2695 C CA . VAL B 1 73 ? 4.195 -15.719 1.683 1 82.81 73 VAL B CA 1
ATOM 2696 C C . VAL B 1 73 ? 3.328 -14.461 1.766 1 82.81 73 VAL B C 1
ATOM 2698 O O . VAL B 1 73 ? 2.102 -14.539 1.654 1 82.81 73 VAL B O 1
ATOM 2701 N N . GLY B 1 74 ? 4.02 -13.43 1.95 1 87.06 74 GLY B N 1
ATOM 2702 C CA . GLY B 1 74 ? 3.293 -12.18 2.057 1 87.06 74 GLY B CA 1
ATOM 2703 C C . GLY B 1 74 ? 2.615 -11.766 0.762 1 87.06 74 GLY B C 1
ATOM 2704 O O . GLY B 1 74 ? 1.462 -11.336 0.768 1 87.06 74 GLY B O 1
ATOM 2705 N N . PHE B 1 75 ? 3.482 -11.969 -0.277 1 92.5 75 PHE B N 1
ATOM 2706 C CA . PHE B 1 75 ? 2.99 -11.586 -1.596 1 92.5 75 PHE B CA 1
ATOM 2707 C C . PHE B 1 75 ? 3.109 -12.75 -2.574 1 92.5 75 PHE B C 1
ATOM 2709 O O . PHE B 1 75 ? 4.215 -13.195 -2.885 1 92.5 75 PHE B O 1
ATOM 2716 N N . GLY B 1 76 ? 2.066 -13.359 -2.924 1 94 76 GLY B N 1
ATOM 2717 C CA . GLY B 1 76 ? 1.901 -14.367 -3.959 1 94 76 GLY B CA 1
ATOM 2718 C C . GLY B 1 76 ? 0.608 -14.211 -4.738 1 94 76 GLY B C 1
ATOM 2719 O O . GLY B 1 76 ? -0.284 -13.469 -4.332 1 94 76 GLY B O 1
ATOM 2720 N N . ALA B 1 77 ? 0.615 -14.914 -5.781 1 95.81 77 ALA B N 1
ATOM 2721 C CA . ALA B 1 77 ? -0.571 -14.805 -6.625 1 95.81 77 ALA B CA 1
ATOM 2722 C C . ALA B 1 77 ? -1.827 -15.219 -5.867 1 95.81 77 ALA B C 1
ATOM 2724 O O . ALA B 1 77 ? -2.838 -14.508 -5.891 1 95.81 77 ALA B O 1
ATOM 2725 N N . SER B 1 78 ? -1.765 -16.312 -5.156 1 96.5 78 SER B N 1
ATOM 2726 C CA . SER B 1 78 ? -2.938 -16.797 -4.43 1 96.5 78 SER B CA 1
ATOM 2727 C C . SER B 1 78 ? -3.287 -15.875 -3.27 1 96.5 78 SER B C 1
ATOM 2729 O O . SER B 1 78 ? -4.461 -15.578 -3.037 1 96.5 78 SER B O 1
ATOM 2731 N N . GLU B 1 79 ? -2.27 -15.406 -2.514 1 96.56 79 GLU B N 1
ATOM 2732 C CA . GLU B 1 79 ? -2.502 -14.484 -1.409 1 96.56 79 GLU B CA 1
ATOM 2733 C C . GLU B 1 79 ? -3.178 -13.203 -1.894 1 96.56 79 GLU B C 1
ATOM 2735 O O . GLU B 1 79 ? -4.117 -12.711 -1.261 1 96.56 79 GLU B O 1
ATOM 2740 N N . VAL B 1 80 ? -2.707 -12.773 -2.994 1 97.5 80 VAL B N 1
ATOM 2741 C CA . VAL B 1 80 ? -3.215 -11.531 -3.566 1 97.5 80 VAL B CA 1
ATOM 2742 C C . VAL B 1 80 ? -4.668 -11.711 -3.994 1 97.5 80 VAL B C 1
ATOM 2744 O O . VAL B 1 80 ? -5.527 -10.891 -3.672 1 97.5 80 VAL B O 1
ATOM 2747 N N . MET B 1 81 ? -4.941 -12.805 -4.652 1 98.19 81 MET B N 1
ATOM 2748 C CA . MET B 1 81 ? -6.301 -13.062 -5.113 1 98.19 81 MET B CA 1
ATOM 2749 C C . MET B 1 81 ? -7.238 -13.32 -3.938 1 98.19 81 MET B C 1
ATOM 2751 O O . MET B 1 81 ? -8.398 -12.906 -3.963 1 98.19 81 MET B O 1
ATOM 2755 N N . MET B 1 82 ? -6.707 -13.977 -2.928 1 98.12 82 MET B N 1
ATOM 2756 C CA . MET B 1 82 ? -7.484 -14.203 -1.709 1 98.12 82 MET B CA 1
ATOM 2757 C C . MET B 1 82 ? -7.914 -12.875 -1.089 1 98.12 82 MET B C 1
ATOM 2759 O O . MET B 1 82 ? -9.102 -12.656 -0.85 1 98.12 82 MET B O 1
ATOM 2763 N N . THR B 1 83 ? -6.973 -11.992 -0.915 1 97.81 83 THR B N 1
ATOM 2764 C CA . THR B 1 83 ? -7.254 -10.695 -0.309 1 97.81 83 THR B CA 1
ATOM 2765 C C . THR B 1 83 ? -8.188 -9.875 -1.195 1 97.81 83 THR B C 1
ATOM 2767 O O . THR B 1 83 ? -9.125 -9.25 -0.704 1 97.81 83 THR B O 1
ATOM 2770 N N . ALA B 1 84 ? -7.898 -9.891 -2.516 1 98.5 84 ALA B N 1
ATOM 2771 C CA . ALA B 1 84 ? -8.727 -9.125 -3.453 1 98.5 84 ALA B CA 1
ATOM 2772 C C . ALA B 1 84 ? -10.18 -9.57 -3.383 1 98.5 84 ALA B C 1
ATOM 2774 O O . ALA B 1 84 ? -11.094 -8.734 -3.461 1 98.5 84 ALA B O 1
ATOM 2775 N N . THR B 1 85 ? -10.352 -10.867 -3.246 1 98.56 85 THR B N 1
ATOM 2776 C CA . THR B 1 85 ? -11.711 -11.406 -3.146 1 98.56 85 THR B CA 1
ATOM 2777 C C . THR B 1 85 ? -12.344 -11.023 -1.812 1 98.56 85 THR B C 1
ATOM 2779 O O . THR B 1 85 ? -13.484 -10.547 -1.774 1 98.56 85 THR B O 1
ATOM 2782 N N . ARG B 1 86 ? -11.602 -11.188 -0.76 1 97.44 86 ARG B N 1
ATOM 2783 C CA . ARG B 1 86 ? -12.102 -10.875 0.577 1 97.44 86 ARG B CA 1
ATOM 2784 C C . ARG B 1 86 ? -12.492 -9.406 0.69 1 97.44 86 ARG B C 1
ATOM 2786 O O . ARG B 1 86 ? -13.461 -9.07 1.374 1 97.44 86 ARG B O 1
ATOM 2793 N N . ARG B 1 87 ? -11.773 -8.578 -0.016 1 96.94 87 ARG B N 1
ATOM 2794 C CA . ARG B 1 87 ? -11.953 -7.133 0.101 1 96.94 87 ARG B CA 1
ATOM 2795 C C . ARG B 1 87 ? -12.875 -6.605 -0.99 1 96.94 87 ARG B C 1
ATOM 2797 O O . ARG B 1 87 ? -13.086 -5.395 -1.103 1 96.94 87 ARG B O 1
ATOM 2804 N N . GLY B 1 88 ? -13.344 -7.445 -1.876 1 97.25 88 GLY B N 1
ATOM 2805 C CA . GLY B 1 88 ? -14.359 -7.09 -2.855 1 97.25 88 GLY B CA 1
ATOM 2806 C C . GLY B 1 88 ? -13.789 -6.434 -4.094 1 97.25 88 GLY B C 1
ATOM 2807 O O . GLY B 1 88 ? -14.516 -5.789 -4.855 1 97.25 88 GLY B O 1
ATOM 2808 N N . LEU B 1 89 ? -12.5 -6.508 -4.281 1 98.06 89 LEU B N 1
ATOM 2809 C CA . LEU B 1 89 ? -11.883 -5.945 -5.477 1 98.06 89 LEU B CA 1
ATOM 2810 C C . LEU B 1 89 ? -12.125 -6.84 -6.688 1 98.06 89 LEU B C 1
ATOM 2812 O O . LEU B 1 89 ? -12.039 -6.387 -7.828 1 98.06 89 LEU B O 1
ATOM 2816 N N . ILE B 1 90 ? -12.297 -8.117 -6.422 1 98.75 90 ILE B N 1
ATOM 2817 C CA . ILE B 1 90 ? -12.789 -9.086 -7.398 1 98.75 90 ILE B CA 1
ATOM 2818 C C . ILE B 1 90 ? -13.875 -9.945 -6.766 1 98.75 90 ILE B C 1
ATOM 2820 O O . ILE B 1 90 ? -13.961 -10.062 -5.543 1 98.75 90 ILE B O 1
ATOM 2824 N N . GLU B 1 91 ? -14.648 -10.508 -7.617 1 98.81 91 GLU B N 1
ATOM 2825 C CA . GLU B 1 91 ? -15.766 -11.312 -7.121 1 98.81 91 GLU B CA 1
ATOM 2826 C C . GLU B 1 91 ? -15.391 -12.789 -7.047 1 98.81 91 GLU B C 1
ATOM 2828 O O . GLU B 1 91 ? -16 -13.547 -6.285 1 98.81 91 GLU B O 1
ATOM 2833 N N . ALA B 1 92 ? -14.422 -13.195 -7.852 1 98.88 92 ALA B N 1
ATOM 2834 C CA . ALA B 1 92 ? -14.031 -14.602 -7.93 1 98.88 92 ALA B CA 1
ATOM 2835 C C . ALA B 1 92 ? -12.656 -14.758 -8.562 1 98.88 92 ALA B C 1
ATOM 2837 O O . ALA B 1 92 ? -12.023 -13.766 -8.945 1 98.88 92 ALA B O 1
ATOM 2838 N N . ALA B 1 93 ? -12.203 -15.977 -8.586 1 98.88 93 ALA B N 1
ATOM 2839 C CA . ALA B 1 93 ? -10.938 -16.312 -9.242 1 98.88 93 ALA B CA 1
ATOM 2840 C C . ALA B 1 93 ? -11.062 -17.609 -10.039 1 98.88 93 ALA B C 1
ATOM 2842 O O . ALA B 1 93 ? -11.828 -18.5 -9.672 1 98.88 93 ALA B O 1
ATOM 2843 N N . VAL B 1 94 ? -10.43 -17.625 -11.133 1 98.88 94 VAL B N 1
ATOM 2844 C CA . VAL B 1 94 ? -10.211 -18.828 -11.93 1 98.88 94 VAL B CA 1
ATOM 2845 C C . VAL B 1 94 ? -8.766 -19.281 -11.805 1 98.88 94 VAL B C 1
ATOM 2847 O O . VAL B 1 94 ? -7.852 -18.609 -12.289 1 98.88 94 VAL B O 1
ATOM 2850 N N . THR B 1 95 ? -8.578 -20.344 -11.164 1 98.25 95 THR B N 1
ATOM 2851 C CA . THR B 1 95 ? -7.242 -20.875 -10.922 1 98.25 95 THR B CA 1
ATOM 2852 C C . THR B 1 95 ? -7.227 -22.391 -11.023 1 98.25 95 THR B C 1
ATOM 2854 O O . THR B 1 95 ? -8.125 -22.984 -11.625 1 98.25 95 THR B O 1
ATOM 2857 N N . VAL B 1 96 ? -6.094 -23.062 -10.633 1 98.31 96 VAL B N 1
ATOM 2858 C CA . VAL B 1 96 ? -5.992 -24.5 -10.812 1 98.31 96 VAL B CA 1
ATOM 2859 C C . VAL B 1 96 ? -5.773 -25.172 -9.453 1 98.31 96 VAL B C 1
ATOM 2861 O O . VAL B 1 96 ? -5.312 -24.531 -8.508 1 98.31 96 VAL B O 1
ATOM 2864 N N . CYS B 1 97 ? -6.105 -26.406 -9.406 1 98.5 97 CYS B N 1
ATOM 2865 C CA . CYS B 1 97 ? -5.887 -27.25 -8.242 1 98.5 97 CYS B CA 1
ATOM 2866 C C . CYS B 1 97 ? -5.512 -28.672 -8.656 1 98.5 97 CYS B C 1
ATOM 2868 O O . CYS B 1 97 ? -6.113 -29.234 -9.57 1 98.5 97 CYS B O 1
ATOM 2870 N N . ASP B 1 98 ? -4.473 -29.188 -8.031 1 98.06 98 ASP B N 1
ATOM 2871 C CA . ASP B 1 98 ? -4.184 -30.594 -8.25 1 98.06 98 ASP B CA 1
ATOM 2872 C C . ASP B 1 98 ? -5.371 -31.469 -7.852 1 98.06 98 ASP B C 1
ATOM 2874 O O . ASP B 1 98 ? -6.02 -31.219 -6.836 1 98.06 98 ASP B O 1
ATOM 2878 N N . GLY B 1 99 ? -5.641 -32.438 -8.672 1 97.94 99 GLY B N 1
ATOM 2879 C CA . GLY B 1 99 ? -6.77 -33.312 -8.43 1 97.94 99 GLY B CA 1
ATOM 2880 C C . GLY B 1 99 ? -8.07 -32.781 -9.016 1 97.94 99 GLY B C 1
ATOM 2881 O O . GLY B 1 99 ? -9.078 -33.5 -9.016 1 97.94 99 GLY B O 1
ATOM 2882 N N . ALA B 1 100 ? -8.047 -31.531 -9.602 1 98.62 100 ALA B N 1
ATOM 2883 C CA . ALA B 1 100 ? -9.328 -30.969 -10.023 1 98.62 100 ALA B CA 1
ATOM 2884 C C . ALA B 1 100 ? -9.18 -30.188 -11.328 1 98.62 100 ALA B C 1
ATOM 2886 O O . ALA B 1 100 ? -10.164 -29.953 -12.031 1 98.62 100 ALA B O 1
ATOM 2887 N N . GLY B 1 101 ? -7.926 -29.781 -11.68 1 98.5 101 GLY B N 1
ATOM 2888 C CA . GLY B 1 101 ? -7.746 -28.922 -12.844 1 98.5 101 GLY B CA 1
ATOM 2889 C C . GLY B 1 101 ? -8.219 -27.5 -12.609 1 98.5 101 GLY B C 1
ATOM 2890 O O . GLY B 1 101 ? -7.926 -26.906 -11.578 1 98.5 101 GLY B O 1
ATOM 2891 N N . THR B 1 102 ? -8.883 -26.859 -13.562 1 98.81 102 THR B N 1
ATOM 2892 C CA . THR B 1 102 ? -9.336 -25.484 -13.469 1 98.81 102 THR B CA 1
ATOM 2893 C C . THR B 1 102 ? -10.57 -25.375 -12.578 1 98.81 102 THR B C 1
ATOM 2895 O O . THR B 1 102 ? -11.516 -26.141 -12.719 1 98.81 102 THR B O 1
ATOM 2898 N N . VAL B 1 103 ? -10.547 -24.438 -11.656 1 98.88 103 VAL B N 1
ATOM 2899 C CA . VAL B 1 103 ? -11.617 -24.234 -10.688 1 98.88 103 VAL B CA 1
ATOM 2900 C C . VAL B 1 103 ? -12.008 -22.75 -10.672 1 98.88 103 VAL B C 1
ATOM 2902 O O . VAL B 1 103 ? -11.148 -21.875 -10.711 1 98.88 103 VAL B O 1
ATOM 2905 N N . VAL B 1 104 ? -13.305 -22.484 -10.672 1 98.94 104 VAL B N 1
ATOM 2906 C CA . VAL B 1 104 ? -13.867 -21.156 -10.453 1 98.94 104 VAL B CA 1
ATOM 2907 C C . VAL B 1 104 ? -14.398 -21.047 -9.031 1 98.94 104 VAL B C 1
ATOM 2909 O O . VAL B 1 104 ? -15.148 -21.906 -8.57 1 98.94 104 VAL B O 1
ATOM 2912 N N . THR B 1 105 ? -14.008 -20 -8.281 1 98.88 105 THR B N 1
ATOM 2913 C CA . THR B 1 105 ? -14.516 -19.906 -6.918 1 98.88 105 THR B CA 1
ATOM 2914 C C . THR B 1 105 ? -14.547 -18.453 -6.457 1 98.88 105 THR B C 1
ATOM 2916 O O . THR B 1 105 ? -13.672 -17.656 -6.82 1 98.88 105 THR B O 1
ATOM 2919 N N . ALA B 1 106 ? -15.531 -18.125 -5.688 1 98.75 106 ALA B N 1
ATOM 2920 C CA . ALA B 1 106 ? -15.664 -16.828 -5.027 1 98.75 106 ALA B CA 1
ATOM 2921 C C . ALA B 1 106 ? -15.234 -16.922 -3.566 1 98.75 106 ALA B C 1
ATOM 2923 O O . ALA B 1 106 ? -15.391 -15.953 -2.811 1 98.75 106 ALA B O 1
ATOM 2924 N N . ASN B 1 107 ? -14.75 -18.078 -3.15 1 98.69 107 ASN B N 1
ATOM 2925 C CA . ASN B 1 107 ? -14.328 -18.328 -1.774 1 98.69 107 ASN B CA 1
ATOM 2926 C C . ASN B 1 107 ? -12.852 -18.016 -1.577 1 98.69 107 ASN B C 1
ATOM 2928 O O . ASN B 1 107 ? -11.984 -18.766 -2.029 1 98.69 107 ASN B O 1
ATOM 2932 N N . PRO B 1 108 ? -12.578 -16.938 -0.827 1 98.19 108 PRO B N 1
ATOM 2933 C CA . PRO B 1 108 ? -11.172 -16.531 -0.677 1 98.19 108 PRO B CA 1
ATOM 2934 C C . PRO B 1 108 ? -10.32 -17.609 -0.016 1 98.19 108 PRO B C 1
ATOM 2936 O O . PRO B 1 108 ? -9.156 -17.797 -0.385 1 98.19 108 PRO B O 1
ATOM 2939 N N . SER B 1 109 ? -10.852 -18.297 0.91 1 97.69 109 SER B N 1
ATOM 2940 C CA . SER B 1 109 ? -10.109 -19.344 1.601 1 97.69 109 SER B CA 1
ATOM 2941 C C . SER B 1 109 ? -9.758 -20.484 0.652 1 97.69 109 SER B C 1
ATOM 2943 O O . SER B 1 109 ? -8.656 -21.031 0.715 1 97.69 109 SER B O 1
ATOM 2945 N N . LEU B 1 110 ? -10.672 -20.812 -0.218 1 98.56 110 LEU B N 1
ATOM 2946 C CA . LEU B 1 110 ? -10.43 -21.859 -1.192 1 98.56 110 LEU B CA 1
ATOM 2947 C C . LEU B 1 110 ? -9.383 -21.438 -2.215 1 98.56 110 LEU B C 1
ATOM 2949 O O . LEU B 1 110 ? -8.547 -22.234 -2.635 1 98.56 110 LEU B O 1
ATOM 2953 N N . ILE B 1 111 ? -9.391 -20.156 -2.623 1 98.38 111 ILE B N 1
ATOM 2954 C CA . ILE B 1 111 ? -8.383 -19.625 -3.533 1 98.38 111 ILE B CA 1
ATOM 2955 C C . ILE B 1 111 ? -6.992 -19.859 -2.959 1 98.38 111 ILE B C 1
ATOM 2957 O O . ILE B 1 111 ? -6.125 -20.422 -3.635 1 98.38 111 ILE B O 1
ATOM 2961 N N . GLN B 1 112 ? -6.828 -19.5 -1.729 1 97.75 112 GLN B N 1
ATOM 2962 C CA . GLN B 1 112 ? -5.543 -19.656 -1.057 1 97.75 112 GLN B CA 1
ATOM 2963 C C . GLN B 1 112 ? -5.211 -21.125 -0.838 1 97.75 112 GLN B C 1
ATOM 2965 O O . GLN B 1 112 ? -4.07 -21.547 -1.041 1 97.75 112 GLN B O 1
ATOM 2970 N N . GLY B 1 113 ? -6.141 -21.875 -0.421 1 96.94 113 GLY B N 1
ATOM 2971 C CA . GLY B 1 113 ? -5.926 -23.281 -0.164 1 96.94 113 GLY B CA 1
ATOM 2972 C C . GLY B 1 113 ? -5.48 -24.062 -1.395 1 96.94 113 GLY B C 1
ATOM 2973 O O . GLY B 1 113 ? -4.605 -24.922 -1.311 1 96.94 113 GLY B O 1
ATOM 2974 N N . MET B 1 114 ? -6.051 -23.75 -2.559 1 97.38 114 MET B N 1
ATOM 2975 C CA . MET B 1 114 ? -5.707 -24.422 -3.811 1 97.38 114 MET B CA 1
ATOM 2976 C C . MET B 1 114 ? -4.348 -23.953 -4.32 1 97.38 114 MET B C 1
ATOM 2978 O O . MET B 1 114 ? -3.537 -24.766 -4.773 1 97.38 114 MET B O 1
ATOM 2982 N N . GLY B 1 115 ? -4.129 -22.625 -4.145 1 94.38 115 GLY B N 1
ATOM 2983 C CA . GLY B 1 115 ? -3.004 -22.016 -4.832 1 94.38 115 GLY B CA 1
ATOM 2984 C C . GLY B 1 115 ? -1.768 -21.891 -3.961 1 94.38 115 GLY B C 1
ATOM 2985 O O . GLY B 1 115 ? -0.664 -21.672 -4.465 1 94.38 115 GLY B O 1
ATOM 2986 N N . GLY B 1 116 ? -1.831 -21.953 -2.662 1 89.5 116 GLY B N 1
ATOM 2987 C CA . GLY B 1 116 ? -0.775 -21.625 -1.718 1 89.5 116 GLY B CA 1
ATOM 2988 C C . GLY B 1 116 ? 0.514 -22.391 -1.975 1 89.5 116 GLY B C 1
ATOM 2989 O O . GLY B 1 116 ? 1.602 -21.812 -1.916 1 89.5 116 GLY B O 1
ATOM 2990 N N . TRP B 1 117 ? 0.445 -23.625 -2.354 1 89.44 117 TRP B N 1
ATOM 2991 C CA . TRP B 1 117 ? 1.647 -24.438 -2.488 1 89.44 117 TRP B CA 1
ATOM 2992 C C . TRP B 1 117 ? 1.764 -25.016 -3.898 1 89.44 1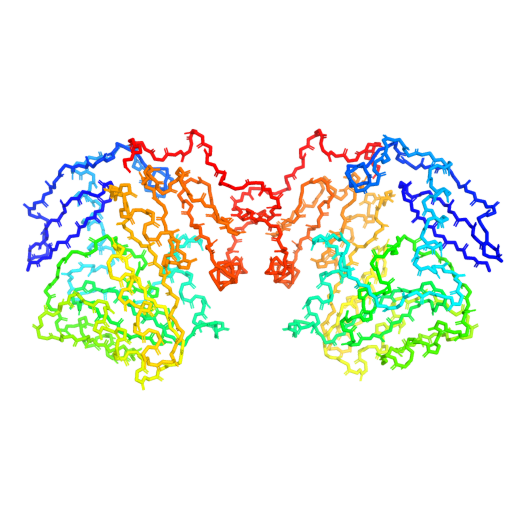17 TRP B C 1
ATOM 2994 O O . TRP B 1 117 ? 2.623 -25.859 -4.164 1 89.44 117 TRP B O 1
ATOM 3004 N N . ILE B 1 118 ? 0.929 -24.406 -4.723 1 92.38 118 ILE B N 1
ATOM 3005 C CA . ILE B 1 118 ? 0.986 -24.891 -6.094 1 92.38 118 ILE B CA 1
ATOM 3006 C C . ILE B 1 118 ? 2.041 -24.109 -6.879 1 92.38 118 ILE B C 1
ATOM 3008 O O . ILE B 1 118 ? 2.229 -22.922 -6.652 1 92.38 118 ILE B O 1
ATOM 3012 N N . SER B 1 119 ? 2.74 -24.797 -7.676 1 93.06 119 SER B N 1
ATOM 3013 C CA . SER B 1 119 ? 3.641 -24.203 -8.656 1 93.06 119 SER B CA 1
ATOM 3014 C C . SER B 1 119 ? 3.08 -24.312 -10.07 1 93.06 119 SER B C 1
ATOM 3016 O O . SER B 1 119 ? 1.915 -23.984 -10.305 1 93.06 119 SER B O 1
ATOM 3018 N N . GLY B 1 120 ? 3.846 -24.75 -10.992 1 96.31 120 GLY B N 1
ATOM 3019 C CA . GLY B 1 120 ? 3.369 -24.859 -12.359 1 96.31 120 GLY B CA 1
ATOM 3020 C C . GLY B 1 120 ? 2.689 -26.188 -12.648 1 96.31 120 GLY B C 1
ATOM 3021 O O . GLY B 1 120 ? 3.311 -27.109 -13.188 1 96.31 120 GLY B O 1
ATOM 3022 N N . LEU B 1 121 ? 1.41 -26.281 -12.281 1 97.88 121 LEU B N 1
ATOM 3023 C CA . LEU B 1 121 ? 0.658 -27.5 -12.555 1 97.88 121 LEU B CA 1
ATOM 3024 C C . LEU B 1 121 ? 0.465 -27.688 -14.055 1 97.88 121 LEU B C 1
ATOM 3026 O O . LEU B 1 121 ? -0.08 -26.828 -14.734 1 97.88 121 LEU B O 1
ATOM 3030 N N . VAL B 1 122 ? 0.923 -28.812 -14.523 1 97.19 122 VAL B N 1
ATOM 3031 C CA . VAL B 1 122 ? 0.878 -29.078 -15.961 1 97.19 122 VAL B CA 1
ATOM 3032 C C . VAL B 1 122 ? -0.307 -29.984 -16.281 1 97.19 122 VAL B C 1
ATOM 3034 O O . VAL B 1 122 ? -1.091 -29.703 -17.188 1 97.19 122 VAL B O 1
ATOM 3037 N N . THR B 1 123 ? -0.384 -31.125 -15.578 1 97.31 123 THR B N 1
ATOM 3038 C CA . THR B 1 123 ? -1.488 -32.062 -15.719 1 97.31 123 THR B CA 1
ATOM 3039 C C . THR B 1 123 ? -1.827 -32.719 -14.375 1 97.31 123 THR B C 1
ATOM 3041 O O . THR B 1 123 ? -0.98 -32.781 -13.477 1 97.31 123 THR B O 1
ATOM 3044 N N . THR B 1 124 ? -3.049 -33.094 -14.25 1 98.06 124 THR B N 1
ATOM 3045 C CA . THR B 1 124 ? -3.488 -33.781 -13.039 1 98.06 124 THR B CA 1
ATOM 3046 C C . THR B 1 124 ? -4.66 -34.719 -13.336 1 98.06 124 THR B C 1
ATOM 3048 O O . THR B 1 124 ? -5.379 -34.531 -14.32 1 98.06 124 THR B O 1
ATOM 3051 N N . ASP B 1 125 ? -4.785 -35.719 -12.539 1 97.5 125 ASP B N 1
ATOM 3052 C CA . ASP B 1 125 ? -5.93 -36.625 -12.602 1 97.5 125 ASP B CA 1
ATOM 3053 C C . ASP B 1 125 ? -6.977 -36.25 -11.555 1 97.5 125 ASP B C 1
ATOM 3055 O O . ASP B 1 125 ? -6.637 -35.781 -10.469 1 97.5 125 ASP B O 1
ATOM 3059 N N . PRO B 1 126 ? -8.219 -36.531 -11.953 1 98.06 126 PRO B N 1
ATOM 3060 C CA . PRO B 1 126 ? -9.266 -36.219 -10.977 1 98.06 126 PRO B CA 1
ATOM 3061 C C . PRO B 1 126 ? -9.164 -37.094 -9.719 1 98.06 126 PRO B C 1
ATOM 3063 O O . PRO B 1 126 ? -8.883 -38.281 -9.805 1 98.06 126 PRO B O 1
ATOM 3066 N N . ILE B 1 127 ? -9.328 -36.469 -8.586 1 98.06 127 ILE B N 1
ATOM 3067 C CA . ILE B 1 127 ? -9.406 -37.156 -7.301 1 98.06 127 ILE B CA 1
ATOM 3068 C C . ILE B 1 127 ? -10.766 -36.875 -6.656 1 98.06 127 ILE B C 1
ATOM 3070 O O . ILE B 1 127 ? -11.062 -35.75 -6.262 1 98.06 127 ILE B O 1
ATOM 3074 N N . PRO B 1 128 ? -11.539 -37.906 -6.48 1 98.5 128 PRO B N 1
ATOM 3075 C CA . PRO B 1 128 ? -12.922 -37.75 -6.039 1 98.5 128 PRO B CA 1
ATOM 3076 C C . PRO B 1 128 ? -13.031 -36.938 -4.746 1 98.5 128 PRO B C 1
ATOM 3078 O O . PRO B 1 128 ? -13.875 -36.031 -4.637 1 98.5 128 PRO B O 1
ATOM 3081 N N . GLU B 1 129 ? -12.211 -37.156 -3.758 1 98.44 129 GLU B N 1
ATOM 3082 C CA . GLU B 1 129 ? -12.258 -36.469 -2.473 1 98.44 129 GLU B CA 1
ATOM 3083 C C . GLU B 1 129 ? -11.938 -35 -2.635 1 98.44 129 GLU B C 1
ATOM 3085 O O . GLU B 1 129 ? -12.531 -34.156 -1.964 1 98.44 129 GLU B O 1
ATOM 3090 N N . VAL B 1 130 ? -11.031 -34.656 -3.555 1 98.44 130 VAL B N 1
ATOM 3091 C CA . VAL B 1 130 ? -10.656 -33.281 -3.811 1 98.44 130 VAL B CA 1
ATOM 3092 C C . VAL B 1 130 ? -11.797 -32.562 -4.523 1 98.44 130 VAL B C 1
ATOM 3094 O O . VAL B 1 130 ? -12.156 -31.438 -4.148 1 98.44 130 VAL B O 1
ATOM 3097 N N . LEU B 1 131 ? -12.375 -33.219 -5.523 1 98.81 131 LEU B N 1
ATOM 3098 C CA . LEU B 1 131 ? -13.5 -32.656 -6.254 1 98.81 131 LEU B CA 1
ATOM 3099 C C . LEU B 1 131 ? -14.656 -32.344 -5.312 1 98.81 131 LEU B C 1
ATOM 3101 O O . LEU B 1 131 ? -15.195 -31.234 -5.336 1 98.81 131 LEU B O 1
ATOM 3105 N N . ALA B 1 132 ? -14.961 -33.281 -4.441 1 98.75 132 ALA B N 1
ATOM 3106 C CA . ALA B 1 132 ? -16.047 -33.125 -3.482 1 98.75 132 ALA B CA 1
ATOM 3107 C C . ALA B 1 132 ? -15.734 -31.984 -2.506 1 98.75 132 ALA B C 1
ATOM 3109 O O . ALA B 1 132 ? -16.625 -31.203 -2.139 1 98.75 132 ALA B O 1
ATOM 3110 N N . GLY B 1 133 ? -14.492 -31.922 -2.045 1 98.62 133 GLY B N 1
ATOM 3111 C CA . GLY B 1 133 ? -14.078 -30.859 -1.129 1 98.62 133 GLY B CA 1
ATOM 3112 C C . GLY B 1 133 ? -14.211 -29.469 -1.719 1 98.62 133 GLY B C 1
ATOM 3113 O O . GLY B 1 133 ? -14.609 -28.531 -1.028 1 98.62 133 GLY B O 1
ATOM 3114 N N . ILE B 1 134 ? -13.859 -29.328 -2.975 1 98.81 134 ILE B N 1
ATOM 3115 C CA . ILE B 1 134 ? -13.953 -28.047 -3.672 1 98.81 134 ILE B CA 1
ATOM 3116 C C . ILE B 1 134 ? -15.414 -27.625 -3.809 1 98.81 134 ILE B C 1
ATOM 3118 O O . ILE B 1 134 ? -15.781 -26.484 -3.514 1 98.81 134 ILE B O 1
ATOM 3122 N N . GLU B 1 135 ? -16.234 -28.578 -4.203 1 98.69 135 GLU B N 1
ATOM 3123 C CA . GLU B 1 135 ? -17.656 -28.297 -4.371 1 98.69 135 GLU B CA 1
ATOM 3124 C C . GLU B 1 135 ? -18.297 -27.906 -3.043 1 98.69 135 GLU B C 1
ATOM 3126 O O . GLU B 1 135 ? -19.125 -27 -2.996 1 98.69 135 GLU B O 1
ATOM 3131 N N . ALA B 1 136 ? -17.891 -28.578 -2.008 1 98.56 136 ALA B N 1
ATOM 3132 C CA . ALA B 1 136 ? -18.438 -28.297 -0.68 1 98.56 136 ALA B CA 1
ATOM 3133 C C . ALA B 1 136 ? -18.062 -26.891 -0.22 1 98.56 136 ALA B C 1
ATOM 3135 O O . ALA B 1 136 ? -18.75 -26.312 0.636 1 98.56 136 ALA B O 1
ATOM 3136 N N . ARG B 1 137 ? -17.078 -26.359 -0.827 1 98.44 137 ARG B N 1
ATOM 3137 C CA . ARG B 1 137 ? -16.609 -25.031 -0.435 1 98.44 137 ARG B CA 1
ATOM 3138 C C . ARG B 1 137 ? -17.031 -23.969 -1.45 1 98.44 137 ARG B C 1
ATOM 3140 O O . ARG B 1 137 ? -16.516 -22.859 -1.438 1 98.44 137 ARG B O 1
ATOM 3147 N N . GLY B 1 138 ? -17.859 -24.375 -2.348 1 98.06 138 GLY B N 1
ATOM 3148 C CA . GLY B 1 138 ? -18.453 -23.438 -3.281 1 98.06 138 GLY B CA 1
ATOM 3149 C C . GLY B 1 138 ? -17.656 -23.281 -4.566 1 98.06 138 GLY B C 1
ATOM 3150 O O . GLY B 1 138 ? -17.891 -22.359 -5.344 1 98.06 138 GLY B O 1
ATOM 3151 N N . GLY B 1 139 ? -16.703 -24.125 -4.797 1 98.69 139 GLY B N 1
ATOM 3152 C CA . GLY B 1 139 ? -15.945 -24.094 -6.039 1 98.69 139 GLY B CA 1
ATOM 3153 C C . GLY B 1 139 ? -16.641 -24.844 -7.168 1 98.69 139 GLY B C 1
ATOM 3154 O O . GLY B 1 139 ? -17.391 -25.797 -6.926 1 98.69 139 GLY B O 1
ATOM 3155 N N . VAL B 1 140 ? -16.406 -24.391 -8.328 1 98.81 140 VAL B N 1
ATOM 3156 C CA . VAL B 1 140 ? -16.891 -25.062 -9.531 1 98.81 140 VAL B CA 1
ATOM 3157 C C . VAL B 1 140 ? -15.719 -25.625 -10.32 1 98.81 140 VAL B C 1
ATOM 3159 O O . VAL B 1 140 ? -14.875 -24.875 -10.812 1 98.81 140 VAL B O 1
ATOM 3162 N N . VAL B 1 141 ? -15.719 -26.938 -10.453 1 98.88 141 VAL B N 1
ATOM 3163 C CA . VAL B 1 141 ? -14.68 -27.594 -11.234 1 98.88 141 VAL B CA 1
ATOM 3164 C C . VAL B 1 141 ? -15.062 -27.594 -12.711 1 98.88 141 VAL B C 1
ATOM 3166 O O . VAL B 1 141 ? -16.156 -28.016 -13.07 1 98.88 141 VAL B O 1
ATOM 3169 N N . LEU B 1 142 ? -14.156 -27.156 -13.516 1 98.75 142 LEU B N 1
ATOM 3170 C CA . LEU B 1 142 ? -14.438 -27.031 -14.945 1 98.75 142 LEU B CA 1
ATOM 3171 C C . LEU B 1 142 ? -14.828 -28.375 -15.547 1 98.75 142 LEU B C 1
ATOM 3173 O O . LEU B 1 142 ? -15.812 -28.469 -16.297 1 98.75 142 LEU B O 1
ATOM 3177 N N . ASP B 1 143 ? -14.062 -29.406 -15.273 1 98.5 143 ASP B N 1
ATOM 3178 C CA . ASP B 1 143 ? -14.266 -30.734 -15.852 1 98.5 143 ASP B CA 1
ATOM 3179 C C . ASP B 1 143 ? -13.93 -31.828 -14.844 1 98.5 143 ASP B C 1
ATOM 3181 O O . ASP B 1 143 ? -12.828 -32.375 -14.859 1 98.5 143 ASP B O 1
ATOM 3185 N N . PRO B 1 144 ? -14.859 -32.25 -14.031 1 98.38 144 PRO B N 1
ATOM 3186 C CA . PRO B 1 144 ? -14.602 -33.25 -12.984 1 98.38 144 PRO B CA 1
ATOM 3187 C C . PRO B 1 144 ? -14.164 -34.594 -13.531 1 98.38 144 PRO B C 1
ATOM 3189 O O . PRO B 1 144 ? -13.547 -35.375 -12.812 1 98.38 144 PRO B O 1
ATOM 3192 N N . ALA B 1 145 ? -14.469 -34.875 -14.766 1 98.31 145 ALA B N 1
ATOM 3193 C CA . ALA B 1 145 ? -14.156 -36.188 -15.344 1 98.31 145 ALA B CA 1
ATOM 3194 C C . ALA B 1 145 ? -12.68 -36.281 -15.711 1 98.31 145 ALA B C 1
ATOM 3196 O O . ALA B 1 145 ? -12.07 -37.344 -15.586 1 98.31 145 ALA B O 1
ATOM 3197 N N . THR B 1 146 ? -12.086 -35.188 -16.156 1 98.19 146 THR B N 1
ATOM 3198 C CA . THR B 1 146 ? -10.734 -35.281 -16.688 1 98.19 146 THR B CA 1
ATOM 3199 C C . THR B 1 146 ? -9.773 -34.375 -15.914 1 98.19 146 THR B C 1
ATOM 3201 O O . THR B 1 146 ? -8.555 -34.5 -16.062 1 98.19 146 THR B O 1
ATOM 3204 N N . ALA B 1 147 ? -10.344 -33.469 -15.125 1 98.25 147 ALA B N 1
ATOM 3205 C CA . ALA B 1 147 ? -9.539 -32.469 -14.422 1 98.25 147 ALA B CA 1
ATOM 3206 C C . ALA B 1 147 ? -8.672 -31.672 -15.391 1 98.25 147 ALA B C 1
ATOM 3208 O O . ALA B 1 147 ? -7.52 -31.344 -15.086 1 98.25 147 ALA B O 1
ATOM 3209 N N . ARG B 1 148 ? -9.188 -31.375 -16.531 1 97.88 148 ARG B N 1
ATOM 3210 C CA . ARG B 1 148 ? -8.391 -30.656 -17.531 1 97.88 148 ARG B CA 1
ATOM 3211 C C . ARG B 1 148 ? -8.109 -29.234 -17.078 1 97.88 148 ARG B C 1
ATOM 3213 O O . ARG B 1 148 ? -8.914 -28.625 -16.359 1 97.88 148 ARG B O 1
ATOM 3220 N N . ILE B 1 149 ? -7.023 -28.641 -17.516 1 98.19 149 ILE B N 1
ATOM 3221 C CA . ILE B 1 149 ? -6.629 -27.266 -17.234 1 98.19 149 ILE B CA 1
ATOM 3222 C C . ILE B 1 149 ? -6.902 -26.391 -18.469 1 98.19 149 ILE B C 1
ATOM 3224 O O . ILE B 1 149 ? -6.324 -26.609 -19.531 1 98.19 149 ILE B O 1
ATOM 3228 N N . ASP B 1 150 ? -7.82 -25.516 -18.312 1 98.69 150 ASP B N 1
ATOM 3229 C CA . ASP B 1 150 ? -8.242 -24.594 -19.359 1 98.69 150 ASP B CA 1
ATOM 3230 C C . ASP B 1 150 ? -8.773 -23.297 -18.766 1 98.69 150 ASP B C 1
ATOM 3232 O O . ASP B 1 150 ? -9.961 -23.188 -18.453 1 98.69 150 ASP B O 1
ATOM 3236 N N . GLN B 1 151 ? -7.941 -22.328 -18.734 1 98.69 151 GLN B N 1
ATOM 3237 C CA . GLN B 1 151 ? -8.258 -21.094 -18.031 1 98.69 151 GLN B CA 1
ATOM 3238 C C . GLN B 1 151 ? -9.289 -20.266 -18.797 1 98.69 151 GLN B C 1
ATOM 3240 O O . GLN B 1 151 ? -10.094 -19.547 -18.203 1 98.69 151 GLN B O 1
ATOM 3245 N N . VAL B 1 152 ? -9.219 -20.328 -20.109 1 98.88 152 VAL B N 1
ATOM 3246 C CA . VAL B 1 152 ? -10.188 -19.578 -20.906 1 98.88 152 VAL B CA 1
ATOM 3247 C C . VAL B 1 152 ? -11.586 -20.172 -20.719 1 98.88 152 VAL B C 1
ATOM 3249 O O . VAL B 1 152 ? -12.547 -19.422 -20.5 1 98.88 152 VAL B O 1
ATOM 3252 N N . ALA B 1 153 ? -11.664 -21.484 -20.75 1 98.81 153 ALA B N 1
ATOM 3253 C CA . ALA B 1 153 ? -12.953 -22.125 -20.516 1 98.81 153 ALA B CA 1
ATOM 3254 C C . ALA B 1 153 ? -13.461 -21.828 -19.109 1 98.81 153 ALA B C 1
ATOM 3256 O O . ALA B 1 153 ? -14.656 -21.594 -18.906 1 98.81 153 ALA B O 1
ATOM 3257 N N . GLY B 1 154 ? -12.586 -21.859 -18.094 1 98.81 154 GLY B N 1
ATOM 3258 C CA . GLY B 1 154 ? -12.969 -21.469 -16.75 1 98.81 154 GLY B CA 1
ATOM 3259 C C . GLY B 1 154 ? -13.469 -20.031 -16.672 1 98.81 154 GLY B C 1
ATOM 3260 O O . GLY B 1 154 ? -14.445 -19.75 -15.969 1 98.81 154 GLY B O 1
ATOM 3261 N N . ALA B 1 155 ? -12.805 -19.172 -17.391 1 98.94 155 ALA B N 1
ATOM 3262 C CA . ALA B 1 155 ? -13.195 -17.75 -17.406 1 98.94 155 ALA B CA 1
ATOM 3263 C C . ALA B 1 155 ? -14.578 -17.562 -18.016 1 98.94 155 ALA B C 1
ATOM 3265 O O . ALA B 1 155 ? -15.336 -16.688 -17.594 1 98.94 155 ALA B O 1
ATOM 3266 N N . LYS B 1 156 ? -14.859 -18.344 -19.016 1 98.88 156 LYS B N 1
ATOM 3267 C CA . LYS B 1 156 ? -16.188 -18.281 -19.609 1 98.88 156 LYS B CA 1
ATOM 3268 C C . LYS B 1 156 ? -17.266 -18.594 -18.562 1 98.88 156 LYS B C 1
ATOM 3270 O O . LYS B 1 156 ? -18.297 -17.938 -18.5 1 98.88 156 LYS B O 1
ATOM 3275 N N . ILE B 1 157 ? -17.016 -19.625 -17.781 1 98.75 157 ILE B N 1
ATOM 3276 C CA . ILE B 1 157 ? -17.953 -19.969 -16.703 1 98.75 157 ILE B CA 1
ATOM 3277 C C . ILE B 1 157 ? -18.047 -18.812 -15.711 1 98.75 157 ILE B C 1
ATOM 3279 O O . ILE B 1 157 ? -19.156 -18.438 -15.305 1 98.75 157 ILE B O 1
ATOM 3283 N N . ALA B 1 158 ? -16.922 -18.281 -15.32 1 98.88 158 ALA B N 1
ATOM 3284 C CA . ALA B 1 158 ? -16.906 -17.156 -14.383 1 98.88 158 ALA B CA 1
ATOM 3285 C C . ALA B 1 158 ? -17.672 -15.969 -14.93 1 98.88 158 ALA B C 1
ATOM 3287 O O . ALA B 1 158 ? -18.422 -15.312 -14.195 1 98.88 158 ALA B O 1
ATOM 3288 N N . ALA B 1 159 ? -17.531 -15.727 -16.219 1 98.69 159 ALA B N 1
ATOM 3289 C CA . ALA B 1 159 ? -18.141 -14.57 -16.859 1 98.69 159 ALA B CA 1
ATOM 3290 C C . ALA B 1 159 ? -19.672 -14.672 -16.859 1 98.69 159 ALA B C 1
ATOM 3292 O O . ALA B 1 159 ? -20.359 -13.672 -17.016 1 98.69 159 ALA B O 1
ATOM 3293 N N . GLU B 1 160 ? -20.203 -15.836 -16.703 1 98.38 160 GLU B N 1
ATOM 3294 C CA . GLU B 1 160 ? -21.656 -16.031 -16.609 1 98.38 160 GLU B CA 1
ATOM 3295 C C . GLU B 1 160 ? -22.172 -15.672 -15.219 1 98.38 160 GLU B C 1
ATOM 3297 O O . GLU B 1 160 ? -23.375 -15.477 -15.031 1 98.38 160 GLU B O 1
ATOM 3302 N N . ARG B 1 161 ? -21.297 -15.586 -14.273 1 98 161 ARG B N 1
ATOM 3303 C CA . ARG B 1 161 ? -21.719 -15.5 -12.883 1 98 161 ARG B CA 1
ATOM 3304 C C . ARG B 1 161 ? -21.234 -14.203 -12.242 1 98 161 ARG B C 1
ATOM 3306 O O . ARG B 1 161 ? -21.844 -13.719 -11.281 1 98 161 ARG B O 1
ATOM 3313 N N . TYR B 1 162 ? -20.203 -13.758 -12.734 1 98.44 162 TYR B N 1
ATOM 3314 C CA . TYR B 1 162 ? -19.547 -12.633 -12.078 1 98.44 162 TYR B CA 1
ATOM 3315 C C . TYR B 1 162 ? -19.203 -11.539 -13.086 1 98.44 162 TYR B C 1
ATOM 3317 O O . TYR B 1 162 ? -18.984 -11.828 -14.266 1 98.44 162 TYR B O 1
ATOM 3325 N N . LYS B 1 163 ? -19.062 -10.32 -12.609 1 98.5 163 LYS B N 1
ATOM 3326 C CA . LYS B 1 163 ? -18.734 -9.188 -13.461 1 98.5 163 LYS B CA 1
ATOM 3327 C C . LYS B 1 163 ? -17.234 -8.898 -13.438 1 98.5 163 LYS B C 1
ATOM 3329 O O . LYS B 1 163 ? -16.688 -8.273 -14.352 1 98.5 163 LYS B O 1
ATOM 3334 N N . SER B 1 164 ? -16.547 -9.32 -12.375 1 98.88 164 SER B N 1
ATOM 3335 C CA . SER B 1 164 ? -15.117 -9.102 -12.227 1 98.88 164 SER B CA 1
ATOM 3336 C C . SER B 1 164 ? -14.445 -10.281 -11.539 1 98.88 164 SER B C 1
ATOM 3338 O O . SER B 1 164 ? -14.891 -10.719 -10.469 1 98.88 164 SER B O 1
ATOM 3340 N N . PHE B 1 165 ? -13.414 -10.828 -12.07 1 98.94 165 PHE B N 1
ATOM 3341 C CA . PHE B 1 165 ? -12.742 -11.977 -11.477 1 98.94 165 PHE B CA 1
ATOM 3342 C C . PHE B 1 165 ? -11.297 -12.07 -11.969 1 98.94 165 PHE B C 1
ATOM 3344 O O . PHE B 1 165 ? -10.93 -11.438 -12.961 1 98.94 165 PHE B O 1
ATOM 3351 N N . ALA B 1 166 ? -10.453 -12.773 -11.242 1 98.94 166 ALA B N 1
ATOM 3352 C CA . ALA B 1 166 ? -9.055 -12.977 -11.594 1 98.94 166 ALA B CA 1
ATOM 3353 C C . ALA B 1 166 ? -8.852 -14.312 -12.305 1 98.94 166 ALA B C 1
ATOM 3355 O O . ALA B 1 166 ? -9.57 -15.281 -12.039 1 98.94 166 ALA B O 1
ATOM 3356 N N . VAL B 1 167 ? -7.93 -14.367 -13.188 1 98.94 167 VAL B N 1
ATOM 3357 C CA . VAL B 1 167 ? -7.539 -15.594 -13.867 1 98.94 167 VAL B CA 1
ATOM 3358 C C . VAL B 1 167 ? -6.016 -15.711 -13.898 1 98.94 167 VAL B C 1
ATOM 3360 O O . VAL B 1 167 ? -5.324 -14.773 -14.312 1 98.94 167 VAL B O 1
ATOM 3363 N N . THR B 1 168 ? -5.488 -16.844 -13.461 1 98.62 168 THR B N 1
ATOM 3364 C CA . THR B 1 168 ? -4.055 -17.078 -13.594 1 98.62 168 THR B CA 1
ATOM 3365 C C . THR B 1 168 ? -3.727 -17.641 -14.969 1 98.62 168 THR B C 1
ATOM 3367 O O . THR B 1 168 ? -4.469 -18.469 -15.5 1 98.62 168 THR B O 1
ATOM 3370 N N . VAL B 1 169 ? -2.664 -17.172 -15.523 1 98.19 169 VAL B N 1
ATOM 3371 C CA . VAL B 1 169 ? -2.234 -17.672 -16.828 1 98.19 169 VAL B CA 1
ATOM 3372 C C . VAL B 1 169 ? -0.73 -17.922 -16.812 1 98.19 169 VAL B C 1
ATOM 3374 O O . VAL B 1 169 ? 0.012 -17.266 -16.078 1 98.19 169 VAL B O 1
ATOM 3377 N N . ALA B 1 170 ? -0.298 -18.844 -17.719 1 96.69 170 ALA B N 1
ATOM 3378 C CA . ALA B 1 170 ? 1.123 -19.188 -17.781 1 96.69 170 ALA B CA 1
ATOM 3379 C C . ALA B 1 170 ? 1.706 -18.828 -19.156 1 96.69 170 ALA B C 1
ATOM 3381 O O . ALA B 1 170 ? 2.844 -19.203 -19.469 1 96.69 170 ALA B O 1
ATOM 3382 N N . ASP B 1 171 ? 0.851 -18.172 -20.031 1 96.75 171 ASP B N 1
ATOM 3383 C CA . ASP B 1 171 ? 1.34 -17.828 -21.375 1 96.75 171 ASP B CA 1
ATOM 3384 C C . ASP B 1 171 ? 0.567 -16.656 -21.953 1 96.75 171 ASP B C 1
ATOM 3386 O O . ASP B 1 171 ? -0.534 -16.344 -21.5 1 96.75 171 ASP B O 1
ATOM 3390 N N . ALA B 1 172 ? 1.19 -16.078 -22.938 1 98.19 172 ALA B N 1
ATOM 3391 C CA . ALA B 1 172 ? 0.65 -14.867 -23.531 1 98.19 172 ALA B CA 1
ATOM 3392 C C . ALA B 1 172 ? -0.625 -15.164 -24.312 1 98.19 172 ALA B C 1
ATOM 3394 O O . ALA B 1 172 ? -1.557 -14.359 -24.328 1 98.19 172 ALA B O 1
ATOM 3395 N N . GLU B 1 173 ? -0.629 -16.219 -24.969 1 98.5 173 GLU B N 1
ATOM 3396 C CA . GLU B 1 173 ? -1.787 -16.562 -25.797 1 98.5 173 GLU B CA 1
ATOM 3397 C C . GLU B 1 173 ? -3.061 -16.609 -24.953 1 98.5 173 GLU B C 1
ATOM 3399 O O . GLU B 1 173 ? -4.086 -16.047 -25.328 1 98.5 173 GLU B O 1
ATOM 3404 N N . THR B 1 174 ? -2.977 -17.344 -23.844 1 98.69 174 THR B N 1
ATOM 3405 C CA . THR B 1 174 ? -4.129 -17.438 -22.953 1 98.69 174 THR B CA 1
ATOM 3406 C C . THR B 1 174 ? -4.535 -16.047 -22.453 1 98.69 174 THR B C 1
ATOM 3408 O O . THR B 1 174 ? -5.727 -15.719 -22.422 1 98.69 174 THR B O 1
ATOM 3411 N N . ALA B 1 175 ? -3.594 -15.211 -22.078 1 98.81 175 ALA B N 1
ATOM 3412 C CA . ALA B 1 175 ? -3.873 -13.859 -21.609 1 98.81 175 ALA B CA 1
ATOM 3413 C C . ALA B 1 175 ? -4.621 -13.055 -22.672 1 98.81 175 ALA B C 1
ATOM 3415 O O . ALA B 1 175 ? -5.594 -12.367 -22.375 1 98.81 175 ALA B O 1
ATOM 3416 N N . GLU B 1 176 ? -4.176 -13.18 -23.859 1 98.88 176 GLU B N 1
ATOM 3417 C CA . GLU B 1 176 ? -4.781 -12.445 -24.953 1 98.88 176 GLU B CA 1
ATOM 3418 C C . GLU B 1 176 ? -6.207 -12.922 -25.219 1 98.88 176 GLU B C 1
ATOM 3420 O O . GLU B 1 176 ? -7.094 -12.117 -25.516 1 98.88 176 GLU B O 1
ATOM 3425 N N . ARG B 1 177 ? -6.375 -14.164 -25.125 1 98.81 177 ARG B N 1
ATOM 3426 C CA . ARG B 1 177 ? -7.719 -14.711 -25.297 1 98.81 177 ARG B CA 1
ATOM 3427 C C . ARG B 1 177 ? -8.648 -14.219 -24.203 1 98.81 177 ARG B C 1
ATOM 3429 O O . ARG B 1 177 ? -9.844 -14.008 -24.438 1 98.81 177 ARG B O 1
ATOM 3436 N N . LEU B 1 178 ? -8.141 -14.07 -23.031 1 98.94 178 LEU B N 1
ATOM 3437 C CA . LEU B 1 178 ? -8.938 -13.547 -21.938 1 98.94 178 LEU B CA 1
ATOM 3438 C C . LEU B 1 178 ? -9.336 -12.094 -22.188 1 98.94 178 LEU B C 1
ATOM 3440 O O . LEU B 1 178 ? -10.445 -11.68 -21.859 1 98.94 178 LEU B O 1
ATOM 3444 N N . ARG B 1 179 ? -8.438 -11.297 -22.75 1 98.81 179 ARG B N 1
ATOM 3445 C CA . ARG B 1 179 ? -8.766 -9.922 -23.109 1 98.81 179 ARG B CA 1
ATOM 3446 C C . ARG B 1 179 ? -9.891 -9.875 -24.125 1 98.81 179 ARG B C 1
ATOM 3448 O O . ARG B 1 179 ? -10.797 -9.047 -24.031 1 98.81 179 ARG B O 1
ATOM 3455 N N . ALA B 1 180 ? -9.789 -10.781 -25.062 1 98.62 180 ALA B N 1
ATOM 3456 C CA . ALA B 1 180 ? -10.867 -10.875 -26.047 1 98.62 180 ALA B CA 1
ATOM 3457 C C . ALA B 1 180 ? -12.188 -11.234 -25.375 1 98.62 180 ALA B C 1
ATOM 3459 O O . ALA B 1 180 ? -13.234 -10.656 -25.688 1 98.62 180 ALA B O 1
ATOM 3460 N N . LEU B 1 181 ? -12.125 -12.188 -24.469 1 98.62 181 LEU B N 1
ATOM 3461 C CA . LEU B 1 181 ? -13.312 -12.625 -23.75 1 98.62 181 LEU B CA 1
ATOM 3462 C C . LEU B 1 181 ? -13.914 -11.477 -22.953 1 98.62 181 LEU B C 1
ATOM 3464 O O . LEU B 1 181 ? -15.133 -11.359 -22.844 1 98.62 181 LEU B O 1
ATOM 3468 N N . GLU B 1 182 ? -13.078 -10.703 -22.297 1 98.25 182 GLU B N 1
ATOM 3469 C CA . GLU B 1 182 ? -13.508 -9.547 -21.516 1 98.25 182 GLU B CA 1
ATOM 3470 C C . GLU B 1 182 ? -14.414 -8.633 -22.344 1 98.25 182 GLU B C 1
ATOM 3472 O O . GLU B 1 182 ? -15.453 -8.18 -21.875 1 98.25 182 GLU B O 1
ATOM 3477 N N . LYS B 1 183 ? -13.977 -8.352 -23.516 1 97.31 183 LYS B N 1
ATOM 3478 C CA . LYS B 1 183 ? -14.727 -7.48 -24.422 1 97.31 183 LYS B CA 1
ATOM 3479 C C . LYS B 1 183 ? -16.031 -8.141 -24.859 1 97.31 183 LYS B C 1
ATOM 3481 O O . LYS B 1 183 ? -17.078 -7.504 -24.875 1 97.31 183 LYS B O 1
ATOM 3486 N N . GLU B 1 184 ? -15.898 -9.383 -25.156 1 98.06 184 GLU B N 1
ATOM 3487 C CA . GLU B 1 184 ? -17.031 -10.133 -25.672 1 98.06 184 GLU B CA 1
ATOM 3488 C C . GLU B 1 184 ? -18.141 -10.234 -24.625 1 98.06 184 GLU B C 1
ATOM 3490 O O . GLU B 1 184 ? -19.328 -10.125 -24.953 1 98.06 184 GLU B O 1
ATOM 3495 N N . ARG B 1 185 ? -17.797 -10.438 -23.406 1 98.12 185 ARG B N 1
ATOM 3496 C CA . ARG B 1 185 ? -18.766 -10.75 -22.359 1 98.12 185 ARG B CA 1
ATOM 3497 C C . ARG B 1 185 ? -19.047 -9.539 -21.484 1 98.12 185 ARG B C 1
ATOM 3499 O O . ARG B 1 185 ? -19.891 -9.594 -20.594 1 98.12 185 ARG B O 1
ATOM 3506 N N . ASP B 1 186 ? -18.391 -8.445 -21.688 1 97.81 186 ASP B N 1
ATOM 3507 C CA . ASP B 1 186 ? -18.531 -7.211 -20.922 1 97.81 186 ASP B CA 1
ATOM 3508 C C . ASP B 1 186 ? -18.266 -7.453 -19.438 1 97.81 186 ASP B C 1
ATOM 3510 O O . ASP B 1 186 ? -19.109 -7.141 -18.594 1 97.81 186 ASP B O 1
ATOM 3514 N N . VAL B 1 187 ? -17.234 -8.133 -19.109 1 98.69 187 VAL B N 1
ATOM 3515 C CA . VAL B 1 187 ? -16.766 -8.383 -17.75 1 98.69 187 VAL B CA 1
ATOM 3516 C C . VAL B 1 187 ? -15.344 -7.828 -17.594 1 98.69 187 VAL B C 1
ATOM 3518 O O . VAL B 1 187 ? -14.727 -7.406 -18.578 1 98.69 187 VAL B O 1
ATOM 3521 N N . ARG B 1 188 ? -14.867 -7.719 -16.422 1 98.5 188 ARG B N 1
ATOM 3522 C CA . ARG B 1 188 ? -13.492 -7.316 -16.125 1 98.5 188 ARG B CA 1
ATOM 3523 C C . ARG B 1 188 ? -12.672 -8.492 -15.617 1 98.5 188 ARG B C 1
ATOM 3525 O O . ARG B 1 188 ? -13.062 -9.156 -14.656 1 98.5 188 ARG B O 1
ATOM 3532 N N . ILE B 1 189 ? -11.57 -8.75 -16.25 1 98.94 189 ILE B N 1
ATOM 3533 C CA . ILE B 1 189 ? -10.742 -9.898 -15.891 1 98.94 189 ILE B CA 1
ATOM 3534 C C . ILE B 1 189 ? -9.375 -9.414 -15.43 1 98.94 189 ILE B C 1
ATOM 3536 O O . ILE B 1 189 ? -8.656 -8.75 -16.188 1 98.94 189 ILE B O 1
ATOM 3540 N N . LEU B 1 190 ? -9.078 -9.648 -14.195 1 98.94 190 LEU B N 1
ATOM 3541 C CA . LEU B 1 190 ? -7.727 -9.445 -13.695 1 98.94 190 LEU B CA 1
ATOM 3542 C C . LEU B 1 190 ? -6.809 -10.586 -14.117 1 98.94 190 LEU B C 1
ATOM 3544 O O . LEU B 1 190 ? -6.875 -11.68 -13.562 1 98.94 190 LEU B O 1
ATOM 3548 N N . VAL B 1 191 ? -5.949 -10.344 -15.039 1 98.94 191 VAL B N 1
ATOM 3549 C CA . VAL B 1 191 ? -5.07 -11.375 -15.578 1 98.94 191 VAL B CA 1
ATOM 3550 C C . VAL B 1 191 ? -3.771 -11.422 -14.773 1 98.94 191 VAL B C 1
ATOM 3552 O O . VAL B 1 191 ? -3.033 -10.438 -14.719 1 98.94 191 VAL B O 1
ATOM 3555 N N . VAL B 1 192 ? -3.486 -12.602 -14.18 1 98.81 192 VAL B N 1
ATOM 3556 C CA . VAL B 1 192 ? -2.311 -12.781 -13.336 1 98.81 192 VAL B CA 1
ATOM 3557 C C . VAL B 1 192 ? -1.372 -13.805 -13.969 1 98.81 192 VAL B C 1
ATOM 3559 O O . VAL B 1 192 ? -1.686 -15 -14.016 1 98.81 192 VAL B O 1
ATOM 3562 N N . GLY B 1 193 ? -0.214 -13.305 -14.406 1 98.31 193 GLY B N 1
ATOM 3563 C CA . GLY B 1 193 ? 0.773 -14.195 -15 1 98.31 193 GLY B CA 1
ATOM 3564 C C . GLY B 1 193 ? 1.592 -14.945 -13.969 1 98.31 193 GLY B C 1
ATOM 3565 O O . GLY B 1 193 ? 2.215 -14.344 -13.102 1 98.31 193 GLY B O 1
ATOM 3566 N N . VAL B 1 194 ? 1.608 -16.25 -14.07 1 97.19 194 VAL B N 1
ATOM 3567 C CA . VAL B 1 194 ? 2.344 -17.125 -13.148 1 97.19 194 VAL B CA 1
ATOM 3568 C C . VAL B 1 194 ? 3.188 -18.109 -13.945 1 97.19 194 VAL B C 1
ATOM 3570 O O . VAL B 1 194 ? 2.977 -18.297 -15.141 1 97.19 194 VAL B O 1
ATOM 3573 N N . HIS B 1 195 ? 4.188 -18.703 -13.258 1 95.69 195 HIS B N 1
ATOM 3574 C CA . HIS B 1 195 ? 4.992 -19.766 -13.836 1 95.69 195 HIS B CA 1
ATOM 3575 C C . HIS B 1 195 ? 5.617 -19.328 -15.156 1 95.69 195 HIS B C 1
ATOM 3577 O O . HIS B 1 195 ? 5.473 -20.016 -16.172 1 95.69 195 HIS B O 1
ATOM 3583 N N . LEU B 1 196 ? 6.441 -18.266 -15.109 1 96 196 LEU B N 1
ATOM 3584 C CA . LEU B 1 196 ? 6.875 -17.609 -16.344 1 96 196 LEU B CA 1
ATOM 3585 C C . LEU B 1 196 ? 8.375 -17.797 -16.547 1 96 196 LEU B C 1
ATOM 3587 O O . LEU B 1 196 ? 8.945 -17.266 -17.516 1 96 196 LEU B O 1
ATOM 3591 N N . THR B 1 197 ? 9 -18.516 -15.641 1 94.56 197 THR B N 1
ATOM 3592 C CA . THR B 1 197 ? 10.406 -18.844 -15.836 1 94.56 197 THR B CA 1
ATOM 3593 C C . THR B 1 197 ? 10.625 -19.531 -17.188 1 94.56 197 THR B C 1
ATOM 3595 O O . THR B 1 197 ? 9.938 -20.5 -17.5 1 94.56 197 THR B O 1
ATOM 3598 N N . GLY B 1 198 ? 11.461 -18.953 -18.016 1 93.44 198 GLY B N 1
ATOM 3599 C CA . GLY B 1 198 ? 11.805 -19.578 -19.281 1 93.44 198 GLY B CA 1
ATOM 3600 C C . GLY B 1 198 ? 10.93 -19.109 -20.422 1 93.44 198 GLY B C 1
ATOM 3601 O O . GLY B 1 198 ? 11.039 -19.625 -21.547 1 93.44 198 GLY B O 1
ATOM 3602 N N . ILE B 1 199 ? 10.078 -18.203 -20.156 1 95.19 199 ILE B N 1
ATOM 3603 C CA . ILE B 1 199 ? 9.25 -17.656 -21.234 1 95.19 199 ILE B CA 1
ATOM 360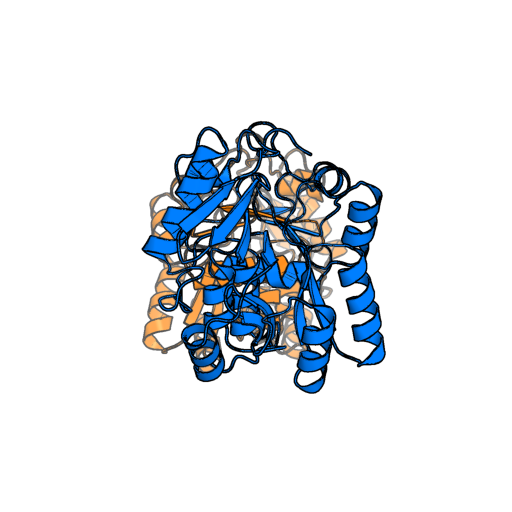4 C C . ILE B 1 199 ? 10.133 -16.953 -22.266 1 95.19 199 ILE B C 1
ATOM 3606 O O . ILE B 1 199 ? 11.125 -16.312 -21.906 1 95.19 199 ILE B O 1
ATOM 3610 N N . GLY B 1 200 ? 9.82 -17.094 -23.547 1 95.56 200 GLY B N 1
ATOM 3611 C CA . GLY B 1 200 ? 10.57 -16.438 -24.594 1 95.56 200 GLY B CA 1
ATOM 3612 C C . GLY B 1 200 ? 10.344 -14.93 -24.641 1 95.56 200 GLY B C 1
ATOM 3613 O O . GLY B 1 200 ? 9.398 -14.43 -24.031 1 95.56 200 GLY B O 1
ATOM 3614 N N . GLU B 1 201 ? 11.211 -14.25 -25.375 1 97.12 201 GLU B N 1
ATOM 3615 C CA . GLU B 1 201 ? 11.172 -12.789 -25.469 1 97.12 201 GLU B CA 1
ATOM 3616 C C . GLU B 1 201 ? 9.82 -12.312 -26.016 1 97.12 201 GLU B C 1
ATOM 3618 O O . GLU B 1 201 ? 9.203 -11.414 -25.438 1 97.12 201 GLU B O 1
ATOM 3623 N N . GLU B 1 202 ? 9.414 -12.883 -27.047 1 97.75 202 GLU B N 1
ATOM 3624 C CA . GLU B 1 202 ? 8.148 -12.484 -27.656 1 97.75 202 GLU B CA 1
ATOM 3625 C C . GLU B 1 202 ? 6.98 -12.75 -26.719 1 97.75 202 GLU B C 1
ATOM 3627 O O . GLU B 1 202 ? 6.098 -11.906 -26.562 1 97.75 202 GLU B O 1
ATOM 3632 N N . GLY B 1 203 ? 6.988 -13.961 -26.141 1 97.62 203 GLY B N 1
ATOM 3633 C CA . GLY B 1 203 ? 5.949 -14.297 -25.172 1 97.62 203 GLY B CA 1
ATOM 3634 C C . GLY B 1 203 ? 5.895 -13.336 -24 1 97.62 203 GLY B C 1
ATOM 3635 O O . GLY B 1 203 ? 4.809 -12.961 -23.547 1 97.62 203 GLY B O 1
ATOM 3636 N N . ALA B 1 204 ? 7.086 -12.93 -23.562 1 97.88 204 ALA B N 1
ATOM 3637 C CA . ALA B 1 204 ? 7.172 -12 -22.438 1 97.88 204 ALA B CA 1
ATOM 3638 C C . ALA B 1 204 ? 6.551 -10.656 -22.797 1 97.88 204 ALA B C 1
ATOM 3640 O O . ALA B 1 204 ? 5.762 -10.102 -22.031 1 97.88 204 ALA B O 1
ATOM 3641 N N . GLU B 1 205 ? 6.891 -10.117 -23.938 1 98.25 205 GLU B N 1
ATOM 3642 C CA . GLU B 1 205 ? 6.375 -8.828 -24.375 1 98.25 205 GLU B CA 1
ATOM 3643 C C . GLU B 1 205 ? 4.855 -8.859 -24.516 1 98.25 205 GLU B C 1
ATOM 3645 O O . GLU B 1 205 ? 4.168 -7.941 -24.078 1 98.25 205 GLU B O 1
ATOM 3650 N N . ARG B 1 206 ? 4.414 -9.914 -25.125 1 98.5 206 ARG B N 1
ATOM 3651 C CA . ARG B 1 206 ? 2.977 -10.07 -25.328 1 98.5 206 ARG B CA 1
ATOM 3652 C C . ARG B 1 206 ? 2.25 -10.211 -24 1 98.5 206 ARG B C 1
ATOM 3654 O O . ARG B 1 206 ? 1.174 -9.641 -23.797 1 98.5 206 ARG B O 1
ATOM 3661 N N . LEU B 1 207 ? 2.818 -10.938 -23.109 1 98.56 207 LEU B N 1
ATOM 3662 C CA . LEU B 1 207 ? 2.201 -11.125 -21.797 1 98.56 207 LEU B CA 1
ATOM 3663 C C . LEU B 1 207 ? 2.178 -9.812 -21.016 1 98.56 207 LEU B C 1
ATOM 3665 O O . LEU B 1 207 ? 1.171 -9.484 -20.391 1 98.56 207 LEU B O 1
ATOM 3669 N N . LEU B 1 208 ? 3.27 -9.016 -21.062 1 98.56 208 LEU B N 1
ATOM 3670 C CA . LEU B 1 208 ? 3.346 -7.734 -20.375 1 98.56 208 LEU B CA 1
ATOM 3671 C C . LEU B 1 208 ? 2.275 -6.777 -20.875 1 98.56 208 LEU B C 1
ATOM 3673 O O . LEU B 1 208 ? 1.769 -5.945 -20.125 1 98.56 208 LEU B O 1
ATOM 3677 N N . ALA B 1 209 ? 1.86 -6.953 -22.062 1 98.5 209 ALA B N 1
ATOM 3678 C CA . ALA B 1 209 ? 0.859 -6.078 -22.672 1 98.5 209 ALA B CA 1
ATOM 3679 C C . ALA B 1 209 ? -0.552 -6.504 -22.281 1 98.5 209 ALA B C 1
ATOM 3681 O O . ALA B 1 209 ? -1.467 -5.676 -22.234 1 98.5 209 ALA B O 1
ATOM 3682 N N . ALA B 1 210 ? -0.679 -7.785 -21.906 1 98.69 210 ALA B N 1
ATOM 3683 C CA . ALA B 1 210 ? -2.027 -8.312 -21.719 1 98.69 210 ALA B CA 1
ATOM 3684 C C . ALA B 1 210 ? -2.346 -8.516 -20.25 1 98.69 210 ALA B C 1
ATOM 3686 O O . ALA B 1 210 ? -3.516 -8.547 -19.859 1 98.69 210 ALA B O 1
ATOM 3687 N N . ALA B 1 211 ? -1.357 -8.656 -19.406 1 98.75 211 ALA B N 1
ATOM 3688 C CA . ALA B 1 211 ? -1.565 -9.016 -18.016 1 98.75 211 ALA B CA 1
ATOM 3689 C C . ALA B 1 211 ? -1.743 -7.777 -17.141 1 98.75 211 ALA B C 1
ATOM 3691 O O . ALA B 1 211 ? -1.381 -6.668 -17.547 1 98.75 211 ALA B O 1
ATOM 3692 N N . ASP B 1 212 ? -2.381 -7.941 -16 1 98.88 212 ASP B N 1
ATOM 3693 C CA . ASP B 1 212 ? -2.49 -6.891 -14.984 1 98.88 212 ASP B CA 1
ATOM 3694 C C . ASP B 1 212 ? -1.386 -7.023 -13.938 1 98.88 212 ASP B C 1
ATOM 3696 O O . ASP B 1 212 ? -0.927 -6.02 -13.383 1 98.88 212 ASP B O 1
ATOM 3700 N N . ILE B 1 213 ? -1.052 -8.25 -13.633 1 98.81 213 ILE B N 1
ATOM 3701 C CA . ILE B 1 213 ? -0.002 -8.609 -12.688 1 98.81 213 ILE B CA 1
ATOM 3702 C C . ILE B 1 213 ? 0.846 -9.742 -13.258 1 98.81 213 ILE B C 1
ATOM 3704 O O . ILE B 1 213 ? 0.32 -10.664 -13.883 1 98.81 213 ILE B O 1
ATOM 3708 N N . VAL B 1 214 ? 2.137 -9.688 -13.047 1 98.44 214 VAL B N 1
ATOM 3709 C CA . VAL B 1 214 ? 2.979 -10.812 -13.43 1 98.44 214 VAL B CA 1
ATOM 3710 C C . VAL B 1 214 ? 3.943 -11.148 -12.289 1 98.44 214 VAL B C 1
ATOM 3712 O O . VAL B 1 214 ? 4.438 -10.25 -11.602 1 98.44 214 VAL B O 1
ATOM 3715 N N . THR B 1 215 ? 4.082 -12.469 -12.148 1 94.62 215 THR B N 1
ATOM 3716 C CA . THR B 1 215 ? 5.148 -12.969 -11.289 1 94.62 215 THR B CA 1
ATOM 3717 C C . THR B 1 215 ? 6.438 -13.164 -12.078 1 94.62 215 THR B C 1
ATOM 3719 O O . THR B 1 215 ? 6.426 -13.766 -13.156 1 94.62 215 THR B O 1
ATOM 3722 N N . SER B 1 216 ? 7.461 -12.508 -11.891 1 89 216 SER B N 1
ATOM 3723 C CA . SER B 1 216 ? 8.641 -12.586 -12.75 1 89 216 SER B CA 1
ATOM 3724 C C . SER B 1 216 ? 9.461 -13.836 -12.453 1 89 216 SER B C 1
ATOM 3726 O O . SER B 1 216 ? 10.023 -14.438 -13.367 1 89 216 SER B O 1
ATOM 3728 N N . CYS B 1 217 ? 9.453 -14.227 -11.219 1 90.69 217 CYS B N 1
ATOM 3729 C CA . CYS B 1 217 ? 10.305 -15.328 -10.789 1 90.69 217 CYS B CA 1
ATOM 3730 C C . CYS B 1 217 ? 11.703 -15.195 -11.375 1 90.69 217 CYS B C 1
ATOM 3732 O O . CYS B 1 217 ? 12.391 -14.203 -11.141 1 90.69 217 CYS B O 1
ATOM 3734 N N . ALA B 1 218 ? 12.148 -16.234 -12.32 1 95.12 218 ALA B N 1
ATOM 3735 C CA . ALA B 1 218 ? 13.5 -16.203 -12.859 1 95.12 218 ALA B CA 1
ATOM 3736 C C . ALA B 1 218 ? 13.484 -15.859 -14.352 1 95.12 218 ALA B C 1
ATOM 3738 O O . ALA B 1 218 ? 14.445 -16.141 -15.07 1 95.12 218 ALA B O 1
ATOM 3739 N N . SER B 1 219 ? 12.461 -15.219 -14.82 1 95.81 219 SER B N 1
ATOM 3740 C CA . SER B 1 219 ? 12.336 -14.883 -16.234 1 95.81 219 SER B CA 1
ATOM 3741 C C . SER B 1 219 ? 13.203 -13.68 -16.609 1 95.81 219 SER B C 1
ATOM 3743 O O . SER B 1 219 ? 12.906 -12.555 -16.203 1 95.81 219 SER B O 1
ATOM 3745 N N . LYS B 1 220 ? 14.18 -13.875 -17.406 1 95.94 220 LYS B N 1
ATOM 3746 C CA . LYS B 1 220 ? 15.086 -12.805 -17.828 1 95.94 220 LYS B CA 1
ATOM 3747 C C . LYS B 1 220 ? 14.359 -11.773 -18.688 1 95.94 220 LYS B C 1
ATOM 3749 O O . LYS B 1 220 ? 14.383 -10.578 -18.375 1 95.94 220 LYS B O 1
ATOM 3754 N N . PRO B 1 221 ? 13.641 -12.18 -19.688 1 97.19 221 PRO B N 1
ATOM 3755 C CA . PRO B 1 221 ? 12.992 -11.18 -20.531 1 97.19 221 PRO B CA 1
ATOM 3756 C C . PRO B 1 221 ? 11.969 -10.336 -19.781 1 97.19 221 PRO B C 1
ATOM 3758 O O . PRO B 1 221 ? 11.852 -9.133 -20.016 1 97.19 221 PRO B O 1
ATOM 3761 N N . LEU B 1 222 ? 11.195 -10.906 -18.875 1 97.31 222 LEU B N 1
ATOM 3762 C CA . LEU B 1 222 ? 10.211 -10.156 -18.109 1 97.31 222 LEU B CA 1
ATOM 3763 C C . LEU B 1 222 ? 10.898 -9.117 -17.219 1 97.31 222 LEU B C 1
ATOM 3765 O O . LEU B 1 222 ? 10.477 -7.965 -17.156 1 97.31 222 LEU B O 1
ATOM 3769 N N . ARG B 1 223 ? 11.93 -9.57 -16.531 1 96.5 223 ARG B N 1
ATOM 3770 C CA . ARG B 1 223 ? 12.641 -8.695 -15.617 1 96.5 223 ARG B CA 1
ATOM 3771 C C . ARG B 1 223 ? 13.297 -7.535 -16.359 1 96.5 223 ARG B C 1
ATOM 3773 O O . ARG B 1 223 ? 13.406 -6.43 -15.82 1 96.5 223 ARG B O 1
ATOM 3780 N N . GLU B 1 224 ? 13.672 -7.73 -17.547 1 96.5 224 GLU B N 1
ATOM 3781 C CA . GLU B 1 224 ? 14.352 -6.707 -18.344 1 96.5 224 GLU B CA 1
ATOM 3782 C C . GLU B 1 224 ? 13.352 -5.734 -18.953 1 96.5 224 GLU B C 1
ATOM 3784 O O . GLU B 1 224 ? 13.641 -4.543 -19.094 1 96.5 224 GLU B O 1
ATOM 3789 N N . LYS B 1 225 ? 12.203 -6.191 -19.297 1 97.5 225 LYS B N 1
ATOM 3790 C CA . LYS B 1 225 ? 11.312 -5.398 -20.141 1 97.5 225 LYS B CA 1
ATOM 3791 C C . LYS B 1 225 ? 10.188 -4.766 -19.312 1 97.5 225 LYS B C 1
ATOM 3793 O O . LYS B 1 225 ? 9.531 -3.834 -19.766 1 97.5 225 LYS B O 1
ATOM 3798 N N . VAL B 1 226 ? 9.961 -5.238 -18.156 1 98.12 226 VAL B N 1
ATOM 3799 C CA . VAL B 1 226 ? 8.805 -4.828 -17.375 1 98.12 226 VAL B CA 1
ATOM 3800 C C . VAL B 1 226 ? 8.938 -3.355 -16.984 1 98.12 226 VAL B C 1
ATOM 3802 O O . VAL B 1 226 ? 10.039 -2.889 -16.688 1 98.12 226 VAL B O 1
ATOM 3805 N N . ARG B 1 227 ? 7.906 -2.586 -17.062 1 97.62 227 ARG B N 1
ATOM 3806 C CA . ARG B 1 227 ? 7.746 -1.222 -16.562 1 97.62 227 ARG B CA 1
ATOM 3807 C C . ARG B 1 227 ? 6.504 -1.101 -15.688 1 97.62 227 ARG B C 1
ATOM 3809 O O . ARG B 1 227 ? 5.488 -0.549 -16.109 1 97.62 227 ARG B O 1
ATOM 3816 N N . PRO B 1 228 ? 6.594 -1.541 -14.438 1 98.5 228 PRO B N 1
ATOM 3817 C CA . PRO B 1 228 ? 5.406 -1.682 -13.594 1 98.5 228 PRO B CA 1
ATOM 3818 C C . PRO B 1 228 ? 5.016 -0.375 -12.906 1 98.5 228 PRO B C 1
ATOM 3820 O O . PRO B 1 228 ? 5.848 0.521 -12.75 1 98.5 228 PRO B O 1
ATOM 3823 N N . LEU B 1 229 ? 3.77 -0.244 -12.531 1 98.44 229 LEU B N 1
ATOM 3824 C CA . LEU B 1 229 ? 3.271 0.829 -11.68 1 98.44 229 LEU B CA 1
ATOM 3825 C C . LEU B 1 229 ? 3.621 0.567 -10.219 1 98.44 229 LEU B C 1
ATOM 3827 O O . LEU B 1 229 ? 3.781 1.506 -9.438 1 98.44 229 LEU B O 1
ATOM 3831 N N . VAL B 1 230 ? 3.684 -0.667 -9.93 1 98.62 230 VAL B N 1
ATOM 3832 C CA . VAL B 1 230 ? 4.008 -1.074 -8.562 1 98.62 230 VAL B CA 1
ATOM 3833 C C . VAL B 1 230 ? 4.789 -2.385 -8.594 1 98.62 230 VAL B C 1
ATOM 3835 O O . VAL B 1 230 ? 4.566 -3.234 -9.453 1 98.62 230 VAL B O 1
ATOM 3838 N N . GLN B 1 231 ? 5.73 -2.512 -7.746 1 98.62 231 GLN B N 1
ATOM 3839 C CA . GLN B 1 231 ? 6.5 -3.727 -7.492 1 98.62 231 GLN B CA 1
ATOM 3840 C C . GLN B 1 231 ? 6.426 -4.129 -6.023 1 98.62 231 GLN B C 1
ATOM 3842 O O . GLN B 1 231 ? 6.594 -3.293 -5.137 1 98.62 231 GLN B O 1
ATOM 3847 N N . VAL B 1 232 ? 6.074 -5.371 -5.773 1 97.69 232 VAL B N 1
ATOM 3848 C CA . VAL B 1 232 ? 6.129 -5.891 -4.41 1 97.69 232 VAL B CA 1
ATOM 3849 C C . VAL B 1 232 ? 7.238 -6.934 -4.297 1 97.69 232 VAL B C 1
ATOM 3851 O O . VAL B 1 232 ? 7.297 -7.875 -5.094 1 97.69 232 VAL B O 1
ATOM 3854 N N . GLY B 1 233 ? 8.109 -6.734 -3.332 1 94.31 233 GLY B N 1
ATOM 3855 C CA . GLY B 1 233 ? 9.273 -7.594 -3.195 1 94.31 233 GLY B CA 1
ATOM 3856 C C . GLY B 1 233 ? 10.367 -7.285 -4.199 1 94.31 233 GLY B C 1
ATOM 3857 O O . GLY B 1 233 ? 10.094 -6.738 -5.273 1 94.31 233 GLY B O 1
ATOM 3858 N N 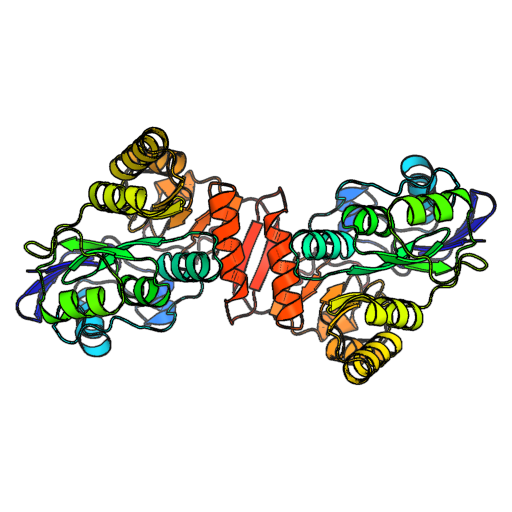. THR B 1 234 ? 11.625 -7.727 -3.854 1 92.56 234 THR B N 1
ATOM 3859 C CA . THR B 1 234 ? 12.734 -7.41 -4.742 1 92.56 234 THR B CA 1
ATOM 3860 C C . THR B 1 234 ? 13.445 -8.688 -5.199 1 92.56 234 THR B C 1
ATOM 3862 O O . THR B 1 234 ? 14.07 -8.703 -6.258 1 92.56 234 THR B O 1
ATOM 3865 N N . ALA B 1 235 ? 13.359 -9.75 -4.395 1 89.31 235 ALA B N 1
ATOM 3866 C CA . ALA B 1 235 ? 14.008 -11.008 -4.766 1 89.31 235 ALA B CA 1
ATOM 3867 C C . ALA B 1 235 ? 13.203 -11.75 -5.824 1 89.31 235 ALA B C 1
ATOM 3869 O O . ALA B 1 235 ? 13.695 -12 -6.926 1 89.31 235 ALA B O 1
ATOM 3870 N N . VAL B 1 236 ? 12 -12.094 -5.477 1 90.25 236 VAL B N 1
ATOM 3871 C CA . VAL B 1 236 ? 11.031 -12.664 -6.41 1 90.25 236 VAL B CA 1
ATOM 3872 C C . VAL B 1 236 ? 9.789 -11.773 -6.477 1 90.25 236 VAL B C 1
ATOM 3874 O O . VAL B 1 236 ? 8.766 -12.086 -5.871 1 90.25 236 VAL B O 1
ATOM 3877 N N . PRO B 1 237 ? 9.883 -10.781 -7.273 1 95.31 237 PRO B N 1
ATOM 3878 C CA . PRO B 1 237 ? 8.875 -9.719 -7.223 1 95.31 237 PRO B CA 1
ATOM 3879 C C . PRO B 1 237 ? 7.594 -10.086 -7.973 1 95.31 237 PRO B C 1
ATOM 3881 O O . PRO B 1 237 ? 7.621 -10.93 -8.875 1 95.31 237 PRO B O 1
ATOM 3884 N N . LEU B 1 238 ? 6.516 -9.531 -7.531 1 97.75 238 LEU B N 1
ATOM 3885 C CA . LEU B 1 238 ? 5.32 -9.352 -8.344 1 97.75 238 LEU B CA 1
ATOM 3886 C C . LEU B 1 238 ? 5.234 -7.93 -8.883 1 97.75 238 LEU B C 1
ATOM 3888 O O . LEU B 1 238 ? 5.531 -6.973 -8.164 1 97.75 238 LEU B O 1
ATOM 3892 N N . PHE B 1 239 ? 4.828 -7.785 -10.133 1 98.69 239 PHE B N 1
ATOM 3893 C CA . PHE B 1 239 ? 4.711 -6.488 -10.781 1 98.69 239 PHE B CA 1
ATOM 3894 C C . PHE B 1 239 ? 3.256 -6.184 -11.125 1 98.69 239 PHE B C 1
ATOM 3896 O O . PHE B 1 239 ? 2.578 -7 -11.75 1 98.69 239 PHE B O 1
ATOM 3903 N N . GLY B 1 240 ? 2.756 -5.051 -10.602 1 98.75 240 GLY B N 1
ATOM 3904 C CA . GLY B 1 240 ? 1.493 -4.516 -11.086 1 98.75 240 GLY B CA 1
ATOM 3905 C C . GLY B 1 240 ? 1.645 -3.656 -12.32 1 98.75 240 GLY B C 1
ATOM 3906 O O . GLY B 1 240 ? 2.354 -2.646 -12.305 1 98.75 240 GLY B O 1
ATOM 3907 N N . LEU B 1 241 ? 0.929 -3.984 -13.383 1 98.69 241 LEU B N 1
ATOM 3908 C CA . LEU B 1 241 ? 1.168 -3.379 -14.688 1 98.69 241 LEU B CA 1
ATOM 3909 C C . LEU B 1 241 ? 0.062 -2.389 -15.039 1 98.69 241 LEU B C 1
ATOM 3911 O O . LEU B 1 241 ? 0.239 -1.54 -15.914 1 98.69 241 LEU B O 1
ATOM 3915 N N . THR B 1 242 ? -1.074 -2.557 -14.461 1 98.5 242 THR B N 1
ATOM 3916 C CA . THR B 1 242 ? -2.229 -1.69 -14.672 1 98.5 242 THR B CA 1
ATOM 3917 C C . THR B 1 242 ? -2.67 -1.055 -13.352 1 98.5 242 THR B C 1
ATOM 3919 O O . THR B 1 242 ? -2.217 -1.456 -12.281 1 98.5 242 THR B O 1
ATOM 3922 N N . ALA B 1 243 ? -3.59 -0.064 -13.406 1 98 243 ALA B N 1
ATOM 3923 C CA . ALA B 1 243 ? -4.125 0.565 -12.203 1 98 243 ALA B CA 1
ATOM 3924 C C . ALA B 1 243 ? -4.836 -0.457 -11.32 1 98 243 ALA B C 1
ATOM 3926 O O . ALA B 1 243 ? -4.723 -0.409 -10.094 1 98 243 ALA B O 1
ATOM 3927 N N . TRP B 1 244 ? -5.527 -1.373 -12 1 98.31 244 TRP B N 1
ATOM 3928 C CA . TRP B 1 244 ? -6.227 -2.412 -11.25 1 98.31 244 TRP B CA 1
ATOM 3929 C C . TRP B 1 244 ? -5.234 -3.357 -10.578 1 98.31 244 TRP B C 1
ATOM 3931 O O . TRP B 1 244 ? -5.398 -3.709 -9.414 1 98.31 244 TRP B O 1
ATOM 3941 N N . GLY B 1 245 ? -4.215 -3.752 -11.336 1 98.56 245 GLY B N 1
ATOM 3942 C CA . GLY B 1 245 ? -3.156 -4.559 -10.75 1 98.56 245 GLY B CA 1
ATOM 3943 C C . GLY B 1 245 ? -2.477 -3.885 -9.57 1 98.56 245 GLY B C 1
ATOM 3944 O O . GLY B 1 245 ? -2.217 -4.523 -8.555 1 98.56 245 GLY B O 1
ATOM 3945 N N . LYS B 1 246 ? -2.254 -2.615 -9.695 1 98.56 246 LYS B N 1
ATOM 3946 C CA . LYS B 1 246 ? -1.663 -1.835 -8.609 1 98.56 246 LYS B CA 1
ATOM 3947 C C . LYS B 1 246 ? -2.561 -1.841 -7.379 1 98.56 246 LYS B C 1
ATOM 3949 O O . LYS B 1 246 ? -2.096 -2.098 -6.266 1 98.56 246 LYS B O 1
ATOM 3954 N N . GLU B 1 247 ? -3.807 -1.614 -7.586 1 98.12 247 GLU B N 1
ATOM 3955 C CA . GLU B 1 247 ? -4.762 -1.559 -6.484 1 98.12 247 GLU B CA 1
ATOM 3956 C C . GLU B 1 247 ? -4.797 -2.877 -5.719 1 98.12 247 GLU B C 1
ATOM 3958 O O . GLU B 1 247 ? -4.777 -2.885 -4.484 1 98.12 247 GLU B O 1
ATOM 3963 N N . VAL B 1 248 ? -4.809 -3.936 -6.438 1 98.38 248 VAL B N 1
ATOM 3964 C CA . VAL B 1 248 ? -4.93 -5.266 -5.848 1 98.38 248 VAL B CA 1
ATOM 3965 C C . VAL B 1 248 ? -3.668 -5.598 -5.055 1 98.38 248 VAL B C 1
ATOM 3967 O O . VAL B 1 248 ? -3.748 -6.094 -3.93 1 98.38 248 VAL B O 1
ATOM 3970 N N . LEU B 1 249 ? -2.527 -5.312 -5.605 1 98.44 249 LEU B N 1
ATOM 3971 C CA . LEU B 1 249 ? -1.269 -5.59 -4.922 1 98.44 249 LEU B CA 1
ATOM 3972 C C . LEU B 1 249 ? -1.126 -4.723 -3.676 1 98.44 249 LEU B C 1
ATOM 3974 O O . LEU B 1 249 ? -0.694 -5.207 -2.625 1 98.44 249 LEU B O 1
ATOM 3978 N N . VAL B 1 250 ? -1.493 -3.475 -3.789 1 98.38 250 VAL B N 1
ATOM 3979 C CA . VAL B 1 250 ? -1.417 -2.566 -2.648 1 98.38 250 VAL B CA 1
ATOM 3980 C C . VAL B 1 250 ? -2.375 -3.031 -1.553 1 98.38 250 VAL B C 1
ATOM 3982 O O . VAL B 1 250 ? -2.035 -2.996 -0.368 1 98.38 250 VAL B O 1
ATOM 3985 N N . GLU B 1 251 ? -3.543 -3.465 -1.945 1 98.06 251 GLU B N 1
ATOM 3986 C CA . GLU B 1 251 ? -4.508 -3.957 -0.967 1 98.06 251 GLU B CA 1
ATOM 3987 C C . GLU B 1 251 ? -3.936 -5.121 -0.163 1 98.06 251 GLU B C 1
ATOM 3989 O O . GLU B 1 251 ? -4.137 -5.203 1.05 1 98.06 251 GLU B O 1
ATOM 3994 N N . ARG B 1 252 ? -3.209 -5.996 -0.823 1 97.81 252 ARG B N 1
ATOM 3995 C CA . ARG B 1 252 ? -2.58 -7.137 -0.163 1 97.81 252 ARG B CA 1
ATOM 3996 C C . ARG B 1 252 ? -1.633 -6.676 0.94 1 97.81 252 ARG B C 1
ATOM 3998 O O . ARG B 1 252 ? -1.513 -7.332 1.977 1 97.81 252 ARG B O 1
ATOM 4005 N N . ALA B 1 253 ? -1.006 -5.586 0.795 1 97.38 253 ALA B N 1
ATOM 4006 C CA . ALA B 1 253 ? -0.028 -5.062 1.744 1 97.38 253 ALA B CA 1
ATOM 4007 C C . ALA B 1 253 ? -0.667 -4.809 3.107 1 97.38 253 ALA B C 1
ATOM 4009 O O . ALA B 1 253 ? -0.005 -4.926 4.141 1 97.38 253 ALA B O 1
ATOM 4010 N N . LYS B 1 254 ? -1.919 -4.496 3.131 1 96.81 254 LYS B N 1
ATOM 4011 C CA . LYS B 1 254 ? -2.625 -4.211 4.375 1 96.81 254 LYS B CA 1
ATOM 4012 C C . LYS B 1 254 ? -2.625 -5.426 5.301 1 96.81 254 LYS B C 1
ATOM 4014 O O . LYS B 1 254 ? -2.648 -5.281 6.523 1 96.81 254 LYS B O 1
ATOM 4019 N N . GLU B 1 255 ? -2.51 -6.605 4.699 1 95.19 255 GLU B N 1
ATOM 4020 C CA . GLU B 1 255 ? -2.678 -7.832 5.477 1 95.19 255 GLU B CA 1
ATOM 4021 C C . GLU B 1 255 ? -1.334 -8.5 5.75 1 95.19 255 GLU B C 1
ATOM 4023 O O . GLU B 1 255 ? -1.276 -9.547 6.402 1 95.19 255 GLU B O 1
ATOM 4028 N N . VAL B 1 256 ? -0.303 -7.945 5.223 1 94.56 256 VAL B N 1
ATOM 4029 C CA . VAL B 1 256 ? 1.021 -8.5 5.484 1 94.56 256 VAL B CA 1
ATOM 4030 C C . VAL B 1 256 ? 1.433 -8.188 6.922 1 94.56 256 VAL B C 1
ATOM 4032 O O . VAL B 1 256 ? 1.346 -7.039 7.367 1 94.56 256 VAL B O 1
ATOM 4035 N N . ASP B 1 257 ? 1.815 -9.148 7.668 1 90.69 257 ASP B N 1
ATOM 4036 C CA . ASP B 1 257 ? 2.08 -9.016 9.094 1 90.69 257 ASP B CA 1
ATOM 4037 C C . ASP B 1 257 ? 3.438 -8.367 9.344 1 90.69 257 ASP B C 1
ATOM 4039 O O . ASP B 1 257 ? 3.611 -7.637 10.328 1 90.69 257 ASP B O 1
ATOM 4043 N N . ARG B 1 258 ? 4.402 -8.578 8.5 1 93.56 258 ARG B N 1
ATOM 4044 C CA . ARG B 1 258 ? 5.738 -8.008 8.664 1 93.56 258 ARG B CA 1
ATOM 4045 C C . ARG B 1 258 ? 5.75 -6.527 8.297 1 93.56 258 ARG B C 1
ATOM 4047 O O . ARG B 1 258 ? 4.953 -6.082 7.465 1 93.56 258 ARG B O 1
ATOM 4054 N N . PRO B 1 259 ? 6.707 -5.75 8.914 1 96.69 259 PRO B N 1
ATOM 4055 C CA . PRO B 1 259 ? 6.82 -4.332 8.562 1 96.69 259 PRO B CA 1
ATOM 4056 C C . PRO B 1 259 ? 7.086 -4.113 7.074 1 96.69 259 PRO B C 1
ATOM 4058 O O . PRO B 1 259 ? 7.832 -4.875 6.461 1 96.69 259 PRO B O 1
ATOM 4061 N N . ILE B 1 260 ? 6.477 -3.062 6.582 1 97.56 260 ILE B N 1
ATOM 4062 C CA . ILE B 1 260 ? 6.562 -2.846 5.141 1 97.56 260 ILE B CA 1
ATOM 4063 C C . ILE B 1 260 ? 7.074 -1.436 4.859 1 97.56 260 ILE B C 1
ATOM 4065 O O . ILE B 1 260 ? 6.699 -0.484 5.547 1 97.56 260 ILE B O 1
ATOM 4069 N N . LEU B 1 261 ? 7.969 -1.317 3.9 1 98.19 261 LEU B N 1
ATOM 4070 C CA . LEU B 1 261 ? 8.398 -0.039 3.344 1 98.19 261 LEU B CA 1
ATOM 4071 C C . LEU B 1 261 ? 7.73 0.225 2 1 98.19 261 LEU B C 1
ATOM 4073 O O . LEU B 1 261 ? 7.727 -0.643 1.124 1 98.19 261 LEU B O 1
ATOM 4077 N N . ILE B 1 262 ? 7.094 1.358 1.874 1 98 262 ILE B N 1
ATOM 4078 C CA . ILE B 1 262 ? 6.535 1.826 0.61 1 98 262 ILE B CA 1
ATOM 4079 C C . ILE B 1 262 ? 7.297 3.061 0.136 1 98 262 ILE B C 1
ATOM 4081 O O . ILE B 1 262 ? 7.336 4.078 0.831 1 98 262 ILE B O 1
ATOM 4085 N N . ASN B 1 263 ? 7.867 2.971 -1.05 1 95.44 263 ASN B N 1
ATOM 4086 C CA . ASN B 1 263 ? 8.68 4.07 -1.562 1 95.44 263 ASN B CA 1
ATOM 4087 C C . ASN B 1 263 ? 8.414 4.316 -3.045 1 95.44 263 ASN B C 1
ATOM 4089 O O . ASN B 1 263 ? 8.297 3.371 -3.824 1 95.44 263 ASN B O 1
ATOM 4093 N N . THR B 1 264 ? 8.289 5.598 -3.379 1 94.12 264 THR B N 1
ATOM 4094 C CA . THR B 1 264 ? 8.273 5.957 -4.793 1 94.12 264 THR B CA 1
ATOM 4095 C C . THR B 1 264 ? 9.688 5.961 -5.367 1 94.12 264 THR B C 1
ATOM 4097 O O . THR B 1 264 ? 10.578 6.621 -4.832 1 94.12 264 THR B O 1
ATOM 4100 N N . MET B 1 265 ? 9.898 5.238 -6.391 1 94 265 MET B N 1
ATOM 4101 C CA . MET B 1 265 ? 11.203 5.164 -7.039 1 94 265 MET B CA 1
ATOM 4102 C C . MET B 1 265 ? 11.094 4.512 -8.414 1 94 265 MET B C 1
ATOM 4104 O O . MET B 1 265 ? 10.078 3.885 -8.727 1 94 265 MET B O 1
ATOM 4108 N N . PRO B 1 266 ? 12.141 4.684 -9.227 1 95.75 266 PRO B N 1
ATOM 4109 C CA . PRO B 1 266 ? 12.109 3.986 -10.516 1 95.75 266 PRO B CA 1
ATOM 4110 C C . PRO B 1 266 ? 12.086 2.467 -10.359 1 95.75 266 PRO B C 1
ATOM 4112 O O . PRO B 1 266 ? 12.789 1.918 -9.508 1 95.75 266 PRO B O 1
ATOM 4115 N N . LEU B 1 267 ? 11.297 1.872 -11.188 1 97.62 267 LEU B N 1
ATOM 4116 C CA . LEU B 1 267 ? 11.156 0.42 -11.188 1 97.62 267 LEU B CA 1
ATOM 4117 C C . LEU B 1 267 ? 11.594 -0.171 -12.523 1 97.62 267 LEU B C 1
ATOM 4119 O O . LEU B 1 267 ? 11.523 0.5 -13.555 1 97.62 267 LEU B O 1
ATOM 4123 N N . PRO B 1 268 ? 12.07 -1.38 -12.562 1 97.56 268 PRO B N 1
ATOM 4124 C CA . PRO B 1 268 ? 12.086 -2.336 -11.453 1 97.56 268 PRO B CA 1
ATOM 4125 C C . PRO B 1 268 ? 13.328 -2.213 -10.586 1 97.56 268 PRO B C 1
ATOM 4127 O O . PRO B 1 268 ? 14.352 -1.688 -11.031 1 97.56 268 PRO B O 1
ATOM 4130 N N . VAL B 1 269 ? 13.227 -2.596 -9.344 1 96.94 269 VAL B N 1
ATOM 4131 C CA . VAL B 1 269 ? 14.336 -2.727 -8.406 1 96.94 269 VAL B CA 1
ATOM 4132 C C . VAL B 1 269 ? 14.703 -4.199 -8.242 1 96.94 269 VAL B C 1
ATOM 4134 O O . VAL B 1 269 ? 13.992 -4.941 -7.551 1 96.94 269 VAL B O 1
ATOM 4137 N N . LEU B 1 270 ? 15.766 -4.582 -8.82 1 96.5 270 LEU B N 1
ATOM 4138 C CA . LEU B 1 270 ? 16.219 -5.969 -8.875 1 96.5 270 LEU B CA 1
ATOM 4139 C C . LEU B 1 270 ? 17.672 -6.086 -8.461 1 96.5 270 LEU B C 1
ATOM 4141 O O . LEU B 1 270 ? 18.562 -6.223 -9.312 1 96.5 270 LEU B O 1
ATOM 4145 N N . PRO B 1 271 ? 17.891 -6.109 -7.195 1 94.19 271 PRO B N 1
ATOM 4146 C CA . PRO B 1 271 ? 19.281 -6.215 -6.754 1 94.19 271 PRO B CA 1
ATOM 4147 C C . PRO B 1 271 ? 19.953 -7.488 -7.254 1 94.19 271 PRO B C 1
ATOM 4149 O O . PRO B 1 271 ? 19.406 -8.586 -7.121 1 94.19 271 PRO B O 1
ATOM 4152 N N . GLU B 1 272 ? 21.141 -7.344 -7.691 1 92.5 272 GLU B N 1
ATOM 4153 C CA . GLU B 1 272 ? 21.859 -8.438 -8.344 1 92.5 272 GLU B CA 1
ATOM 4154 C C . GLU B 1 272 ? 22.062 -9.609 -7.387 1 92.5 272 GLU B C 1
ATOM 4156 O O . GLU B 1 272 ? 21.906 -10.766 -7.777 1 92.5 272 GLU B O 1
ATOM 4161 N N . ASN B 1 273 ? 22.344 -9.336 -6.184 1 91.5 273 ASN B N 1
ATOM 4162 C CA . ASN B 1 273 ? 22.703 -10.375 -5.223 1 91.5 273 ASN B CA 1
ATOM 4163 C C . ASN B 1 273 ? 21.469 -11.117 -4.715 1 91.5 273 ASN B C 1
ATOM 4165 O O . ASN B 1 273 ? 21.578 -12.102 -3.992 1 91.5 273 ASN B O 1
ATOM 4169 N N . LYS B 1 274 ? 20.312 -10.703 -5.141 1 92.5 274 LYS B N 1
ATOM 4170 C CA . LYS B 1 274 ? 19.078 -11.32 -4.648 1 92.5 274 LYS B CA 1
ATOM 4171 C C . LYS B 1 274 ? 18.297 -11.969 -5.789 1 92.5 274 LYS B C 1
ATOM 4173 O O . LYS B 1 274 ? 17.172 -12.414 -5.594 1 92.5 274 LYS B O 1
ATOM 4178 N N . GLN B 1 275 ? 18.828 -12.039 -6.898 1 94.88 275 GLN B N 1
ATOM 4179 C CA . GLN B 1 275 ? 18.109 -12.594 -8.039 1 94.88 275 GLN B CA 1
ATOM 4180 C C . GLN B 1 275 ? 18.312 -14.102 -8.133 1 94.88 275 GLN B C 1
ATOM 4182 O O . GLN B 1 275 ? 19.391 -14.609 -7.812 1 94.88 275 GLN B O 1
ATOM 4187 N N . PRO B 1 276 ? 17.25 -14.789 -8.57 1 95.62 276 PRO B N 1
ATOM 4188 C CA . PRO B 1 276 ? 17.469 -16.203 -8.906 1 95.62 276 PRO B CA 1
ATOM 4189 C C . PRO B 1 276 ? 18.578 -16.391 -9.938 1 95.62 276 PRO B C 1
ATOM 4191 O O . PRO B 1 276 ? 18.859 -15.484 -10.719 1 95.62 276 PRO B O 1
ATOM 4194 N N . ARG B 1 277 ? 19.188 -17.625 -9.891 1 94.88 277 ARG B N 1
ATOM 4195 C CA . ARG B 1 277 ? 20.312 -17.859 -10.797 1 94.88 277 ARG B CA 1
ATOM 4196 C C . ARG B 1 277 ? 20.188 -19.203 -11.484 1 94.88 277 ARG B C 1
ATOM 4198 O O . ARG B 1 277 ? 19.938 -20.219 -10.828 1 94.88 277 ARG B O 1
ATOM 4205 N N . PRO B 1 278 ? 20.453 -19.297 -12.719 1 96.06 278 PRO B N 1
ATOM 4206 C CA . PRO B 1 278 ? 20.531 -18.172 -13.648 1 96.06 278 PRO B CA 1
ATOM 4207 C C . PRO B 1 278 ? 19.156 -17.609 -14.008 1 96.06 278 PRO B C 1
ATOM 4209 O O . PRO B 1 278 ? 18.141 -18.266 -13.781 1 96.06 278 PRO B O 1
ATOM 4212 N N . LEU B 1 279 ? 19.156 -16.375 -14.445 1 95.44 279 LEU B N 1
ATOM 4213 C CA . LEU B 1 279 ? 17.938 -15.891 -15.102 1 95.44 279 LEU B CA 1
ATOM 4214 C C . LEU B 1 279 ? 17.781 -16.516 -16.484 1 95.44 279 LEU B C 1
ATOM 4216 O O . LEU B 1 279 ? 18.766 -16.688 -17.219 1 95.44 279 LEU B O 1
ATOM 4220 N N . VAL B 1 280 ? 16.641 -16.875 -16.703 1 94.81 280 VAL B N 1
ATOM 4221 C CA . VAL B 1 280 ? 16.391 -17.578 -17.969 1 94.81 280 VAL B CA 1
ATOM 4222 C C . VAL B 1 280 ? 15.156 -17 -18.656 1 94.81 280 VAL B C 1
ATOM 4224 O O . VAL B 1 280 ? 14.266 -16.469 -17.984 1 94.81 280 VAL B O 1
#

Radius of gyration: 26.99 Å; Cα contacts (8 Å, |Δi|>4): 1379; chains: 2; bounding box: 44×86×54 Å

Solvent-accessible surface area (backbone atoms only — not comparable to full-atom values): 27664 Å² total; per-residue (Å²): 100,32,32,35,26,38,68,41,63,16,41,35,31,35,48,97,81,34,79,76,45,63,36,71,41,73,22,46,32,41,55,66,46,29,70,76,70,60,42,73,56,46,40,41,66,50,40,50,51,50,50,50,46,41,31,71,78,41,13,52,73,44,71,67,43,48,52,66,53,75,82,81,54,72,78,40,73,28,48,31,50,17,43,25,32,72,70,62,78,23,60,29,36,29,44,56,30,75,17,30,15,16,33,33,31,61,37,32,56,45,44,20,16,40,34,59,83,56,66,37,74,73,45,27,40,50,30,73,55,41,45,52,53,40,44,76,59,61,32,44,57,69,31,71,85,56,5,49,77,43,59,65,64,32,43,55,57,43,57,75,74,39,59,33,28,34,36,55,32,65,49,28,68,61,37,47,50,45,56,52,46,24,67,74,65,72,34,47,69,46,32,33,36,37,72,36,56,60,48,48,61,68,45,31,54,49,28,65,73,49,34,21,28,36,40,33,61,34,14,39,47,43,67,71,65,53,72,41,48,22,35,39,46,47,45,64,27,39,32,12,56,34,75,66,25,29,41,39,55,45,57,32,55,63,72,38,87,64,28,33,40,37,34,76,47,84,59,77,62,67,55,76,93,37,45,34,32,57,60,55,100,32,34,32,26,36,68,39,62,16,41,34,30,36,48,97,80,34,78,77,44,61,37,70,40,73,20,45,33,41,55,65,47,29,72,76,70,60,41,74,55,44,38,39,66,50,41,50,50,50,50,50,46,41,30,71,76,40,13,54,72,44,71,67,43,50,53,66,54,74,83,80,55,71,79,40,74,29,49,30,51,18,42,24,32,71,70,61,77,23,58,29,36,28,45,56,30,76,16,29,15,17,33,34,31,60,38,33,57,46,43,21,16,40,34,57,83,54,65,38,73,73,45,30,42,50,32,72,56,43,44,52,53,39,45,74,59,62,31,43,58,68,32,70,85,54,5,50,78,44,59,63,64,31,43,53,56,42,55,76,75,39,59,31,29,34,34,55,34,65,49,27,68,61,37,48,50,45,56,52,45,23,65,73,65,71,36,47,68,47,30,33,35,38,70,35,57,60,46,48,61,68,45,32,55,50,28,66,73,48,34,20,27,37,40,33,63,34,14,40,48,42,67,71,66,53,73,40,47,23,32,40,46,46,46,65,27,38,34,11,57,35,75,65,26,29,41,39,55,44,56,29,56,64,72,38,86,63,30,32,39,38,34,75,47,85,57,75,62,66,54,75,93,37,46,34,32,56,61,54

Organism: Methanothrix harundinacea (strain 6Ac) (NCBI:txid1110509)

Foldseek 3Di:
DWWAQDDQGWIWDDDPLATDDIHAHNFQDALVCCVQPVPGGDGSVVVRVLVNVCCVVQVAQHLSHWQFDDADDLDDPLLLQLLCLVVVLFQWEWDQAAQFATKIASHSRSSCSRPRPGAGTDAHAHDPSVCVVCVVRPMDGQDNHGNYHDQLSVVVVVLVPTQEYEYEDAWLVSLVSVVVVCVVSVGHYQYEHHNPQPPDLVRLVSNLVRHQKYFCAQAPNNQVPHFAPDWDDALGIMGGRDPSSVVSRVSSNVPRPDDDDDDDDGDDRHDPVRYTPPRD/DWWAQDDQGWIWDDDPLATDDIHAHNFQDALVCCVQPVPGGDGSVVVRVLVNVCCVVQVAQHLSHWQFDDADDLDDPLLLQLLCLVVVLFQWEWDQAAQFATKIASHSRSSCSRPRSGAGTDAHAHDPSVCVVCVVRPMDGQDNHGNYHDQLSSVVVVLVPTQEYEYEDAWLVSLVSVVVVCVVSVGHYQYEYHNPQPPDLVRLVSNLVRHQKYFCAQAPNVQVPHFAPDWDDALGIMGGRDPSSVVSRVSSNVPRPDDDDDDDDGDDRHDPVRYTPPRD

Sequence (560 aa):
MDEMELLGRTRVVVKDGRVVETGEPLLRWCPLFDKVRGIKEITSEAAAANMEFRMREHGMFTPARKLEMDVFVGFGASEVMMTATRRGLIEAAVTVCDGAGTVVTANPSLIQGMGGWISGLVTTDPIPEVLAGIEARGGVVLDPATARIDQVAGAKIAAERYKSFAVTVADAETAERLRALEKERDVRILVVGVHLTGIGEEGAERLLAAADIVTSCASKPLREKVRPLVQVGTAVPLFGLTAWGKEVLVERAKEVDRPILINTMPLPVLPENKQPRPLVMDEMELLGRTRVVVKDGRVVETGEPLLRWCPLFDKVRGIKEITSEAAAANMEFRMREHGMFTPARKLEMDVFVGFGASEVMMTATRRGLIEAAVTVCDGAGTVVTANPSLIQGMGGWISGLVTTDPIPEVLAGIEARGGVVLDPATARIDQVAGAKIAAERYKSFAVTVADAETAERLRALEKERDVRILVVGVHLTGIGEEGAERLLAAADIVTSCASKPLREKVRPLVQVGTAVPLFGLTAWGKEVLVERAKEVDRPILINTMPLPVLPENKQPRPLV

Nearest PDB structures (foldseek):
  2qip-assembly1_A-2  TM=5.548E-01  e=5.177E-01  Vibrio parahaemolyticus RIMD 2210633
  4rdh-assembly2_D  TM=3.662E-01  e=2.821E-01  Escherichia coli
  4d7a-assembly1_B  TM=3.128E-01  e=5.177E-01  Escherichia coli K-12
  4d7a-assembly2_D  TM=3.211E-01  e=8.939E-01  Escherichia coli K-12
  4rdi-assembly1_A  TM=3.628E-01  e=1.743E+00  Escherichia coli

pLDDT: mean 96.62, std 2.98, range [78.69, 98.94]

Secondary structure (DSSP, 8-state):
-EEEEETTTEEEEEETTEEEEE---S-SB-HHHHHHH---S--HHHHHHHHHHHHHHH-TTSTT-------SSSS-HHHHHHHHHHTTS-SEEEEEETTTEEEEE--HHHHHHHHTT--EEEE----HHHHHHHHHTT-EES-TTT----HHHHHHHHHHH-SEEEEEESSHHHHHHHHHHHHHHT-EEEEEE---TT--HHHHHHHHHH-SEEE-TT-HHHHHH---SEEE-SSS-EEE-SHHHHHHHHHHHTT--S-EEEEE--S----GGGS-BS--/-EEEEETTTEEEEEETTEEEEE---S-SB-HHHHHHH---S--HHHHHHHHHHHHHHH-TTSTT-------SSSS-HHHHHHHHHHTTS-SEEEEEETTTEEEEE--HHHHHHHHTT--EEEE----HHHHHHHHHTT-EES-TTT----HHHHHHHHHTT-SEEEEEESSHHHHHHHHHHHHHHT-EEEEEE---TT--HHHHHHHHHH-SEEE-TT-HHHHHH---SEEE-SSS-EEE-SHHHHHHHHHHHTT--S-EEEEE--S----GGGS-BS--